Protein AF-A0A7S4UWG2-F1 (afdb_monomer_lite)

Structure (mmCIF, N/CA/C/O backbone):
data_AF-A0A7S4UWG2-F1
#
_entry.id   AF-A0A7S4UWG2-F1
#
loop_
_atom_site.group_PDB
_atom_site.id
_atom_site.type_symbol
_atom_site.label_atom_id
_atom_site.label_alt_id
_atom_site.label_comp_id
_atom_site.label_asym_id
_atom_site.label_entity_id
_atom_site.label_seq_id
_atom_site.pdbx_PDB_ins_code
_atom_site.Cartn_x
_atom_site.Cartn_y
_atom_site.Cartn_z
_atom_site.occupancy
_atom_site.B_iso_or_equiv
_atom_site.auth_seq_id
_atom_site.auth_comp_id
_atom_site.auth_asym_id
_atom_site.auth_atom_id
_atom_site.pdbx_PDB_model_num
ATOM 1 N N . TYR A 1 1 ? -57.589 -61.355 30.389 1.00 44.44 1 TYR A N 1
ATOM 2 C CA . TYR A 1 1 ? -56.886 -60.645 29.307 1.00 44.44 1 TYR A CA 1
ATOM 3 C C . TYR A 1 1 ? -57.213 -61.371 28.001 1.00 44.44 1 TYR A C 1
ATOM 5 O O . TYR A 1 1 ? -56.442 -62.213 27.581 1.00 44.44 1 TYR A O 1
ATOM 13 N N . SER A 1 2 ? -58.462 -61.379 27.516 1.00 34.34 2 SER A N 1
ATOM 14 C CA . SER A 1 2 ? -59.209 -60.290 26.835 1.00 34.34 2 SER A CA 1
ATOM 15 C C . SER A 1 2 ? -58.479 -59.850 25.553 1.00 34.34 2 SER A C 1
ATOM 17 O O . SER A 1 2 ? -57.443 -59.210 25.677 1.00 34.34 2 SER A O 1
ATOM 19 N N . ARG A 1 3 ? -58.832 -60.424 24.384 1.00 38.47 3 ARG A N 1
ATOM 20 C CA . ARG A 1 3 ? -59.839 -59.960 23.381 1.00 38.47 3 ARG A CA 1
ATOM 21 C C . ARG A 1 3 ? -59.329 -58.753 22.576 1.00 38.47 3 ARG A C 1
ATOM 23 O O . ARG A 1 3 ? -59.044 -57.727 23.172 1.00 38.47 3 ARG A O 1
ATOM 30 N N . ASP A 1 4 ? -58.999 -58.904 21.293 1.00 37.72 4 ASP A N 1
ATOM 31 C CA . ASP A 1 4 ? -59.865 -59.013 20.092 1.00 37.72 4 ASP A CA 1
ATOM 32 C C . ASP A 1 4 ? -60.088 -57.654 19.418 1.00 37.72 4 ASP A C 1
ATOM 34 O O . ASP A 1 4 ? -60.428 -56.684 20.090 1.00 37.72 4 ASP A O 1
ATOM 38 N N . SER A 1 5 ? -60.086 -57.689 18.074 1.00 39.78 5 SER A N 1
ATOM 39 C CA . SER A 1 5 ? -60.910 -56.866 17.159 1.00 39.78 5 SER A CA 1
ATOM 40 C C . SER A 1 5 ? -60.589 -55.365 17.042 1.00 39.78 5 SER A C 1
ATOM 42 O O . SER A 1 5 ? -60.125 -54.741 17.980 1.00 39.78 5 SER A O 1
ATOM 44 N N . ALA A 1 6 ? -60.868 -54.642 15.960 1.00 37.47 6 ALA A N 1
ATOM 45 C CA . ALA A 1 6 ? -61.190 -54.886 14.556 1.00 37.47 6 ALA A CA 1
ATOM 46 C C . ALA A 1 6 ? -61.277 -53.481 13.898 1.00 37.47 6 ALA A C 1
ATOM 48 O O . ALA A 1 6 ? -61.442 -52.476 14.585 1.00 37.47 6 ALA A O 1
ATOM 49 N N . PHE A 1 7 ? -61.171 -53.445 12.569 1.00 35.25 7 PHE A N 1
ATOM 50 C CA . PHE A 1 7 ? -61.560 -52.378 11.619 1.00 35.25 7 PHE A CA 1
ATOM 51 C C . PHE A 1 7 ? -62.870 -51.618 11.981 1.00 35.25 7 PHE A C 1
ATOM 53 O O . PHE A 1 7 ? -63.677 -52.202 12.706 1.00 35.25 7 PHE A O 1
ATOM 60 N N . PRO A 1 8 ? -63.181 -50.401 11.438 1.00 54.84 8 PRO A N 1
ATOM 61 C CA . PRO A 1 8 ? -63.077 -50.071 9.999 1.00 54.84 8 PRO A CA 1
ATOM 62 C C . PRO A 1 8 ? -62.768 -48.598 9.594 1.00 54.84 8 PRO A C 1
ATOM 64 O O . PRO A 1 8 ? -62.598 -47.727 10.445 1.00 54.84 8 PRO A O 1
ATOM 67 N N . PRO A 1 9 ? -62.699 -48.311 8.271 1.00 61.44 9 PRO A N 1
ATOM 68 C CA . PRO A 1 9 ? -62.559 -46.970 7.692 1.00 61.44 9 PRO A CA 1
ATOM 69 C C . PRO A 1 9 ? -63.917 -46.400 7.241 1.00 61.44 9 PRO A C 1
ATOM 71 O O . PRO A 1 9 ? -64.727 -47.164 6.724 1.00 61.44 9 PRO A O 1
ATOM 74 N N . THR A 1 10 ? -64.170 -45.082 7.324 1.00 36.81 10 THR A N 1
ATOM 75 C CA . THR A 1 10 ? -65.054 -44.374 6.361 1.00 36.81 10 THR A CA 1
ATOM 76 C C . THR A 1 10 ? -65.033 -42.842 6.467 1.00 36.81 10 THR A C 1
ATOM 78 O O . THR A 1 10 ? -65.085 -42.244 7.534 1.00 36.81 10 THR A O 1
ATOM 81 N N . THR A 1 11 ? -65.004 -42.255 5.276 1.00 38.28 11 THR A N 1
ATOM 82 C CA . THR A 1 11 ? -65.440 -40.947 4.771 1.00 38.28 11 THR A CA 1
ATOM 83 C C . THR A 1 11 ? -66.733 -40.366 5.397 1.00 38.28 11 THR A C 1
ATOM 85 O O . THR A 1 11 ? -67.622 -41.129 5.756 1.00 38.28 11 THR A O 1
ATOM 88 N N . VAL A 1 12 ? -66.883 -39.022 5.377 1.00 35.00 12 VAL A N 1
ATOM 89 C CA . VAL A 1 12 ? -68.038 -38.226 4.845 1.00 35.00 12 VAL A CA 1
ATOM 90 C C . VAL A 1 12 ? -68.410 -36.960 5.680 1.00 35.00 12 VAL A C 1
ATOM 92 O O . VAL A 1 12 ? -68.790 -37.035 6.838 1.00 35.00 12 VAL A O 1
ATOM 95 N N . MET A 1 13 ? -68.383 -35.816 4.970 1.00 31.25 13 MET A N 1
ATOM 96 C CA . MET A 1 13 ? -69.153 -34.544 5.044 1.00 31.25 13 MET A CA 1
ATOM 97 C C . MET A 1 13 ? -69.040 -33.461 6.144 1.00 31.25 13 MET A C 1
ATOM 99 O O . MET A 1 13 ? -69.470 -33.602 7.278 1.00 31.25 13 MET A O 1
ATOM 103 N N . GLN A 1 14 ? -68.648 -32.275 5.644 1.00 36.78 14 GLN A N 1
ATOM 104 C CA . GLN A 1 14 ? -69.342 -30.967 5.659 1.00 36.78 14 GLN A CA 1
ATOM 105 C C . GLN A 1 14 ? -70.190 -30.534 6.876 1.00 36.78 14 GLN A C 1
ATOM 107 O O . GLN A 1 14 ? -71.330 -30.955 7.026 1.00 36.78 14 GLN A O 1
ATOM 112 N N . MET A 1 15 ? -69.752 -29.442 7.518 1.00 33.81 15 MET A N 1
ATOM 113 C CA . MET A 1 15 ? -70.597 -28.292 7.906 1.00 33.81 15 MET A CA 1
ATOM 114 C C . MET A 1 15 ? -69.743 -27.011 7.844 1.00 33.81 15 MET A C 1
ATOM 116 O O . MET A 1 15 ? -68.790 -26.849 8.592 1.00 33.81 15 MET A O 1
ATOM 120 N N . ARG A 1 16 ? -69.884 -26.175 6.805 1.00 34.31 16 ARG A N 1
ATOM 121 C CA . ARG A 1 16 ? -70.611 -24.886 6.827 1.00 34.31 16 ARG A CA 1
ATOM 122 C C . ARG A 1 16 ? -70.642 -24.178 8.193 1.00 34.31 16 ARG A C 1
ATOM 124 O O . ARG A 1 16 ? -71.516 -24.451 9.004 1.00 34.31 16 ARG A O 1
ATOM 131 N N . GLN A 1 17 ? -69.850 -23.114 8.320 1.00 39.53 17 GLN A N 1
ATOM 132 C CA . GLN A 1 17 ? -70.329 -21.863 8.913 1.00 39.53 17 GLN A CA 1
ATOM 133 C C . GLN A 1 17 ? -70.019 -20.688 7.982 1.00 39.53 17 GLN A C 1
ATOM 135 O O . GLN A 1 17 ? -68.957 -20.607 7.370 1.00 39.53 17 GLN A O 1
ATOM 140 N N . GLN A 1 18 ? -71.021 -19.829 7.814 1.00 32.91 18 GLN A N 1
ATOM 141 C CA . GLN A 1 18 ? -71.000 -18.646 6.968 1.00 32.91 18 GLN A CA 1
ATOM 142 C C . GLN A 1 18 ? -70.787 -17.371 7.806 1.00 32.91 18 GLN A C 1
ATOM 144 O O . GLN A 1 18 ? -71.336 -17.270 8.899 1.00 32.91 18 GLN A O 1
ATOM 149 N N . ARG A 1 19 ? -70.223 -16.357 7.121 1.00 35.03 19 ARG A N 1
ATOM 150 C CA . ARG A 1 19 ? -70.367 -14.882 7.262 1.00 35.03 19 ARG A CA 1
ATOM 151 C C . ARG A 1 19 ? -69.325 -14.144 8.133 1.00 35.03 19 ARG A C 1
ATOM 153 O O . ARG A 1 19 ? -68.831 -14.744 9.074 1.00 35.03 19 ARG A O 1
ATOM 160 N N . PRO A 1 20 ? -69.071 -12.827 7.900 1.00 42.81 20 PRO A N 1
ATOM 161 C CA . PRO A 1 20 ? -69.584 -11.932 6.849 1.00 42.81 20 PRO A CA 1
ATOM 162 C C . PRO A 1 20 ? -68.520 -11.156 6.033 1.00 42.81 20 PRO A C 1
ATOM 164 O O . PRO A 1 20 ? -67.321 -11.169 6.271 1.00 42.81 20 PRO A O 1
ATOM 167 N N . ARG A 1 21 ? -69.075 -10.468 5.032 1.00 35.25 21 ARG A N 1
ATOM 168 C CA . ARG A 1 21 ? -68.531 -9.529 4.046 1.00 35.25 21 ARG A CA 1
ATOM 169 C C . ARG A 1 21 ? -67.666 -8.394 4.619 1.00 35.25 21 ARG A C 1
ATOM 171 O O . ARG A 1 21 ? -68.073 -7.729 5.562 1.00 35.25 21 ARG A O 1
ATOM 178 N N . GLY A 1 22 ? -66.616 -8.048 3.872 1.00 30.45 22 GLY A N 1
ATOM 179 C CA . GLY A 1 22 ? -65.934 -6.752 3.923 1.00 30.45 22 GLY A CA 1
ATOM 180 C C . GLY A 1 22 ? -65.186 -6.477 2.616 1.00 30.45 22 GLY A C 1
ATOM 181 O O . GLY A 1 22 ? -64.002 -6.763 2.500 1.00 30.45 22 GLY A O 1
ATOM 182 N N . ARG A 1 23 ? -65.898 -5.969 1.600 1.00 33.91 23 ARG A N 1
ATOM 183 C CA . ARG A 1 23 ? -65.312 -5.436 0.359 1.00 33.91 23 ARG A CA 1
ATOM 184 C C . ARG A 1 23 ? -64.557 -4.145 0.680 1.00 33.91 23 ARG A C 1
ATOM 186 O O . ARG A 1 23 ? -65.195 -3.169 1.056 1.00 33.91 23 ARG A O 1
ATOM 193 N N . LEU A 1 24 ? -63.263 -4.093 0.387 1.00 37.44 24 LEU A N 1
ATOM 194 C CA . LEU A 1 24 ? -62.578 -2.844 0.051 1.00 37.44 24 LEU A CA 1
ATOM 195 C C . LEU A 1 24 ? -61.910 -3.015 -1.311 1.00 37.44 24 LEU A C 1
ATOM 197 O O . LEU A 1 24 ? -60.732 -3.325 -1.449 1.00 37.44 24 LEU A O 1
ATOM 201 N N . SER A 1 25 ? -62.724 -2.826 -2.345 1.00 35.09 25 SER A N 1
ATOM 202 C CA . SER A 1 25 ? -62.265 -2.527 -3.693 1.00 35.09 25 SER A CA 1
ATOM 203 C C . SER A 1 25 ? -61.531 -1.184 -3.668 1.00 35.09 25 SER A C 1
ATOM 205 O O . SER A 1 25 ? -62.178 -0.134 -3.622 1.00 35.09 25 SER A O 1
ATOM 207 N N . ARG A 1 26 ? -60.193 -1.195 -3.710 1.00 37.22 26 ARG A N 1
ATOM 208 C CA . ARG A 1 26 ? -59.417 0.002 -4.057 1.00 37.22 26 ARG A CA 1
ATOM 209 C C . ARG A 1 26 ? -59.709 0.338 -5.519 1.00 37.22 26 ARG A C 1
ATOM 211 O O . ARG A 1 26 ? -59.169 -0.265 -6.441 1.00 37.22 26 ARG A O 1
ATOM 218 N N . ARG A 1 27 ? -60.631 1.283 -5.713 1.00 34.16 27 ARG A N 1
ATOM 219 C CA . ARG A 1 27 ? -60.833 2.001 -6.972 1.00 34.16 27 ARG A CA 1
ATOM 220 C C . ARG A 1 27 ? -59.484 2.570 -7.419 1.00 34.16 27 ARG A C 1
ATOM 222 O O . ARG A 1 27 ? -58.949 3.458 -6.761 1.00 34.16 27 ARG A O 1
ATOM 229 N N . ARG A 1 28 ? -58.988 2.097 -8.565 1.00 39.38 28 ARG A N 1
ATOM 230 C CA . ARG A 1 28 ? -58.130 2.884 -9.458 1.00 39.38 28 ARG A CA 1
ATOM 231 C C . ARG A 1 28 ? -58.869 4.192 -9.746 1.00 39.38 28 ARG A C 1
ATOM 233 O O . ARG A 1 28 ? -59.867 4.178 -10.463 1.00 39.38 28 ARG A O 1
ATOM 240 N N . GLN A 1 29 ? -58.414 5.302 -9.174 1.00 35.50 29 GLN A N 1
ATOM 241 C CA . GLN A 1 29 ? -58.726 6.611 -9.734 1.00 35.50 29 GLN A CA 1
ATOM 242 C C . GLN A 1 29 ? -57.755 6.838 -10.891 1.00 35.50 29 GLN A C 1
ATOM 244 O O . GLN A 1 29 ? -56.585 7.149 -10.696 1.00 35.50 29 GLN A O 1
ATOM 249 N N . GLN A 1 30 ? -58.247 6.607 -12.106 1.00 36.31 30 GLN A N 1
ATOM 250 C CA . GLN A 1 30 ? -57.713 7.254 -13.295 1.00 36.31 30 GLN A CA 1
ATOM 251 C C . GLN A 1 30 ? -58.092 8.735 -13.199 1.00 36.31 30 GLN A C 1
ATOM 253 O O . GLN A 1 30 ? -59.274 9.068 -13.259 1.00 36.31 30 GLN A O 1
ATOM 258 N N . ALA A 1 31 ? -57.103 9.610 -13.033 1.00 34.41 31 ALA A N 1
ATOM 259 C CA . ALA A 1 31 ? -57.249 11.026 -13.346 1.00 34.41 31 ALA A CA 1
ATOM 260 C C . ALA A 1 31 ? -56.839 11.246 -14.820 1.00 34.41 31 ALA A C 1
ATOM 262 O O . ALA A 1 31 ? -55.889 10.608 -15.287 1.00 34.41 31 ALA A O 1
ATOM 263 N N . PRO A 1 32 ? -57.560 12.084 -15.583 1.00 40.91 32 PRO A N 1
ATOM 264 C CA . PRO A 1 32 ? -57.396 12.181 -17.029 1.00 40.91 32 PRO A CA 1
ATOM 265 C C . PRO A 1 32 ? -56.111 12.916 -17.442 1.00 40.91 32 PRO A C 1
ATOM 267 O O . PRO A 1 32 ? -55.890 14.080 -17.115 1.00 40.91 32 PRO A O 1
ATOM 270 N N . ARG A 1 33 ? -55.303 12.224 -18.255 1.00 49.34 33 ARG A N 1
ATOM 271 C CA . ARG A 1 33 ? -54.248 12.773 -19.119 1.00 49.34 33 ARG A CA 1
ATOM 272 C C . ARG A 1 33 ? -54.873 13.661 -20.202 1.00 49.34 33 ARG A C 1
ATOM 274 O O . ARG A 1 33 ? -55.100 13.193 -21.310 1.00 49.34 33 ARG A O 1
ATOM 281 N N . ALA A 1 34 ? -55.181 14.914 -19.885 1.00 38.75 34 ALA A N 1
ATOM 282 C CA . ALA A 1 34 ? -55.575 15.910 -20.884 1.00 38.75 34 ALA A CA 1
ATOM 283 C C . ALA A 1 34 ? -55.501 17.331 -20.307 1.00 38.75 34 ALA A C 1
ATOM 285 O O . ALA A 1 34 ? -56.543 17.932 -20.083 1.00 38.75 34 ALA A O 1
ATOM 286 N N . LEU A 1 35 ? -54.296 17.853 -20.020 1.00 37.31 35 LEU A N 1
ATOM 287 C CA . LEU A 1 35 ? -54.055 19.307 -19.856 1.00 37.31 35 LEU A CA 1
ATOM 288 C C . LEU A 1 35 ? -52.566 19.699 -19.725 1.00 37.31 35 LEU A C 1
ATOM 290 O O . LEU A 1 35 ? -52.226 20.638 -19.020 1.00 37.31 35 LEU A O 1
ATOM 294 N N . LEU A 1 36 ? -51.655 19.005 -20.418 1.00 34.97 36 LEU A N 1
ATOM 295 C CA . LEU A 1 36 ? -50.227 19.382 -20.461 1.00 34.97 36 LEU A CA 1
ATOM 296 C C . LEU A 1 36 ? -49.592 19.111 -21.838 1.00 34.97 36 LEU A C 1
ATOM 298 O O . LEU A 1 36 ? -48.436 18.729 -21.949 1.00 34.97 36 LEU A O 1
ATOM 302 N N . VAL A 1 37 ? -50.370 19.314 -22.907 1.00 38.69 37 VAL A N 1
ATOM 303 C CA . VAL A 1 37 ? -49.880 19.318 -24.306 1.00 38.69 37 VAL A CA 1
ATOM 304 C C . VAL A 1 37 ? -50.017 20.715 -24.946 1.00 38.69 37 VAL A C 1
ATOM 306 O O . VAL A 1 37 ? -49.728 20.905 -26.116 1.00 38.69 37 VAL A O 1
ATOM 309 N N . ALA A 1 38 ? -50.369 21.747 -24.173 1.00 35.75 38 ALA A N 1
ATOM 310 C CA . ALA A 1 38 ? -50.545 23.116 -24.680 1.00 35.75 38 ALA A CA 1
ATOM 311 C C . ALA A 1 38 ? -49.577 24.153 -24.069 1.00 35.75 38 ALA A C 1
ATOM 313 O O . ALA A 1 38 ? -49.867 25.344 -24.091 1.00 35.75 38 ALA A O 1
ATOM 314 N N . ALA A 1 39 ? -48.426 23.724 -23.537 1.00 34.97 39 ALA A N 1
ATOM 315 C CA . ALA A 1 39 ? -47.403 24.623 -22.976 1.00 34.97 39 ALA A CA 1
ATOM 316 C C . ALA A 1 39 ? -45.970 24.322 -23.467 1.00 34.97 39 ALA A C 1
ATOM 318 O O . ALA A 1 39 ? -45.002 24.719 -22.831 1.00 34.97 39 ALA A O 1
ATOM 319 N N . ALA A 1 40 ? -45.827 23.627 -24.603 1.00 37.81 40 ALA A N 1
ATOM 320 C CA . ALA A 1 40 ? -44.528 23.279 -25.198 1.00 37.81 40 ALA A CA 1
ATOM 321 C C . ALA A 1 40 ? -44.332 23.824 -26.630 1.00 37.81 40 ALA A C 1
ATOM 323 O O . ALA A 1 40 ? -43.410 23.410 -27.322 1.00 37.81 40 ALA A O 1
ATOM 324 N N . ALA A 1 41 ? -45.177 24.758 -27.087 1.00 37.16 41 ALA A N 1
ATOM 325 C CA . ALA A 1 41 ? -45.160 25.253 -28.471 1.00 37.16 41 ALA A CA 1
ATOM 326 C C . ALA A 1 41 ? -44.972 26.779 -28.617 1.00 37.16 41 ALA A C 1
ATOM 328 O O . ALA A 1 41 ? -45.295 27.330 -29.664 1.00 37.16 41 ALA A O 1
ATOM 329 N N . LEU A 1 42 ? -44.439 27.476 -27.603 1.00 34.34 42 LEU A N 1
ATOM 330 C CA . LEU A 1 42 ? -44.202 28.934 -27.661 1.00 34.34 42 LEU A CA 1
ATOM 331 C C . LEU A 1 42 ? -42.886 29.409 -27.002 1.00 34.34 42 LEU A C 1
ATOM 333 O O . LEU A 1 42 ? -42.775 30.564 -26.610 1.00 34.34 42 LEU A O 1
ATOM 337 N N . CYS A 1 43 ? -41.858 28.554 -26.918 1.00 33.94 43 CYS A N 1
ATOM 338 C CA . CYS A 1 43 ? -40.528 28.932 -26.395 1.00 33.94 43 CYS A CA 1
ATOM 339 C C . CYS A 1 43 ? -39.363 28.671 -27.371 1.00 33.94 43 CYS A C 1
ATOM 341 O O . CYS A 1 43 ? -38.220 28.565 -26.942 1.00 33.94 43 CYS A O 1
ATOM 343 N N . ALA A 1 44 ? -39.624 28.585 -28.680 1.00 40.78 44 ALA A N 1
ATOM 344 C CA . ALA A 1 44 ? -38.608 28.228 -29.679 1.00 40.78 44 ALA A CA 1
ATOM 345 C C . ALA A 1 44 ? -38.047 29.394 -30.528 1.00 40.78 44 ALA A C 1
ATOM 347 O O . ALA A 1 44 ? -37.360 29.116 -31.503 1.00 40.78 44 ALA A O 1
ATOM 348 N N . VAL A 1 45 ? -38.310 30.680 -30.232 1.00 38.69 45 VAL A N 1
ATOM 349 C CA . VAL A 1 45 ? -37.921 31.769 -31.175 1.00 38.69 45 VAL A CA 1
ATOM 350 C C . VAL A 1 45 ? -37.195 32.984 -30.574 1.00 38.69 45 VAL A C 1
ATOM 352 O O . VAL A 1 45 ? -36.726 33.826 -31.328 1.00 38.69 45 VAL A O 1
ATOM 355 N N . VAL A 1 46 ? -36.956 33.095 -29.264 1.00 36.78 46 VAL A N 1
ATOM 356 C CA . VAL A 1 46 ? -36.128 34.211 -28.756 1.00 36.78 46 VAL A CA 1
ATOM 357 C C . VAL A 1 46 ? -35.144 33.714 -27.710 1.00 36.78 46 VAL A C 1
ATOM 359 O O . VAL A 1 46 ? -35.524 33.350 -26.600 1.00 36.78 46 VAL A O 1
ATOM 362 N N . GLY A 1 47 ? -33.864 33.693 -28.086 1.00 40.22 47 GLY A N 1
ATOM 363 C CA . GLY A 1 47 ? -32.733 33.381 -27.219 1.00 40.22 47 GLY A CA 1
ATOM 364 C C . GLY A 1 47 ? -32.553 34.417 -26.113 1.00 40.22 47 GLY A C 1
ATOM 365 O O . GLY A 1 47 ? -31.680 35.273 -26.199 1.00 40.22 47 GLY A O 1
ATOM 366 N N . LEU A 1 48 ? -33.353 34.309 -25.053 1.00 31.72 48 LEU A N 1
ATOM 367 C CA . LEU A 1 48 ? -33.157 35.012 -23.791 1.00 31.72 48 LEU A CA 1
ATOM 368 C C . LEU A 1 48 ? -33.068 33.976 -22.667 1.00 31.72 48 LEU A C 1
ATOM 370 O O . LEU A 1 48 ? -34.059 33.397 -22.227 1.00 31.72 48 LEU A O 1
ATOM 374 N N . ARG A 1 49 ? -31.841 33.741 -22.204 1.00 30.53 49 ARG A N 1
ATOM 375 C CA . ARG A 1 49 ? -31.517 32.887 -21.060 1.00 30.53 49 ARG A CA 1
ATOM 376 C C . ARG A 1 49 ? -32.065 33.560 -19.794 1.00 30.53 49 ARG A C 1
ATOM 378 O O . ARG A 1 49 ? -31.436 34.460 -19.243 1.00 30.53 49 ARG A O 1
ATOM 385 N N . TRP A 1 50 ? -33.273 33.185 -19.374 1.00 30.72 50 TRP A N 1
ATOM 386 C CA . TRP A 1 50 ? -33.888 33.703 -18.153 1.00 30.72 50 TRP A CA 1
ATOM 387 C C . TRP A 1 50 ? -33.146 33.185 -16.919 1.00 30.72 50 TRP A C 1
ATOM 389 O O . TRP A 1 50 ? -33.098 31.993 -16.624 1.00 30.72 50 TRP A O 1
ATOM 399 N N . ARG A 1 51 ? -32.554 34.138 -16.203 1.00 41.22 51 ARG A N 1
ATOM 400 C CA . ARG A 1 51 ? -31.975 34.005 -14.871 1.00 41.22 51 ARG A CA 1
ATOM 401 C C . ARG A 1 51 ? -33.121 34.014 -13.862 1.00 41.22 51 ARG A C 1
ATOM 403 O O . ARG A 1 51 ? -33.546 35.074 -13.417 1.00 41.22 51 ARG A O 1
ATOM 410 N N . CYS A 1 52 ? -33.633 32.838 -13.512 1.00 32.53 52 CYS A N 1
ATOM 411 C CA . CYS A 1 52 ? -34.541 32.688 -12.379 1.00 32.53 52 CYS A CA 1
ATOM 412 C C . CYS A 1 52 ? -33.718 32.524 -11.098 1.00 32.53 52 CYS A C 1
ATOM 414 O O . CYS A 1 52 ? -33.169 31.460 -10.825 1.00 32.53 52 CYS A O 1
ATOM 416 N N . GLY A 1 53 ? -33.620 33.607 -10.323 1.00 43.28 53 GLY A N 1
ATOM 417 C CA . GLY A 1 53 ? -33.219 33.549 -8.923 1.00 43.28 53 GLY A CA 1
ATOM 418 C C . GLY A 1 53 ? -34.323 32.888 -8.099 1.00 43.28 53 GLY A C 1
ATOM 419 O O . GLY A 1 53 ? -35.413 33.441 -7.975 1.00 43.28 53 GLY A O 1
ATOM 420 N N . GLY A 1 54 ? -34.036 31.702 -7.565 1.00 30.12 54 GLY A N 1
ATOM 421 C CA . GLY A 1 54 ? -34.819 31.057 -6.511 1.00 30.12 54 GLY A CA 1
ATOM 422 C C . GLY A 1 54 ? -34.257 31.406 -5.123 1.00 30.12 54 GLY A C 1
ATOM 423 O O . GLY A 1 54 ? -33.058 31.673 -5.008 1.00 30.12 54 GLY A O 1
ATOM 424 N N . PRO A 1 55 ? -35.097 31.443 -4.073 1.00 33.66 55 PRO A N 1
ATOM 425 C CA . PRO A 1 55 ? -34.699 31.873 -2.738 1.00 33.66 55 PRO A CA 1
ATOM 426 C C . PRO A 1 55 ? -33.750 30.873 -2.067 1.00 33.66 55 PRO A C 1
ATOM 428 O O . PRO A 1 55 ? -33.839 29.661 -2.257 1.00 33.66 55 PRO A O 1
ATOM 431 N N . ALA A 1 56 ? -32.838 31.424 -1.267 1.00 38.03 56 ALA A N 1
ATOM 432 C CA . ALA A 1 56 ? -31.795 30.718 -0.542 1.00 38.03 56 ALA A CA 1
ATOM 433 C C . ALA A 1 56 ? -32.369 29.694 0.454 1.00 38.03 56 ALA A C 1
ATOM 435 O O . ALA A 1 56 ? -32.755 30.042 1.567 1.00 38.03 56 ALA A O 1
ATOM 436 N N . PHE A 1 57 ? -32.359 28.417 0.072 1.00 33.16 57 PHE A N 1
ATOM 437 C CA . PHE A 1 57 ? -32.378 27.314 1.026 1.00 33.16 57 PHE A CA 1
ATOM 438 C C . PHE A 1 57 ? -30.950 27.099 1.539 1.00 33.16 57 PHE A C 1
ATOM 440 O O . PHE A 1 57 ? -30.078 26.598 0.830 1.00 33.16 57 PHE A O 1
ATOM 447 N N . GLY A 1 58 ? -30.704 27.541 2.773 1.00 38.38 58 GLY A N 1
ATOM 448 C CA . GLY A 1 58 ? -29.464 27.303 3.504 1.00 38.38 58 GLY A CA 1
ATOM 449 C C . GLY A 1 58 ? -29.359 25.848 3.954 1.00 38.38 58 GLY A C 1
ATOM 450 O O . GLY A 1 58 ? -29.740 25.519 5.071 1.00 38.38 58 GLY A O 1
ATOM 451 N N . GLY A 1 59 ? -28.840 24.988 3.080 1.00 31.59 59 GLY A N 1
ATOM 452 C CA . GLY A 1 59 ? -28.140 23.765 3.482 1.00 31.59 59 GLY A CA 1
ATOM 453 C C . GLY A 1 59 ? -26.646 24.059 3.691 1.00 31.59 59 GLY A C 1
ATOM 454 O O . GLY A 1 59 ? -26.162 25.074 3.176 1.00 31.59 59 GLY A O 1
ATOM 455 N N . PRO A 1 60 ? -25.893 23.220 4.429 1.00 34.97 60 PRO A N 1
ATOM 456 C CA . PRO A 1 60 ? -24.464 23.429 4.637 1.00 34.97 60 PRO A CA 1
ATOM 457 C C . PRO A 1 60 ? -23.768 23.469 3.277 1.00 34.97 60 PRO A C 1
ATOM 459 O O . PRO A 1 60 ? -23.777 22.485 2.537 1.00 34.97 60 PRO A O 1
ATOM 462 N N . ARG A 1 61 ? -23.198 24.624 2.914 1.00 38.34 61 ARG A N 1
ATOM 463 C CA . ARG A 1 61 ? -22.324 24.714 1.746 1.00 38.34 61 ARG A CA 1
ATOM 464 C C . ARG A 1 61 ? -21.150 23.781 2.015 1.00 38.34 61 ARG A C 1
ATOM 466 O O . ARG A 1 61 ? -20.455 23.957 3.013 1.00 38.34 61 ARG A O 1
ATOM 473 N N . TRP A 1 62 ? -20.969 22.782 1.154 1.00 39.19 62 TRP A N 1
ATOM 474 C CA . TRP A 1 62 ? -19.725 22.029 1.045 1.00 39.19 62 TRP A CA 1
ATOM 475 C C . TRP A 1 62 ? -18.574 23.036 1.114 1.00 39.19 62 TRP A C 1
ATOM 477 O O . TRP A 1 62 ? -18.575 24.009 0.359 1.00 39.19 62 TRP A O 1
ATOM 487 N N . GLY A 1 63 ? -17.696 22.881 2.107 1.00 46.28 63 GLY A N 1
ATOM 488 C CA . GLY A 1 63 ? -16.635 23.846 2.377 1.00 46.28 63 GLY A CA 1
ATOM 489 C C . GLY A 1 63 ? -15.809 24.086 1.120 1.00 46.28 63 GLY A C 1
ATOM 490 O O . GLY A 1 63 ? -15.478 23.134 0.415 1.00 46.28 63 GLY A O 1
ATOM 491 N N . THR A 1 64 ? -15.517 25.352 0.835 1.00 52.34 64 THR A N 1
ATOM 492 C CA . THR A 1 64 ? -14.596 25.770 -0.221 1.00 52.34 64 THR A CA 1
ATOM 493 C C . THR A 1 64 ? -13.320 24.946 -0.079 1.00 52.34 64 THR A C 1
ATOM 495 O O . THR A 1 64 ? -12.634 25.019 0.943 1.00 52.34 64 THR A O 1
ATOM 498 N N . VAL A 1 65 ? -13.049 24.074 -1.050 1.00 63.50 65 VAL A N 1
ATOM 499 C CA . VAL A 1 65 ? -11.817 23.291 -1.049 1.00 63.50 65 VAL A CA 1
ATOM 500 C C . VAL A 1 65 ? -10.718 24.261 -1.447 1.00 63.50 65 VAL A C 1
ATOM 502 O O . VAL A 1 65 ? -10.687 24.734 -2.581 1.00 63.50 65 VAL A O 1
ATOM 505 N N . TYR A 1 66 ? -9.854 24.598 -0.496 1.00 76.44 66 TYR A N 1
ATOM 506 C CA . TYR A 1 66 ? -8.741 25.500 -0.751 1.00 76.44 66 TYR A CA 1
ATOM 507 C C . TYR A 1 66 ? -7.718 24.836 -1.687 1.00 76.44 66 TYR A C 1
ATOM 509 O O . TYR A 1 66 ? -7.460 23.631 -1.557 1.00 76.44 66 TYR A O 1
ATOM 517 N N . PRO A 1 67 ? -7.126 25.599 -2.622 1.00 80.88 67 PRO A N 1
ATOM 518 C CA . PRO A 1 67 ? -5.968 25.172 -3.389 1.00 80.88 67 PRO A CA 1
ATOM 519 C C . PRO A 1 67 ? -4.869 24.611 -2.495 1.00 80.88 67 PRO A C 1
ATOM 521 O O . PRO A 1 67 ? -4.560 25.161 -1.438 1.00 80.88 67 PRO A O 1
ATOM 524 N N . THR A 1 68 ? -4.234 23.527 -2.929 1.00 84.62 68 THR A N 1
ATOM 525 C CA . THR A 1 68 ? -3.023 23.059 -2.246 1.00 84.62 68 THR A CA 1
ATOM 526 C C . THR A 1 68 ? -1.881 24.044 -2.483 1.00 84.62 68 THR A C 1
ATOM 528 O O . THR A 1 68 ? -1.788 24.635 -3.559 1.00 84.62 68 THR A O 1
ATOM 531 N N . GLN A 1 69 ? -0.964 24.174 -1.519 1.00 80.00 69 GLN A N 1
ATOM 532 C CA . GLN A 1 69 ? 0.184 25.082 -1.647 1.00 80.00 69 GLN A CA 1
ATOM 533 C C . GLN A 1 69 ? 0.974 24.841 -2.944 1.00 80.00 69 GLN A C 1
ATOM 535 O O . GLN A 1 69 ? 1.369 25.780 -3.613 1.00 80.00 69 GLN A O 1
ATOM 540 N N . LYS A 1 70 ? 1.086 23.585 -3.385 1.00 77.69 70 LYS A N 1
ATOM 541 C CA . LYS A 1 70 ? 1.758 23.228 -4.641 1.00 77.69 70 LYS A CA 1
ATOM 542 C C . LYS A 1 70 ? 1.024 23.685 -5.897 1.00 77.69 70 LYS A C 1
ATOM 544 O O . LYS A 1 70 ? 1.674 24.035 -6.872 1.00 77.69 70 LYS A O 1
ATOM 549 N N . GLN A 1 71 ? -0.310 23.658 -5.901 1.00 79.62 71 GLN A N 1
ATOM 550 C CA . GLN A 1 71 ? -1.082 24.225 -7.011 1.00 79.62 71 GLN A CA 1
ATOM 551 C C . GLN A 1 71 ? -0.865 25.736 -7.083 1.00 79.62 71 GLN A C 1
ATOM 553 O O . GLN A 1 71 ? -0.732 26.268 -8.177 1.00 79.62 71 GLN A O 1
ATOM 558 N N . ILE A 1 72 ? -0.760 26.403 -5.931 1.00 83.81 72 ILE A N 1
ATOM 559 C CA . ILE A 1 72 ? -0.436 27.830 -5.854 1.00 83.81 72 ILE A CA 1
ATOM 560 C C . ILE A 1 72 ? 0.978 28.094 -6.376 1.00 83.81 72 ILE A C 1
ATOM 562 O O . ILE A 1 72 ? 1.153 28.941 -7.244 1.00 83.81 72 ILE A O 1
ATOM 566 N N . ASP A 1 73 ? 1.973 27.342 -5.912 1.00 86.06 73 ASP A N 1
ATOM 567 C CA . ASP A 1 73 ? 3.369 27.514 -6.324 1.00 86.06 73 ASP A CA 1
ATOM 568 C C . ASP A 1 73 ? 3.552 27.228 -7.824 1.00 86.06 73 ASP A C 1
ATOM 570 O O . ASP A 1 73 ? 4.236 27.968 -8.529 1.00 86.06 73 ASP A O 1
ATOM 574 N N . PHE A 1 74 ? 2.882 26.196 -8.346 1.00 85.56 74 PHE A N 1
ATOM 575 C CA . PHE A 1 74 ? 2.917 25.872 -9.769 1.00 85.56 74 PHE A CA 1
ATOM 576 C C . PHE A 1 74 ? 2.193 26.924 -10.618 1.00 85.56 74 PHE A C 1
ATOM 578 O O . PHE A 1 74 ? 2.745 27.371 -11.623 1.00 85.56 74 PHE A O 1
ATOM 585 N N . ALA A 1 75 ? 1.013 27.384 -10.191 1.00 83.62 75 ALA A N 1
ATOM 586 C CA . ALA A 1 75 ? 0.322 28.500 -10.831 1.00 83.62 75 ALA A CA 1
ATOM 587 C C . ALA A 1 75 ? 1.188 29.768 -10.831 1.00 83.62 75 ALA A C 1
ATOM 589 O O . ALA A 1 75 ? 1.268 30.429 -11.858 1.00 83.62 75 ALA A O 1
ATOM 590 N N . ASN A 1 76 ? 1.888 30.066 -9.730 1.00 84.25 76 ASN A N 1
ATOM 591 C CA . ASN A 1 76 ? 2.828 31.187 -9.637 1.00 84.25 76 ASN A CA 1
ATOM 592 C C . ASN A 1 76 ? 4.001 31.028 -10.605 1.00 84.25 76 ASN A C 1
ATOM 594 O O . ASN A 1 76 ? 4.331 31.982 -11.296 1.00 84.25 76 ASN A O 1
ATOM 598 N N . SER A 1 77 ? 4.585 29.831 -10.715 1.00 84.06 77 SER A N 1
ATOM 599 C CA . SER A 1 77 ? 5.678 29.584 -11.663 1.00 84.06 77 SER A CA 1
ATOM 600 C C . SER A 1 77 ? 5.238 29.788 -13.114 1.00 84.06 77 SER A C 1
ATOM 602 O O . SER A 1 77 ? 5.945 30.420 -13.891 1.00 84.06 77 SER A O 1
ATOM 604 N N . LEU A 1 78 ? 4.036 29.321 -13.468 1.00 82.75 78 LEU A N 1
ATOM 605 C CA . LEU A 1 78 ? 3.462 29.510 -14.798 1.00 82.75 78 LEU A CA 1
ATOM 606 C C . LEU A 1 78 ? 3.099 30.976 -15.055 1.00 82.75 78 LEU A C 1
ATOM 608 O O . LEU A 1 78 ? 3.293 31.465 -16.162 1.00 82.75 78 LEU A O 1
ATOM 612 N N . ALA A 1 79 ? 2.589 31.673 -14.041 1.00 83.06 79 ALA A N 1
ATOM 613 C CA . ALA A 1 79 ? 2.244 33.088 -14.092 1.00 83.06 79 ALA A CA 1
ATOM 614 C C . ALA A 1 79 ? 3.495 33.964 -14.281 1.00 83.06 79 ALA A C 1
ATOM 616 O O . ALA A 1 79 ? 3.516 34.826 -15.156 1.00 83.06 79 ALA A O 1
ATOM 617 N N . GLU A 1 80 ? 4.567 33.695 -13.533 1.00 82.12 80 GLU A N 1
ATOM 618 C CA . GLU A 1 80 ? 5.858 34.377 -13.661 1.00 82.12 80 GLU A CA 1
ATOM 619 C C . GLU A 1 80 ? 6.512 34.097 -15.022 1.00 82.12 80 GLU A C 1
ATOM 621 O O . GLU A 1 80 ? 6.938 35.028 -15.705 1.00 82.12 80 GLU A O 1
ATOM 626 N N . GLU A 1 81 ? 6.524 32.834 -15.458 1.00 74.44 81 GLU A N 1
ATOM 627 C CA . GLU A 1 81 ? 7.110 32.409 -16.736 1.00 74.44 81 GLU A CA 1
ATOM 628 C C . GLU A 1 81 ? 6.342 32.977 -17.944 1.00 74.44 81 GLU A C 1
ATOM 630 O O . GLU A 1 81 ? 6.959 33.419 -18.914 1.00 74.44 81 GLU A O 1
ATOM 635 N N . ASN A 1 82 ? 5.007 33.040 -17.875 1.00 78.88 82 ASN A N 1
ATOM 636 C CA . ASN A 1 82 ? 4.166 33.625 -18.924 1.00 78.88 82 ASN A CA 1
ATOM 637 C C . ASN A 1 82 ? 3.986 35.153 -18.787 1.00 78.88 82 ASN A C 1
ATOM 639 O O . ASN A 1 82 ? 3.357 35.771 -19.648 1.00 78.88 82 ASN A O 1
ATOM 643 N N . GLY A 1 83 ? 4.520 35.778 -17.730 1.00 80.25 83 GLY A N 1
ATOM 644 C CA . GLY A 1 83 ? 4.420 37.221 -17.479 1.00 80.25 83 GLY A CA 1
ATOM 645 C C . GLY A 1 83 ? 3.008 37.723 -17.137 1.00 80.25 83 GLY A C 1
ATOM 646 O O . GLY A 1 83 ? 2.678 38.874 -17.425 1.00 80.25 83 GLY A O 1
ATOM 647 N N . VAL A 1 84 ? 2.163 36.872 -16.550 1.00 80.38 84 VAL A N 1
ATOM 648 C CA . VAL A 1 84 ? 0.770 37.160 -16.173 1.00 80.38 84 VAL A CA 1
ATOM 649 C C . VAL A 1 84 ? 0.659 37.243 -14.648 1.00 80.38 84 VAL A C 1
ATOM 651 O O . VAL A 1 84 ? 1.256 36.448 -13.938 1.00 80.38 84 VAL A O 1
ATOM 654 N N . ALA A 1 85 ? -0.114 38.191 -14.112 1.00 77.38 85 ALA A N 1
ATOM 655 C CA . ALA A 1 85 ? -0.393 38.253 -12.675 1.00 77.38 85 ALA A CA 1
ATOM 656 C C . ALA A 1 85 ? -1.590 37.359 -12.312 1.00 77.38 85 ALA A C 1
ATOM 658 O O . ALA A 1 85 ? -2.608 37.384 -13.005 1.00 77.38 85 ALA A O 1
ATOM 659 N N . ILE A 1 86 ? -1.498 36.606 -11.210 1.00 76.94 86 ILE A N 1
ATOM 660 C CA . ILE A 1 86 ? -2.630 35.809 -10.715 1.00 76.94 86 ILE A CA 1
ATOM 661 C C . ILE A 1 86 ? -3.708 36.755 -10.152 1.00 76.94 86 ILE A C 1
ATOM 663 O O . ILE A 1 86 ? -3.392 37.565 -9.279 1.00 76.94 86 ILE A O 1
ATOM 667 N N . PRO A 1 87 ? -4.975 36.670 -10.607 1.00 78.88 87 PRO A N 1
ATOM 668 C CA . PRO A 1 87 ? -6.061 37.502 -10.089 1.00 78.88 87 PRO A CA 1
ATOM 669 C C . PRO A 1 87 ? -6.302 37.305 -8.582 1.00 78.88 87 PRO A C 1
ATOM 671 O O . PRO A 1 87 ? -6.313 36.176 -8.083 1.00 78.88 87 PRO A O 1
ATOM 674 N N . GLU A 1 88 ? -6.553 38.397 -7.852 1.00 63.97 88 GLU A N 1
ATOM 675 C CA . GLU A 1 88 ? -6.862 38.344 -6.416 1.00 63.97 88 GLU A CA 1
ATOM 676 C C . GLU A 1 88 ? -8.134 37.514 -6.151 1.00 63.97 88 GLU A C 1
ATOM 678 O O . GLU A 1 88 ? -9.176 37.716 -6.776 1.00 63.97 88 GLU A O 1
ATOM 683 N N . GLY A 1 89 ? -8.042 36.549 -5.229 1.00 69.06 89 GLY A N 1
ATOM 684 C CA . GLY A 1 89 ? -9.131 35.624 -4.876 1.00 69.06 89 GLY A CA 1
ATOM 685 C C . GLY A 1 89 ? -9.126 34.284 -5.625 1.00 69.06 89 GLY A C 1
ATOM 686 O O . GLY A 1 89 ? -9.916 33.400 -5.292 1.00 69.06 89 GLY A O 1
ATOM 687 N N . LEU A 1 90 ? -8.224 34.078 -6.595 1.00 75.81 90 LEU A N 1
ATOM 688 C CA . LEU A 1 90 ? -8.059 32.780 -7.269 1.00 75.81 90 LEU A CA 1
ATOM 689 C C . LEU A 1 90 ? -7.397 31.721 -6.362 1.00 75.81 90 LEU A C 1
ATOM 691 O O . LEU A 1 90 ? -7.608 30.524 -6.524 1.00 75.81 90 LEU A O 1
ATOM 695 N N . LEU A 1 91 ? -6.631 32.182 -5.370 1.00 69.25 91 LEU A N 1
ATOM 696 C CA . LEU A 1 91 ? -5.908 31.363 -4.389 1.00 69.25 91 LEU A CA 1
ATOM 697 C C . LEU A 1 91 ? -6.810 30.767 -3.295 1.00 69.25 91 LEU A C 1
ATOM 699 O O . LEU A 1 91 ? -6.340 30.004 -2.456 1.00 69.25 91 LEU A O 1
ATOM 703 N N . GLU A 1 92 ? -8.100 31.103 -3.295 1.00 76.56 92 GLU A N 1
ATOM 704 C CA . GLU A 1 92 ? -9.070 30.640 -2.296 1.00 76.56 92 GLU A CA 1
ATOM 705 C C . GLU A 1 92 ? -9.960 29.502 -2.816 1.00 76.56 92 GLU A C 1
ATOM 707 O O . GLU A 1 92 ? -10.711 28.900 -2.049 1.00 76.56 92 GLU A O 1
ATOM 712 N N . ASP A 1 93 ? -9.866 29.182 -4.110 1.00 81.38 93 ASP A N 1
ATOM 713 C CA . ASP A 1 93 ? -10.738 28.224 -4.783 1.00 81.38 93 ASP A CA 1
ATOM 714 C C . ASP A 1 93 ? -9.926 27.272 -5.673 1.00 81.38 93 ASP A C 1
ATOM 716 O O . ASP A 1 93 ? -9.321 27.675 -6.671 1.00 81.38 93 ASP A O 1
ATOM 720 N N . ARG A 1 94 ? -9.892 25.989 -5.292 1.00 81.00 94 ARG A N 1
ATOM 721 C CA . ARG A 1 94 ? -9.109 24.952 -5.983 1.00 81.00 94 ARG A CA 1
ATOM 722 C C . ARG A 1 94 ? -9.526 24.770 -7.438 1.00 81.00 94 ARG A C 1
ATOM 724 O O . ARG A 1 94 ? -8.687 24.426 -8.271 1.00 81.00 94 ARG A O 1
ATOM 731 N N . ASP A 1 95 ? -10.796 24.961 -7.757 1.00 80.44 95 ASP A N 1
ATOM 732 C CA . ASP A 1 95 ? -11.256 24.719 -9.119 1.00 80.44 95 ASP A CA 1
ATOM 733 C C . ASP A 1 95 ? -10.832 25.890 -10.022 1.00 80.44 95 ASP A C 1
ATOM 735 O O . ASP A 1 95 ? -10.286 25.663 -11.100 1.00 80.44 95 ASP A O 1
ATOM 739 N N . LYS A 1 96 ? -10.877 27.129 -9.513 1.00 82.56 96 LYS A N 1
ATOM 740 C CA . LYS A 1 96 ? -10.390 28.316 -10.242 1.00 82.56 96 LYS A CA 1
ATOM 741 C C . LYS A 1 96 ? -8.883 28.305 -10.485 1.00 82.56 96 LYS A C 1
ATOM 743 O O . LYS A 1 96 ? -8.438 28.703 -11.558 1.00 82.56 96 LYS A O 1
ATOM 748 N N . ILE A 1 97 ? -8.084 27.855 -9.511 1.00 84.38 97 ILE A N 1
ATOM 749 C CA . ILE A 1 97 ? -6.631 27.761 -9.716 1.00 84.38 97 ILE A CA 1
ATOM 750 C C . ILE A 1 97 ? -6.272 26.687 -10.747 1.00 84.38 97 ILE A C 1
ATOM 752 O O . ILE A 1 97 ? -5.292 26.838 -11.469 1.00 84.38 97 ILE A O 1
ATOM 756 N N . SER A 1 98 ? -7.062 25.612 -10.826 1.00 83.12 98 SER A N 1
ATOM 757 C CA . SER A 1 98 ? -6.838 24.527 -11.785 1.00 83.12 98 SER A CA 1
ATOM 758 C C . SER A 1 98 ? -7.167 24.981 -13.208 1.00 83.12 98 SER A C 1
ATOM 760 O O . SER A 1 98 ? -6.358 24.766 -14.104 1.00 83.12 98 SER A O 1
ATOM 762 N N . GLU A 1 99 ? -8.276 25.704 -13.397 1.00 84.19 99 GLU A N 1
ATOM 763 C CA . GLU A 1 99 ? -8.624 26.323 -14.686 1.00 84.19 99 GLU A CA 1
ATOM 764 C C . GLU A 1 99 ? -7.531 27.291 -15.166 1.00 84.19 99 GLU A C 1
ATOM 766 O O . GLU A 1 99 ? -7.099 27.221 -16.315 1.00 84.19 99 GLU A O 1
ATOM 771 N N . PHE A 1 100 ? -7.003 28.132 -14.270 1.00 85.19 100 PHE A N 1
ATOM 772 C CA . PHE A 1 100 ? -5.892 29.028 -14.601 1.00 85.19 100 PHE A CA 1
ATOM 773 C C . PHE A 1 100 ? -4.623 28.266 -15.001 1.00 85.19 100 PHE A C 1
ATOM 775 O O . PHE A 1 100 ? -3.971 28.628 -15.978 1.00 85.19 100 PHE A O 1
ATOM 782 N N . ILE A 1 101 ? -4.269 27.197 -14.282 1.00 83.19 101 ILE A N 1
ATOM 783 C CA . ILE A 1 101 ? -3.120 26.352 -14.634 1.00 83.19 101 ILE A CA 1
ATOM 784 C C . ILE A 1 101 ? -3.300 25.751 -16.033 1.00 83.19 101 ILE A C 1
ATOM 786 O O . ILE A 1 101 ? -2.364 25.797 -16.831 1.00 83.19 101 ILE A O 1
ATOM 790 N N . ASP A 1 102 ? -4.483 25.229 -16.354 1.00 80.50 102 ASP A N 1
ATOM 791 C CA . ASP A 1 102 ? -4.762 24.626 -17.659 1.00 80.50 102 ASP A CA 1
ATOM 792 C C . ASP A 1 102 ? -4.666 25.656 -18.799 1.00 80.50 102 ASP A C 1
ATOM 794 O O . ASP A 1 102 ? -4.050 25.381 -19.835 1.00 80.50 102 ASP A O 1
ATOM 798 N N . GLU A 1 103 ? -5.175 26.875 -18.586 1.00 81.69 103 GLU A N 1
ATOM 799 C CA . GLU A 1 103 ? -5.019 27.997 -19.521 1.00 81.69 103 GLU A CA 1
ATOM 800 C C . GLU A 1 103 ? -3.544 28.372 -19.729 1.00 81.69 103 GLU A C 1
ATOM 802 O O . GLU A 1 103 ? -3.099 28.549 -20.865 1.00 81.69 103 GLU A O 1
ATOM 807 N N . GLN A 1 104 ? -2.754 28.449 -18.653 1.00 82.38 104 GLN A N 1
ATOM 808 C CA . GLN A 1 104 ? -1.337 28.811 -18.743 1.00 82.38 104 GLN A CA 1
ATOM 809 C C . GLN A 1 104 ? -0.472 27.697 -19.357 1.00 82.38 104 GLN A C 1
ATOM 811 O O . GLN A 1 104 ? 0.471 27.981 -20.100 1.00 82.38 104 GLN A O 1
ATOM 816 N N . ILE A 1 105 ? -0.798 26.424 -19.113 1.00 75.62 105 ILE A N 1
ATOM 817 C CA . ILE A 1 105 ? -0.136 25.280 -19.761 1.00 75.62 105 ILE A CA 1
ATOM 818 C C . ILE A 1 105 ? -0.415 25.274 -21.266 1.00 75.62 105 ILE A C 1
ATOM 820 O O . ILE A 1 105 ? 0.479 24.934 -22.046 1.00 75.62 105 ILE A O 1
ATOM 824 N N . ALA A 1 106 ? -1.622 25.657 -21.691 1.00 71.94 106 ALA A N 1
ATOM 825 C CA . ALA A 1 106 ? -1.965 25.743 -23.107 1.00 71.94 106 ALA A CA 1
ATOM 826 C C . ALA A 1 106 ? -1.083 26.758 -23.865 1.00 71.94 106 ALA A C 1
ATOM 828 O O . ALA A 1 106 ? -0.797 26.550 -25.045 1.00 71.94 106 ALA A O 1
ATOM 829 N N . ILE A 1 107 ? -0.588 27.798 -23.182 1.00 73.31 107 ILE A N 1
ATOM 830 C CA . ILE A 1 107 ? 0.307 28.825 -23.745 1.00 73.31 107 ILE A CA 1
ATOM 831 C C . ILE A 1 107 ? 1.739 28.295 -23.948 1.00 73.31 107 ILE A C 1
ATOM 833 O O . ILE A 1 107 ? 2.394 28.651 -24.927 1.00 73.31 107 ILE A O 1
ATOM 837 N N . ARG A 1 108 ? 2.223 27.405 -23.069 1.00 71.06 108 ARG A N 1
ATOM 838 C CA . ARG A 1 108 ? 3.624 26.929 -23.035 1.00 71.06 108 ARG A CA 1
ATOM 839 C C . ARG A 1 108 ? 4.012 25.986 -24.191 1.00 71.06 108 ARG A C 1
ATOM 841 O O . ARG A 1 108 ? 5.194 25.722 -24.400 1.00 71.06 108 ARG A O 1
ATOM 848 N N . GLY A 1 109 ? 3.046 25.484 -24.963 1.00 69.12 109 GLY A N 1
ATOM 849 C CA . GLY A 1 109 ? 3.294 24.527 -26.048 1.00 69.12 109 GLY A CA 1
ATOM 850 C C . GLY A 1 109 ? 3.668 23.108 -25.564 1.00 69.12 109 GLY A C 1
ATOM 851 O O . GLY A 1 109 ? 3.665 22.817 -24.363 1.00 69.12 109 GLY A O 1
ATOM 852 N N . PRO A 1 110 ? 3.913 22.160 -26.487 1.00 82.12 110 PRO A N 1
ATOM 853 C CA . PRO A 1 110 ? 4.201 20.762 -26.157 1.00 82.12 110 PRO A CA 1
ATOM 854 C C . PRO A 1 110 ? 5.590 20.558 -25.531 1.00 82.12 110 PRO A C 1
ATOM 856 O O . PRO A 1 110 ? 6.557 21.221 -25.890 1.00 82.12 110 PRO A O 1
ATOM 859 N N . SER A 1 111 ? 5.717 19.578 -24.627 1.00 82.56 111 SER A N 1
ATOM 860 C CA . SER A 1 111 ? 7.007 19.220 -24.014 1.00 82.56 111 SER A CA 1
ATOM 861 C C . SER A 1 111 ? 7.948 18.527 -25.009 1.00 82.56 111 SER A C 1
ATOM 863 O O . SER A 1 111 ? 7.502 17.724 -25.828 1.00 82.56 111 SER A O 1
ATOM 865 N N . GLU A 1 112 ? 9.264 18.715 -24.858 1.00 82.00 112 GLU A N 1
ATOM 866 C CA . GLU A 1 112 ? 10.296 18.000 -25.631 1.00 82.00 112 GLU A CA 1
ATOM 867 C C . GLU A 1 112 ? 10.120 16.474 -25.608 1.00 82.00 112 GLU A C 1
ATOM 869 O O . GLU A 1 112 ? 10.307 15.804 -26.622 1.00 82.00 112 GLU A O 1
ATOM 874 N N . LYS A 1 113 ? 9.694 15.905 -24.471 1.00 80.50 113 LYS A N 1
ATOM 875 C CA . LYS A 1 113 ? 9.429 14.461 -24.359 1.00 80.50 113 LYS A CA 1
ATOM 876 C C . LYS A 1 113 ? 8.216 14.035 -25.187 1.00 80.50 113 LYS A C 1
ATOM 878 O O . LYS A 1 113 ? 8.243 12.960 -25.781 1.00 80.50 113 LYS A O 1
ATOM 883 N N . GLN A 1 114 ? 7.175 14.869 -25.238 1.00 85.12 114 GLN A N 1
ATOM 884 C CA . GLN A 1 114 ? 5.997 14.618 -26.074 1.00 85.12 114 GLN A CA 1
ATOM 885 C C . GLN A 1 114 ? 6.367 14.717 -27.555 1.00 85.12 114 GLN A C 1
ATOM 887 O O . GLN A 1 114 ? 6.007 13.831 -28.320 1.00 85.12 114 GLN A O 1
ATOM 892 N N . LEU A 1 115 ? 7.160 15.720 -27.944 1.00 86.88 115 LEU A N 1
ATOM 893 C CA . LEU A 1 115 ? 7.681 15.862 -29.307 1.00 86.88 115 LEU A CA 1
ATOM 894 C C . LEU A 1 115 ? 8.537 14.658 -29.719 1.00 86.88 115 LEU A C 1
ATOM 896 O O . LEU A 1 115 ? 8.321 14.091 -30.786 1.00 86.88 115 LEU A O 1
ATOM 900 N N . ALA A 1 116 ? 9.461 14.214 -28.863 1.00 86.12 116 ALA A N 1
ATOM 901 C CA . ALA A 1 116 ? 10.313 13.058 -29.141 1.00 86.12 116 ALA A CA 1
ATOM 902 C C . ALA A 1 116 ? 9.510 11.753 -29.261 1.00 86.12 116 ALA A C 1
ATOM 904 O O . ALA A 1 116 ? 9.814 10.910 -30.104 1.00 86.12 116 ALA A O 1
ATOM 905 N N . PHE A 1 117 ? 8.482 11.573 -28.430 1.00 87.25 117 PHE A N 1
ATOM 906 C CA . PHE A 1 117 ? 7.620 10.397 -28.501 1.00 87.25 117 PHE A CA 1
ATOM 907 C C . PHE A 1 117 ? 6.708 10.425 -29.734 1.00 87.25 117 PHE A C 1
ATOM 909 O O . PHE A 1 117 ? 6.636 9.431 -30.455 1.00 87.25 117 PHE A O 1
ATOM 916 N N . ALA A 1 118 ? 6.101 11.575 -30.035 1.00 87.75 118 ALA A N 1
ATOM 917 C CA . ALA A 1 118 ? 5.342 11.790 -31.263 1.00 87.75 118 ALA A CA 1
ATOM 918 C C . ALA A 1 118 ? 6.204 11.532 -32.505 1.00 87.75 118 ALA A C 1
ATOM 920 O O . ALA A 1 118 ? 5.750 10.854 -33.421 1.00 87.75 118 ALA A O 1
ATOM 921 N N . GLN A 1 119 ? 7.458 11.997 -32.516 1.00 88.12 119 GLN A N 1
ATOM 922 C CA . GLN A 1 119 ? 8.392 11.748 -33.613 1.00 88.12 119 GLN A CA 1
ATOM 923 C C . GLN A 1 119 ? 8.684 10.253 -33.781 1.00 88.12 119 GLN A C 1
ATOM 925 O O . GLN A 1 119 ? 8.615 9.754 -34.897 1.00 88.12 119 GLN A O 1
ATOM 930 N N . LYS A 1 120 ? 8.912 9.511 -32.689 1.00 84.81 120 LYS A N 1
ATOM 931 C CA . LYS A 1 120 ? 9.109 8.050 -32.749 1.00 84.81 120 LYS A CA 1
ATOM 932 C C . LYS A 1 120 ? 7.900 7.311 -33.328 1.00 84.81 120 LYS A C 1
ATOM 934 O O . LYS A 1 120 ? 8.078 6.375 -34.103 1.00 84.81 120 LYS A O 1
ATOM 939 N N . LEU A 1 121 ? 6.684 7.714 -32.955 1.00 85.50 121 LEU A N 1
ATOM 940 C CA . LEU A 1 121 ? 5.454 7.138 -33.513 1.00 85.50 121 LEU A CA 1
ATOM 941 C C . LEU A 1 121 ? 5.284 7.505 -34.992 1.00 85.50 121 LEU A C 1
ATOM 943 O O . LEU A 1 121 ? 4.905 6.662 -35.798 1.00 85.50 121 LEU A O 1
ATOM 947 N N . ALA A 1 122 ? 5.615 8.742 -35.357 1.00 86.56 122 ALA A N 1
ATOM 948 C CA . ALA A 1 122 ? 5.557 9.223 -36.729 1.00 86.56 122 ALA A CA 1
ATOM 949 C C . ALA A 1 122 ? 6.561 8.474 -37.630 1.00 86.56 122 ALA A C 1
ATOM 951 O O . ALA A 1 122 ? 6.177 7.981 -38.689 1.00 86.56 122 ALA A O 1
ATOM 952 N N . ASP A 1 123 ? 7.799 8.279 -37.166 1.00 84.62 123 ASP A N 1
ATOM 953 C CA . ASP A 1 123 ? 8.833 7.505 -37.863 1.00 84.62 123 ASP A CA 1
ATOM 954 C C . ASP A 1 123 ? 8.424 6.034 -38.037 1.00 84.62 123 ASP A C 1
ATOM 956 O O . ASP A 1 123 ? 8.614 5.468 -39.115 1.00 84.62 123 ASP A O 1
ATOM 960 N N . ARG A 1 124 ? 7.813 5.424 -37.007 1.00 80.56 124 ARG A N 1
ATOM 961 C CA . ARG A 1 124 ? 7.254 4.061 -37.075 1.00 80.56 124 ARG A CA 1
ATOM 962 C C . ARG A 1 124 ? 6.185 3.953 -38.162 1.00 80.56 124 ARG A C 1
ATOM 964 O O . ARG A 1 124 ? 6.186 2.991 -38.924 1.00 80.56 124 ARG A O 1
ATOM 971 N N . ASP A 1 125 ? 5.292 4.935 -38.228 1.00 81.50 125 ASP A N 1
ATOM 972 C CA . ASP A 1 125 ? 4.156 4.935 -39.153 1.00 81.50 125 ASP A CA 1
ATOM 973 C C . ASP A 1 125 ? 4.517 5.497 -40.543 1.00 81.50 125 ASP A C 1
ATOM 975 O O . ASP A 1 125 ? 3.668 5.531 -41.434 1.00 81.50 125 ASP A O 1
ATOM 979 N N . GLY A 1 126 ? 5.765 5.940 -40.751 1.00 81.88 126 GLY A N 1
ATOM 980 C CA . GLY A 1 126 ? 6.239 6.537 -42.004 1.00 81.88 126 GLY A CA 1
ATOM 981 C C . GLY A 1 126 ? 5.616 7.902 -42.320 1.00 81.88 126 GLY A C 1
ATOM 982 O O . GLY A 1 126 ? 5.560 8.311 -43.481 1.00 81.88 126 GLY A O 1
ATOM 983 N N . ILE A 1 127 ? 5.117 8.606 -41.303 1.00 84.12 127 ILE A N 1
ATOM 984 C CA . ILE A 1 127 ? 4.398 9.880 -41.413 1.00 84.12 127 ILE A CA 1
ATOM 985 C C . ILE A 1 127 ? 5.215 10.961 -40.698 1.00 84.12 127 ILE A C 1
ATOM 987 O O . ILE A 1 127 ? 5.991 10.678 -39.797 1.00 84.12 127 ILE A O 1
ATOM 991 N N . LYS A 1 128 ? 5.084 12.228 -41.099 1.00 87.94 128 LYS A N 1
ATOM 992 C CA . LYS A 1 128 ? 5.714 13.348 -40.380 1.00 87.94 128 LYS A CA 1
ATOM 993 C C . LYS A 1 128 ? 4.753 13.893 -39.333 1.00 87.94 128 LYS A C 1
ATOM 995 O O . LYS A 1 128 ? 3.560 14.008 -39.608 1.00 87.94 128 LYS A O 1
ATOM 1000 N N . VAL A 1 129 ? 5.270 14.279 -38.167 1.00 87.00 129 VAL A N 1
ATOM 1001 C CA . VAL A 1 129 ? 4.467 14.988 -37.161 1.00 87.00 129 VAL A CA 1
ATOM 1002 C C . VAL A 1 129 ? 3.949 16.295 -37.790 1.00 87.00 129 VAL A C 1
ATOM 1004 O O . VAL A 1 129 ? 4.755 17.066 -38.323 1.00 87.00 129 VAL A O 1
ATOM 1007 N N . PRO A 1 130 ? 2.629 16.557 -37.789 1.00 88.19 130 PRO A N 1
ATOM 1008 C CA . PRO A 1 130 ? 2.074 17.786 -38.342 1.00 88.19 130 PRO A CA 1
ATOM 1009 C C . PRO A 1 130 ? 2.657 19.026 -37.655 1.00 88.19 130 PRO A C 1
ATOM 1011 O O . PRO A 1 130 ? 2.786 19.067 -36.432 1.00 88.19 130 PRO A O 1
ATOM 1014 N N . ALA A 1 131 ? 2.966 20.071 -38.427 1.00 82.94 131 ALA A N 1
ATOM 1015 C CA . ALA A 1 131 ? 3.525 21.316 -37.887 1.00 82.94 131 ALA A CA 1
ATOM 1016 C C . ALA A 1 131 ? 2.578 22.018 -36.892 1.00 82.94 131 ALA A C 1
ATOM 1018 O O . ALA A 1 131 ? 3.030 22.777 -36.038 1.00 82.94 131 ALA A O 1
ATOM 1019 N N . GLU A 1 132 ? 1.274 21.756 -36.993 1.00 81.75 132 GLU A N 1
ATOM 1020 C CA . GLU A 1 132 ? 0.255 22.237 -36.055 1.00 81.75 132 GLU A CA 1
ATOM 1021 C C . GLU A 1 132 ? 0.325 21.494 -34.712 1.00 81.75 132 GLU A C 1
ATOM 1023 O O . GLU A 1 132 ? 0.286 22.127 -33.657 1.00 81.75 132 GLU A O 1
ATOM 1028 N N . ALA A 1 133 ? 0.559 20.177 -34.744 1.00 82.69 133 ALA A N 1
ATOM 1029 C CA . ALA A 1 133 ? 0.779 19.365 -33.549 1.00 82.69 133 ALA A CA 1
ATOM 1030 C C . ALA A 1 133 ? 2.044 19.799 -32.795 1.00 82.69 133 ALA A C 1
ATOM 1032 O O . ALA A 1 133 ? 2.047 19.851 -31.574 1.00 82.69 133 ALA A O 1
ATOM 1033 N N . MET A 1 134 ? 3.103 20.217 -33.496 1.00 82.06 134 MET A N 1
ATOM 1034 C CA . MET A 1 134 ? 4.337 20.689 -32.849 1.00 82.06 134 MET A CA 1
ATOM 1035 C C . MET A 1 134 ? 4.190 22.007 -32.071 1.00 82.06 134 MET A C 1
ATOM 1037 O O . MET A 1 134 ? 5.062 22.332 -31.269 1.00 82.06 134 MET A O 1
ATOM 1041 N N . LYS A 1 135 ? 3.127 22.783 -32.309 1.00 80.25 135 LYS A N 1
ATOM 1042 C CA . LYS A 1 135 ? 2.917 24.096 -31.675 1.00 80.25 135 LYS A CA 1
ATOM 1043 C C . LYS A 1 135 ? 1.964 24.043 -30.487 1.00 80.25 135 LYS A C 1
ATOM 1045 O O . LYS A 1 135 ? 2.033 24.912 -29.626 1.00 80.25 135 LYS A O 1
ATOM 1050 N N . SER A 1 136 ? 1.090 23.041 -30.432 1.00 81.50 136 SER A N 1
ATOM 1051 C CA . SER A 1 136 ? 0.087 22.904 -29.378 1.00 81.50 136 SER A CA 1
ATOM 1052 C C . SER A 1 136 ? 0.269 21.599 -28.619 1.00 81.50 136 SER A C 1
ATOM 1054 O O . SER A 1 136 ? 0.336 20.517 -29.197 1.00 81.50 136 SER A O 1
ATOM 1056 N N . ARG A 1 137 ? 0.301 21.703 -27.288 1.00 81.50 137 ARG A N 1
ATOM 1057 C CA . ARG A 1 137 ? 0.354 20.542 -26.395 1.00 81.50 137 ARG A CA 1
ATOM 1058 C C . ARG A 1 137 ? -0.842 19.615 -26.589 1.00 81.50 137 ARG A C 1
ATOM 1060 O O . ARG A 1 137 ? -0.687 18.401 -26.525 1.00 81.50 137 ARG A O 1
ATOM 1067 N N . ILE A 1 138 ? -2.016 20.192 -26.820 1.00 81.62 138 ILE A N 1
ATOM 1068 C CA . ILE A 1 138 ? -3.249 19.435 -27.032 1.00 81.62 138 ILE A CA 1
ATOM 1069 C C . ILE A 1 138 ? -3.150 18.696 -28.365 1.00 81.62 138 ILE A C 1
ATOM 1071 O O . ILE A 1 138 ? -3.276 17.478 -28.397 1.00 81.62 138 ILE A O 1
ATOM 1075 N N . ALA A 1 139 ? -2.782 19.409 -29.432 1.00 84.12 139 ALA A N 1
ATOM 1076 C CA . ALA A 1 139 ? -2.675 18.823 -30.763 1.00 84.12 139 ALA A CA 1
ATOM 1077 C C . ALA A 1 139 ? -1.588 17.734 -30.852 1.00 84.12 139 ALA A C 1
ATOM 1079 O O . ALA A 1 139 ? -1.754 16.770 -31.598 1.00 84.12 139 ALA A O 1
ATOM 1080 N N . ILE A 1 140 ? -0.485 17.835 -30.089 1.00 87.19 140 ILE A N 1
ATOM 1081 C CA . ILE A 1 140 ? 0.499 16.745 -30.044 1.00 87.19 140 ILE A CA 1
ATOM 1082 C C . ILE A 1 140 ? 0.019 15.533 -29.258 1.00 87.19 140 ILE A C 1
ATOM 1084 O O . ILE A 1 140 ? 0.344 14.414 -29.643 1.00 87.19 140 ILE A O 1
ATOM 1088 N N . SER A 1 141 ? -0.725 15.736 -28.168 1.00 86.44 141 SER A N 1
ATOM 1089 C CA . SER A 1 141 ? -1.304 14.628 -27.408 1.00 86.44 141 SER A CA 1
ATOM 1090 C C . SER A 1 141 ? -2.351 13.893 -28.241 1.00 86.44 141 SER A C 1
ATOM 1092 O O . SER A 1 141 ? -2.264 12.679 -28.358 1.00 86.44 141 SER A O 1
ATOM 1094 N N . GLU A 1 142 ? -3.250 14.617 -28.912 1.00 87.88 142 GLU A N 1
ATOM 1095 C CA . GLU A 1 142 ? -4.234 14.024 -29.829 1.00 87.88 142 GLU A CA 1
ATOM 1096 C C . GLU A 1 142 ? -3.555 13.249 -30.963 1.00 87.88 142 GLU A C 1
ATOM 1098 O O . GLU A 1 142 ? -3.955 12.130 -31.281 1.00 87.88 142 GLU A O 1
ATOM 1103 N N . PHE A 1 143 ? -2.475 13.798 -31.531 1.00 88.12 143 PHE A N 1
ATOM 1104 C CA . PHE A 1 143 ? -1.674 13.086 -32.524 1.00 88.12 143 PHE A CA 1
ATOM 1105 C C . PHE A 1 143 ? -1.056 11.803 -31.951 1.00 88.12 143 PHE A C 1
ATOM 1107 O O . PHE A 1 143 ? -1.067 10.775 -32.619 1.00 88.12 143 PHE A O 1
ATOM 1114 N N . ILE A 1 144 ? -0.510 11.834 -30.733 1.00 87.50 144 ILE A N 1
ATOM 1115 C CA . ILE A 1 144 ? 0.049 10.642 -30.079 1.00 87.50 144 ILE A CA 1
ATOM 1116 C C . ILE A 1 144 ? -1.042 9.585 -29.871 1.00 87.50 144 ILE A C 1
ATOM 1118 O O . ILE A 1 144 ? -0.827 8.429 -30.233 1.00 87.50 144 ILE A O 1
ATOM 1122 N N . ASP A 1 145 ? -2.204 9.976 -29.351 1.00 86.88 145 ASP A N 1
ATOM 1123 C CA . ASP A 1 145 ? -3.315 9.068 -29.058 1.00 86.88 145 ASP A CA 1
ATOM 1124 C C . ASP A 1 145 ? -3.870 8.430 -30.339 1.00 86.88 145 ASP A C 1
ATOM 1126 O O . ASP A 1 145 ? -4.003 7.208 -30.414 1.00 86.88 145 ASP A O 1
ATOM 1130 N N . GLU A 1 146 ? -4.070 9.220 -31.400 1.00 87.12 146 GLU A N 1
ATOM 1131 C CA . GLU A 1 146 ? -4.495 8.717 -32.711 1.00 87.12 146 GLU A CA 1
ATOM 1132 C C . GLU A 1 146 ? -3.492 7.700 -33.280 1.00 87.12 146 GLU A C 1
ATOM 1134 O O . GLU A 1 146 ? -3.881 6.691 -33.871 1.00 87.12 146 GLU A O 1
ATOM 1139 N N . ARG A 1 147 ? -2.184 7.935 -33.112 1.00 87.19 147 ARG A N 1
ATOM 1140 C CA . ARG A 1 147 ? -1.132 7.024 -33.603 1.00 87.19 147 ARG A CA 1
ATOM 1141 C C . ARG A 1 147 ? -0.992 5.772 -32.750 1.00 87.19 147 ARG A C 1
ATOM 1143 O O . ARG A 1 147 ? -0.580 4.735 -33.270 1.00 87.19 147 ARG A O 1
ATOM 1150 N N . ILE A 1 148 ? -1.316 5.839 -31.464 1.00 83.12 148 ILE A N 1
ATOM 1151 C CA . ILE A 1 148 ? -1.400 4.656 -30.602 1.00 83.12 148 ILE A CA 1
ATOM 1152 C C . ILE A 1 148 ? -2.622 3.816 -30.986 1.00 83.12 148 ILE A C 1
ATOM 1154 O O . ILE A 1 148 ? -2.515 2.597 -31.035 1.00 83.12 148 ILE A O 1
ATOM 1158 N N . GLU A 1 149 ? -3.753 4.451 -31.297 1.00 80.94 149 GLU A N 1
ATOM 1159 C CA . GLU A 1 149 ? -4.990 3.759 -31.674 1.00 80.94 149 GLU A CA 1
ATOM 1160 C C . GLU A 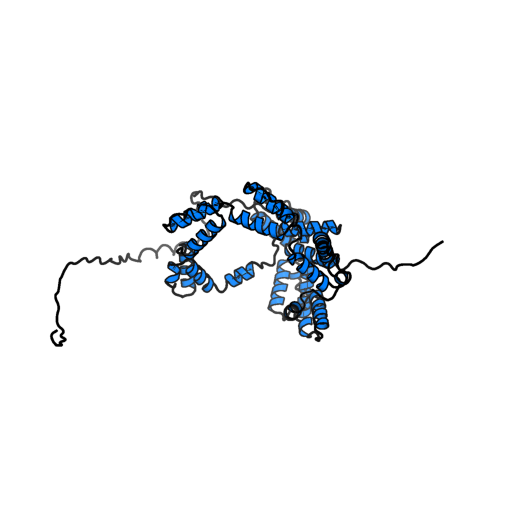1 149 ? -4.928 3.161 -33.090 1.00 80.94 149 GLU A C 1
ATOM 1162 O O . GLU A 1 149 ? -5.377 2.037 -33.314 1.00 80.94 149 GLU A O 1
ATOM 1167 N N . LYS A 1 150 ? -4.356 3.892 -34.057 1.00 78.94 150 LYS A N 1
ATOM 1168 C CA . LYS A 1 150 ? -4.251 3.451 -35.461 1.00 78.94 150 LYS A CA 1
ATOM 1169 C C . LYS A 1 150 ? -3.009 2.621 -35.754 1.00 78.94 150 LYS A C 1
ATOM 1171 O O . LYS A 1 150 ? -2.988 1.882 -36.738 1.00 78.94 150 LYS A O 1
ATOM 1176 N N . GLY A 1 151 ? -1.954 2.794 -34.970 1.00 63.78 151 GLY A N 1
ATOM 1177 C CA . GLY A 1 151 ? -0.690 2.114 -35.185 1.00 63.78 151 GLY A CA 1
ATOM 1178 C C . GLY A 1 151 ? -0.605 0.792 -34.439 1.00 63.78 151 GLY A C 1
ATOM 1179 O O . GLY A 1 151 ? -1.205 0.605 -33.387 1.00 63.78 151 GLY A O 1
ATOM 1180 N N . GLY A 1 152 ? 0.172 -0.135 -34.999 1.00 66.94 152 GLY A N 1
ATOM 1181 C CA . GLY A 1 152 ? 0.471 -1.421 -34.373 1.00 66.94 152 GLY A CA 1
ATOM 1182 C C . GLY A 1 152 ? 1.262 -1.287 -33.061 1.00 66.94 152 GLY A C 1
ATOM 1183 O O . GLY A 1 152 ? 1.478 -0.179 -32.562 1.00 66.94 152 GLY A O 1
ATOM 1184 N N . PRO A 1 153 ? 1.725 -2.406 -32.488 1.00 64.31 153 PRO A N 1
ATOM 1185 C CA . PRO A 1 153 ? 2.299 -2.420 -31.150 1.00 64.31 153 PRO A CA 1
ATOM 1186 C C . PRO A 1 153 ? 3.439 -1.411 -30.972 1.00 64.31 153 PRO A C 1
ATOM 1188 O O . PRO A 1 153 ? 4.304 -1.233 -31.831 1.00 64.31 153 PRO A O 1
ATOM 1191 N N . VAL A 1 154 ? 3.391 -0.692 -29.850 1.00 73.81 154 VAL A N 1
ATOM 1192 C CA . VAL A 1 154 ? 4.368 0.348 -29.513 1.00 73.81 154 VAL A CA 1
ATOM 1193 C C . VAL A 1 154 ? 5.654 -0.335 -29.054 1.00 73.81 154 VAL A C 1
ATOM 1195 O O . VAL A 1 154 ? 5.564 -1.218 -28.195 1.00 73.81 154 VAL A O 1
ATOM 1198 N N . PRO A 1 155 ? 6.836 0.061 -29.557 1.00 74.81 155 PRO A N 1
ATOM 1199 C CA . PRO A 1 155 ? 8.090 -0.528 -29.118 1.00 74.81 155 PRO A CA 1
ATOM 1200 C C . PRO A 1 155 ? 8.316 -0.305 -27.610 1.00 74.81 155 PRO A C 1
ATOM 1202 O O . PRO A 1 155 ? 8.053 0.791 -27.103 1.00 74.81 155 PRO A O 1
ATOM 1205 N N . PRO A 1 156 ? 8.813 -1.319 -26.879 1.00 83.81 156 PRO A N 1
ATOM 1206 C CA . PRO A 1 156 ? 9.123 -1.195 -25.462 1.00 83.81 156 PRO A CA 1
ATOM 1207 C C . PRO A 1 156 ? 10.253 -0.200 -25.208 1.00 83.81 156 PRO A C 1
ATOM 1209 O O . PRO A 1 156 ? 11.114 0.047 -26.052 1.00 83.81 156 PRO A O 1
ATOM 1212 N N . SER A 1 157 ? 10.285 0.343 -23.992 1.00 82.44 157 SER A N 1
ATOM 1213 C CA . SER A 1 157 ? 11.404 1.164 -23.531 1.00 82.44 157 SER A CA 1
ATOM 1214 C C . SER A 1 157 ? 12.709 0.361 -23.531 1.00 82.44 157 SER A C 1
ATOM 1216 O O . SER A 1 157 ? 12.722 -0.821 -23.188 1.00 82.44 157 SER A O 1
ATOM 1218 N N . GLU A 1 158 ? 13.839 1.013 -23.809 1.00 80.56 158 GLU A N 1
ATOM 1219 C CA . GLU A 1 158 ? 15.177 0.399 -23.736 1.00 80.56 158 GLU A CA 1
ATOM 1220 C C . GLU A 1 158 ? 15.443 -0.269 -22.374 1.00 80.56 158 GLU A C 1
ATOM 1222 O O . GLU A 1 158 ? 16.055 -1.339 -22.288 1.00 80.56 158 GLU A O 1
ATOM 1227 N N . ARG A 1 159 ? 14.921 0.320 -21.289 1.00 79.31 159 ARG A N 1
ATOM 1228 C CA . ARG A 1 159 ? 14.995 -0.271 -19.943 1.00 79.31 159 ARG A CA 1
ATOM 1229 C C . ARG A 1 159 ? 14.197 -1.573 -19.841 1.00 79.31 159 ARG A C 1
ATOM 1231 O O . ARG A 1 159 ? 14.660 -2.519 -19.216 1.00 79.31 159 ARG A O 1
ATOM 1238 N N . GLN A 1 160 ? 13.021 -1.638 -20.462 1.00 86.00 160 GLN A N 1
ATOM 1239 C CA . GLN A 1 160 ? 12.213 -2.859 -20.486 1.00 86.00 160 GLN A CA 1
ATOM 1240 C C . GLN A 1 160 ? 12.898 -3.953 -21.314 1.00 86.00 160 GLN A C 1
ATOM 1242 O O . GLN A 1 160 ? 12.981 -5.088 -20.855 1.00 86.00 160 GLN A O 1
ATOM 1247 N N . ILE A 1 161 ? 13.475 -3.607 -22.471 1.00 87.62 161 ILE A N 1
ATOM 1248 C CA . ILE A 1 161 ? 14.189 -4.564 -23.330 1.00 87.62 161 ILE A CA 1
ATOM 1249 C C . ILE A 1 161 ? 15.415 -5.137 -22.612 1.00 87.62 161 ILE A C 1
ATOM 1251 O O . ILE A 1 161 ? 15.596 -6.351 -22.589 1.00 87.62 161 ILE A O 1
ATOM 1255 N N . SER A 1 162 ? 16.248 -4.289 -22.004 1.00 86.06 162 SER A N 1
ATOM 1256 C CA . SER A 1 162 ? 17.424 -4.742 -21.242 1.00 86.06 162 SER A CA 1
ATOM 1257 C C . SER A 1 162 ? 17.045 -5.619 -20.046 1.00 86.06 162 SER A C 1
ATOM 1259 O O . SER A 1 162 ? 17.688 -6.637 -19.795 1.00 86.06 162 SER A O 1
ATOM 1261 N N . TYR A 1 163 ? 15.964 -5.283 -19.340 1.00 86.50 163 TYR A N 1
ATOM 1262 C CA . TYR A 1 163 ? 15.462 -6.117 -18.253 1.00 86.50 163 TYR A CA 1
ATOM 1263 C C . TYR A 1 163 ? 14.958 -7.478 -18.755 1.00 86.50 163 TYR A C 1
ATOM 1265 O O . TYR A 1 163 ? 15.351 -8.513 -18.220 1.00 86.50 163 TYR A O 1
ATOM 1273 N N . ALA A 1 164 ? 14.173 -7.499 -19.834 1.00 89.50 164 ALA A N 1
ATOM 1274 C CA . ALA A 1 164 ? 13.716 -8.734 -20.462 1.00 89.50 164 ALA A CA 1
ATOM 1275 C C . ALA A 1 164 ? 14.881 -9.592 -20.996 1.00 89.50 164 ALA A C 1
ATOM 1277 O O . ALA A 1 164 ? 14.847 -10.813 -20.867 1.00 89.50 164 ALA A O 1
ATOM 1278 N N . GLN A 1 165 ? 15.944 -8.981 -21.534 1.00 88.81 165 GLN A N 1
ATOM 1279 C CA . GLN A 1 165 ? 17.169 -9.686 -21.946 1.00 88.81 165 GLN A CA 1
ATOM 1280 C C . GLN A 1 165 ? 17.864 -10.384 -20.772 1.00 88.81 165 GLN A C 1
ATOM 1282 O O . GLN A 1 165 ? 18.294 -11.531 -20.913 1.00 88.81 165 GLN A O 1
ATOM 1287 N N . ASN A 1 166 ? 17.947 -9.723 -19.616 1.00 85.50 166 ASN A N 1
ATOM 1288 C CA . ASN A 1 166 ? 18.522 -10.323 -18.412 1.00 85.50 166 ASN A CA 1
ATOM 1289 C C . ASN A 1 166 ? 17.680 -11.511 -17.936 1.00 85.50 166 ASN A C 1
ATOM 1291 O O . ASN A 1 166 ? 18.237 -12.574 -17.680 1.00 85.50 166 ASN A O 1
ATOM 1295 N N . LEU A 1 167 ? 16.351 -11.364 -17.910 1.00 87.50 167 LEU A N 1
ATOM 1296 C CA . LEU A 1 167 ? 15.435 -12.452 -17.550 1.00 87.50 167 LEU A CA 1
ATOM 1297 C C . LEU A 1 167 ? 15.546 -13.646 -18.506 1.00 87.50 167 LEU A C 1
ATOM 1299 O O . LEU A 1 167 ? 15.562 -14.789 -18.064 1.00 87.50 167 LEU A O 1
ATOM 1303 N N . ALA A 1 168 ? 15.657 -13.393 -19.811 1.00 88.12 168 ALA A N 1
ATOM 1304 C CA . ALA A 1 168 ? 15.841 -14.439 -20.813 1.00 88.12 168 ALA A CA 1
ATOM 1305 C C . ALA A 1 168 ? 17.172 -15.186 -20.610 1.00 88.12 168 ALA A C 1
ATOM 1307 O O . ALA A 1 168 ? 17.206 -16.415 -20.633 1.00 88.12 168 ALA A O 1
ATOM 1308 N N . THR A 1 169 ? 18.249 -14.446 -20.322 1.00 85.56 169 THR A N 1
ATOM 1309 C CA . THR A 1 169 ? 19.574 -15.013 -20.022 1.00 85.56 169 THR A CA 1
ATOM 1310 C C . THR A 1 169 ? 19.546 -15.859 -18.748 1.00 85.56 169 THR A C 1
ATOM 1312 O O . THR A 1 169 ? 20.060 -16.973 -18.748 1.00 85.56 169 THR A O 1
ATOM 1315 N N . GLU A 1 170 ? 18.911 -15.365 -17.683 1.00 79.00 170 GLU A N 1
ATOM 1316 C CA . GLU A 1 170 ? 18.764 -16.079 -16.409 1.00 79.00 170 GLU A CA 1
ATOM 1317 C C . GLU A 1 170 ? 17.908 -17.342 -16.558 1.00 79.00 170 GLU A C 1
ATOM 1319 O O . GLU A 1 170 ? 18.245 -18.393 -16.016 1.00 79.00 170 GLU A O 1
ATOM 1324 N N . ALA A 1 171 ? 16.841 -17.269 -17.353 1.00 82.69 171 ALA A N 1
ATOM 1325 C CA . ALA A 1 171 ? 15.996 -18.415 -17.666 1.00 82.69 171 ALA A CA 1
ATOM 1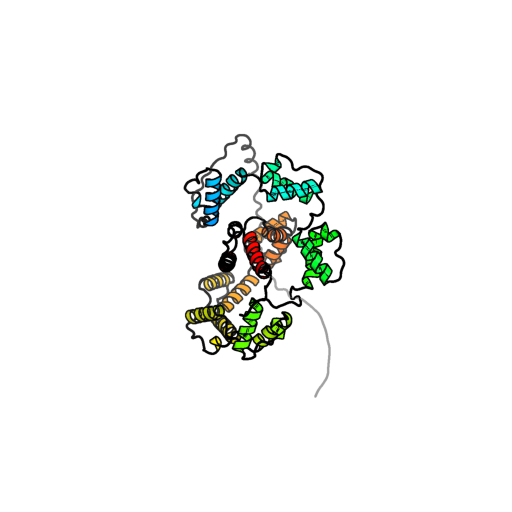326 C C . ALA A 1 171 ? 16.643 -19.397 -18.664 1.00 82.69 171 ALA A C 1
ATOM 1328 O O . ALA A 1 171 ? 16.093 -20.474 -18.890 1.00 82.69 171 ALA A O 1
ATOM 1329 N N . GLY A 1 172 ? 17.779 -19.044 -19.281 1.00 84.94 172 GLY A N 1
ATOM 1330 C CA . GLY A 1 172 ? 18.419 -19.836 -20.335 1.00 84.94 172 GLY A CA 1
ATOM 1331 C C . GLY A 1 172 ? 17.591 -19.934 -21.624 1.00 84.94 172 GLY A C 1
ATOM 1332 O O . GLY A 1 172 ? 17.751 -20.884 -22.388 1.00 84.94 172 GLY A O 1
ATOM 1333 N N . ILE A 1 173 ? 16.688 -18.980 -21.863 1.00 86.44 173 ILE A N 1
ATOM 1334 C CA . ILE A 1 173 ? 15.778 -18.943 -23.014 1.00 86.44 173 ILE A CA 1
ATOM 1335 C C . ILE A 1 173 ? 16.221 -17.815 -23.952 1.00 86.44 173 ILE A C 1
ATOM 1337 O O . ILE A 1 173 ? 16.594 -16.731 -23.512 1.00 86.44 173 ILE A O 1
ATOM 1341 N N . ALA A 1 174 ? 16.170 -18.038 -25.265 1.00 87.75 174 ALA A N 1
ATOM 1342 C CA . ALA A 1 174 ? 16.406 -16.967 -26.229 1.00 87.75 174 ALA A CA 1
ATOM 1343 C C . ALA A 1 174 ? 15.272 -15.930 -26.161 1.00 87.75 174 ALA A C 1
ATOM 1345 O O . ALA A 1 174 ? 14.098 -16.297 -26.192 1.00 87.75 174 ALA A O 1
ATOM 1346 N N . LEU A 1 175 ? 15.613 -14.639 -26.085 1.00 88.31 175 LEU A N 1
ATOM 1347 C CA . LEU A 1 175 ? 14.609 -13.576 -26.026 1.00 88.31 175 LEU A CA 1
ATOM 1348 C C . LEU A 1 175 ? 13.793 -13.547 -27.334 1.00 88.31 175 LEU A C 1
ATOM 1350 O O . LEU A 1 175 ? 14.392 -13.288 -28.385 1.00 88.31 175 LEU A O 1
ATOM 1354 N N . PRO A 1 176 ? 12.464 -13.764 -27.287 1.00 89.56 176 PRO A N 1
ATOM 1355 C CA . PRO A 1 176 ? 11.632 -13.737 -28.484 1.00 89.56 176 PRO A CA 1
ATOM 1356 C C . PRO A 1 176 ? 11.720 -12.375 -29.197 1.00 89.56 176 PRO A C 1
ATOM 1358 O O . PRO A 1 176 ? 11.771 -11.338 -28.522 1.00 89.56 176 PRO A O 1
ATOM 1361 N N . PRO A 1 177 ? 11.766 -12.331 -30.541 1.00 85.19 177 PRO A N 1
ATOM 1362 C CA . PRO A 1 177 ? 11.891 -11.078 -31.288 1.00 85.19 177 PRO A CA 1
ATOM 1363 C C . PRO A 1 177 ? 10.700 -10.128 -31.072 1.00 85.19 177 PRO A C 1
ATOM 1365 O O . PRO A 1 177 ? 10.863 -8.908 -31.140 1.00 85.19 177 PRO A O 1
ATOM 1368 N N . GLU A 1 178 ? 9.529 -10.664 -30.729 1.00 85.06 178 GLU A N 1
ATOM 1369 C CA . GLU A 1 178 ? 8.309 -9.909 -30.429 1.00 85.06 178 GLU A CA 1
ATOM 1370 C C . GLU A 1 178 ? 8.495 -9.020 -29.188 1.00 85.06 178 GLU A C 1
ATOM 1372 O O . GLU A 1 178 ? 8.057 -7.876 -29.167 1.00 85.06 178 GLU A O 1
ATOM 1377 N N . VAL A 1 179 ? 9.269 -9.471 -28.193 1.00 87.38 179 VAL A N 1
ATOM 1378 C CA . VAL A 1 179 ? 9.571 -8.705 -26.966 1.00 87.38 179 VAL A CA 1
ATOM 1379 C C . VAL A 1 179 ? 10.388 -7.439 -27.253 1.00 87.38 179 VAL A C 1
ATOM 1381 O O . VAL A 1 179 ? 10.392 -6.498 -26.465 1.00 87.38 179 VAL A O 1
ATOM 1384 N N . ARG A 1 180 ? 11.095 -7.379 -28.386 1.00 83.62 180 ARG A N 1
ATOM 1385 C CA . ARG A 1 180 ? 11.880 -6.195 -28.777 1.00 83.62 180 ARG A CA 1
ATOM 1386 C C . ARG A 1 180 ? 11.066 -5.161 -29.544 1.00 83.62 180 ARG A C 1
ATOM 1388 O O . ARG A 1 180 ? 11.534 -4.041 -29.719 1.00 83.62 180 ARG A O 1
ATOM 1395 N N . THR A 1 181 ? 9.896 -5.547 -30.034 1.00 81.69 181 THR A N 1
ATOM 1396 C CA . THR A 1 181 ? 9.097 -4.753 -30.973 1.00 81.69 181 THR A CA 1
ATOM 1397 C C . THR A 1 181 ? 7.735 -4.379 -30.404 1.00 81.69 181 THR A C 1
ATOM 1399 O O . THR A 1 181 ? 7.197 -3.345 -30.781 1.00 81.69 181 THR A O 1
ATOM 1402 N N . ASP A 1 182 ? 7.232 -5.146 -29.439 1.00 84.56 182 ASP A N 1
ATOM 1403 C CA . ASP A 1 182 ? 5.942 -4.943 -28.795 1.00 84.56 182 ASP A CA 1
ATOM 1404 C C . ASP A 1 182 ? 6.116 -4.773 -27.277 1.00 84.56 182 ASP A C 1
ATOM 1406 O O . ASP A 1 182 ? 6.621 -5.648 -26.568 1.00 84.56 182 ASP A O 1
ATOM 1410 N N . SER A 1 183 ? 5.716 -3.607 -26.770 1.00 80.88 183 SER A N 1
ATOM 1411 C CA . SER A 1 183 ? 5.789 -3.270 -25.348 1.00 80.88 183 SER A CA 1
ATOM 1412 C C . SER A 1 183 ? 4.845 -4.098 -24.479 1.00 80.88 183 SER A C 1
ATOM 1414 O O . SER A 1 183 ? 5.214 -4.420 -23.350 1.00 80.88 183 SER A O 1
ATOM 1416 N N . GLY A 1 184 ? 3.687 -4.501 -25.005 1.00 83.81 184 GLY A N 1
ATOM 1417 C CA . GLY A 1 184 ? 2.778 -5.448 -24.368 1.00 83.81 184 GLY A CA 1
ATOM 1418 C C . GLY A 1 184 ? 3.417 -6.828 -24.265 1.00 83.81 184 GLY A C 1
ATOM 1419 O O . GLY A 1 184 ? 3.532 -7.359 -23.164 1.00 83.81 184 GLY A O 1
ATOM 1420 N N . ALA A 1 185 ? 3.965 -7.349 -25.367 1.00 85.06 185 ALA A N 1
ATOM 1421 C CA . ALA A 1 185 ? 4.683 -8.627 -25.369 1.00 85.06 185 ALA A CA 1
ATOM 1422 C C . ALA A 1 185 ? 5.899 -8.611 -24.426 1.00 85.06 185 ALA A C 1
ATOM 1424 O O . ALA A 1 185 ? 6.180 -9.597 -23.744 1.00 85.06 185 ALA A O 1
ATOM 1425 N N . CYS A 1 186 ? 6.610 -7.482 -24.342 1.00 87.12 186 CYS A N 1
ATOM 1426 C CA . CYS A 1 186 ? 7.705 -7.300 -23.394 1.00 87.12 186 CYS A CA 1
ATOM 1427 C C . CYS A 1 186 ? 7.231 -7.296 -21.944 1.00 87.12 186 CYS A C 1
ATOM 1429 O O . CYS A 1 186 ? 7.858 -7.933 -21.098 1.00 87.12 186 CYS A O 1
ATOM 1431 N N . SER A 1 187 ? 6.139 -6.597 -21.644 1.00 84.62 187 SER A N 1
ATOM 1432 C CA . SER A 1 187 ? 5.531 -6.600 -20.317 1.00 84.62 187 SER A CA 1
ATOM 1433 C C . SER A 1 187 ? 5.019 -7.986 -19.930 1.00 84.62 187 SER A C 1
ATOM 1435 O O . SER A 1 187 ? 5.272 -8.421 -18.812 1.00 84.62 187 SER A O 1
ATOM 1437 N N . ASP A 1 188 ? 4.384 -8.717 -20.842 1.00 86.81 188 ASP A N 1
ATOM 1438 C CA . ASP A 1 188 ? 3.904 -10.079 -20.603 1.00 86.81 188 ASP A CA 1
ATOM 1439 C C . ASP A 1 188 ? 5.058 -11.057 -20.381 1.00 86.81 188 ASP A C 1
ATOM 1441 O O . ASP A 1 188 ? 5.008 -11.882 -19.466 1.00 86.81 188 ASP A O 1
ATOM 1445 N N . PHE A 1 189 ? 6.139 -10.928 -21.155 1.00 88.00 189 PHE A N 1
ATOM 1446 C CA . PHE A 1 189 ? 7.372 -11.680 -20.935 1.00 88.00 189 PHE A CA 1
ATOM 1447 C C . PHE A 1 189 ? 7.967 -11.372 -19.556 1.00 88.00 189 PHE A C 1
ATOM 1449 O O . PHE A 1 189 ? 8.274 -12.288 -18.794 1.00 88.00 189 PHE A O 1
ATOM 1456 N N . ILE A 1 190 ? 8.068 -10.090 -19.196 1.00 86.44 190 ILE A N 1
ATOM 1457 C CA . ILE A 1 190 ? 8.541 -9.657 -17.878 1.00 86.44 190 ILE A CA 1
ATOM 1458 C C . ILE A 1 190 ? 7.637 -10.187 -16.763 1.00 86.44 190 ILE A C 1
ATOM 1460 O O . ILE A 1 190 ? 8.149 -10.643 -15.755 1.00 86.44 190 ILE A O 1
ATOM 1464 N N . ASN A 1 191 ? 6.318 -10.185 -16.914 1.00 84.69 191 ASN A N 1
ATOM 1465 C CA . ASN A 1 191 ? 5.415 -10.692 -15.881 1.00 84.69 191 ASN A CA 1
ATOM 1466 C C . ASN A 1 191 ? 5.527 -12.216 -15.737 1.00 84.69 191 ASN A C 1
ATOM 1468 O O . ASN A 1 191 ? 5.582 -12.741 -14.624 1.00 84.69 191 ASN A O 1
ATOM 1472 N N . ARG A 1 192 ? 5.616 -12.931 -16.865 1.00 83.69 192 ARG A N 1
ATOM 1473 C CA . ARG A 1 192 ? 5.721 -14.393 -16.907 1.00 83.69 192 ARG A CA 1
ATOM 1474 C C . ARG A 1 192 ? 7.029 -14.900 -16.307 1.00 83.69 192 ARG A C 1
ATOM 1476 O O . ARG A 1 192 ? 7.006 -15.863 -15.548 1.00 83.69 192 ARG A O 1
ATOM 1483 N N . PHE A 1 193 ? 8.149 -14.274 -16.655 1.00 76.56 193 PHE A N 1
ATOM 1484 C CA . PHE A 1 193 ? 9.480 -14.705 -16.214 1.00 76.56 193 PHE A CA 1
ATOM 1485 C C . PHE A 1 193 ? 9.970 -13.953 -14.969 1.00 76.56 193 PHE A C 1
ATOM 1487 O O . PHE A 1 193 ? 10.720 -14.508 -14.170 1.00 76.56 193 PHE A O 1
ATOM 1494 N N . GLY A 1 194 ? 9.477 -12.738 -14.736 1.00 67.31 194 GLY A N 1
ATOM 1495 C CA . GLY A 1 194 ? 9.761 -11.928 -13.549 1.00 67.31 194 GLY A CA 1
ATOM 1496 C C . GLY A 1 194 ? 9.030 -12.391 -12.289 1.00 67.31 194 GLY A C 1
ATOM 1497 O O . GLY A 1 194 ? 9.457 -12.050 -11.190 1.00 67.31 194 GLY A O 1
ATOM 1498 N N . GLY A 1 195 ? 7.974 -13.208 -12.415 1.00 55.81 195 GLY A N 1
ATOM 1499 C CA . GLY A 1 195 ? 7.325 -13.873 -11.277 1.00 55.81 195 GLY A CA 1
ATOM 1500 C C . GLY A 1 195 ? 8.117 -15.066 -10.722 1.00 55.81 195 GLY A C 1
ATOM 1501 O O . GLY A 1 195 ? 8.075 -15.327 -9.521 1.00 55.81 195 GLY A O 1
ATOM 1502 N N . THR A 1 196 ? 8.875 -15.772 -11.570 1.00 48.50 196 THR A N 1
ATOM 1503 C CA . THR A 1 196 ? 9.756 -16.884 -11.156 1.00 48.50 196 THR A CA 1
ATOM 1504 C C . THR A 1 196 ? 11.091 -16.407 -10.598 1.00 48.50 196 THR A C 1
ATOM 1506 O O . THR A 1 196 ? 11.665 -17.053 -9.724 1.00 48.50 196 THR A O 1
ATOM 1509 N N . SER A 1 197 ? 11.552 -15.241 -11.039 1.00 44.56 197 SER A N 1
ATOM 1510 C CA . SER A 1 197 ? 12.661 -14.511 -10.441 1.00 44.56 197 SER A CA 1
ATOM 1511 C C . SER A 1 197 ? 12.102 -13.376 -9.587 1.00 44.56 197 SER A C 1
ATOM 1513 O O . SER A 1 197 ? 12.292 -12.192 -9.884 1.00 44.56 197 SER A O 1
ATOM 1515 N N . GLY A 1 198 ? 11.446 -13.715 -8.472 1.00 44.44 198 GLY A N 1
ATOM 1516 C CA . GLY A 1 198 ? 11.493 -12.797 -7.340 1.00 44.44 198 GLY A CA 1
ATOM 1517 C C . GLY A 1 198 ? 12.963 -12.428 -7.175 1.00 44.44 198 GLY A C 1
ATOM 1518 O O . GLY A 1 198 ? 13.775 -13.330 -6.996 1.00 44.44 198 GLY A O 1
ATOM 1519 N N . SER A 1 199 ? 13.300 -11.147 -7.342 1.00 45.50 199 SER A N 1
ATOM 1520 C CA . SER A 1 199 ? 14.660 -10.594 -7.341 1.00 45.50 199 SER A CA 1
ATOM 1521 C C . SER A 1 199 ? 15.356 -10.813 -5.985 1.00 45.50 199 SER A C 1
ATOM 1523 O O . SER A 1 199 ? 15.604 -9.913 -5.189 1.00 45.50 199 SER A O 1
ATOM 1525 N N . HIS A 1 200 ? 15.655 -12.074 -5.716 1.00 45.41 200 HIS A N 1
ATOM 1526 C CA . HIS A 1 200 ? 16.461 -12.645 -4.652 1.00 45.41 200 HIS A CA 1
ATOM 1527 C C . HIS A 1 200 ? 17.530 -13.496 -5.341 1.00 45.41 200 HIS A C 1
ATOM 1529 O O . HIS A 1 200 ? 17.790 -14.638 -4.956 1.00 45.41 200 HIS A O 1
ATOM 1535 N N . GLY A 1 201 ? 18.096 -12.948 -6.425 1.00 46.50 201 GLY A N 1
ATOM 1536 C CA . GLY A 1 201 ? 19.235 -13.533 -7.109 1.00 46.50 201 GLY A CA 1
ATOM 1537 C C . GLY A 1 201 ? 20.331 -13.848 -6.098 1.00 46.50 201 GLY A C 1
ATOM 1538 O O . GLY A 1 201 ? 20.502 -13.118 -5.115 1.00 46.50 201 GLY A O 1
ATOM 1539 N N . ALA A 1 202 ? 21.023 -14.958 -6.342 1.00 49.78 202 ALA A N 1
ATOM 1540 C CA . ALA A 1 202 ? 22.211 -15.397 -5.624 1.00 49.78 202 ALA A CA 1
ATOM 1541 C C . ALA A 1 202 ? 23.324 -14.346 -5.774 1.00 49.78 202 ALA A C 1
ATOM 1543 O O . ALA A 1 202 ? 24.201 -14.438 -6.626 1.00 49.78 202 ALA A O 1
ATOM 1544 N N . GLY A 1 203 ? 23.218 -13.291 -4.983 1.00 65.00 203 GLY A N 1
ATOM 1545 C CA . GLY A 1 203 ? 24.150 -12.185 -4.893 1.00 65.00 203 GLY A CA 1
ATOM 1546 C C . GLY A 1 203 ? 24.145 -11.655 -3.470 1.00 65.00 203 GLY A C 1
ATOM 1547 O O . GLY A 1 203 ? 23.334 -12.078 -2.642 1.00 65.00 203 GLY A O 1
ATOM 1548 N N . GLU A 1 204 ? 25.045 -10.720 -3.194 1.00 77.25 204 GLU A N 1
ATOM 1549 C CA . GLU A 1 204 ? 25.216 -10.185 -1.848 1.00 77.25 204 GLU A CA 1
ATOM 1550 C C . GLU A 1 204 ? 23.886 -9.608 -1.305 1.00 77.25 204 GLU A C 1
ATOM 1552 O O . GLU A 1 204 ? 23.077 -9.029 -2.061 1.00 77.25 204 GLU A O 1
ATOM 1557 N N . PRO A 1 205 ? 23.591 -9.810 -0.008 1.00 86.50 205 PRO A N 1
ATOM 1558 C CA . PRO A 1 205 ? 22.421 -9.221 0.622 1.00 86.50 205 PRO A CA 1
ATOM 1559 C C . PRO A 1 205 ? 22.486 -7.693 0.569 1.00 86.50 205 PRO A C 1
ATOM 1561 O O . PRO A 1 205 ? 23.553 -7.083 0.557 1.00 86.50 205 PRO A O 1
ATOM 1564 N N . SER A 1 206 ? 21.319 -7.046 0.545 1.00 87.00 206 SER A N 1
ATOM 1565 C CA . SER A 1 206 ? 21.268 -5.582 0.613 1.00 87.00 206 SER A CA 1
ATOM 1566 C C . SER A 1 206 ? 21.875 -5.087 1.929 1.00 87.00 206 SER A C 1
ATOM 1568 O O . SER A 1 206 ? 21.687 -5.713 2.970 1.00 87.00 206 SER A O 1
ATOM 1570 N N . GLN A 1 207 ? 22.495 -3.904 1.926 1.00 86.75 207 GLN A N 1
ATOM 1571 C CA . GLN A 1 207 ? 23.009 -3.269 3.146 1.00 86.75 207 GLN A CA 1
ATOM 1572 C C . GLN A 1 207 ? 21.936 -3.144 4.244 1.00 86.75 207 GLN A C 1
ATOM 1574 O O . GLN A 1 207 ? 22.225 -3.322 5.422 1.00 86.75 207 GLN 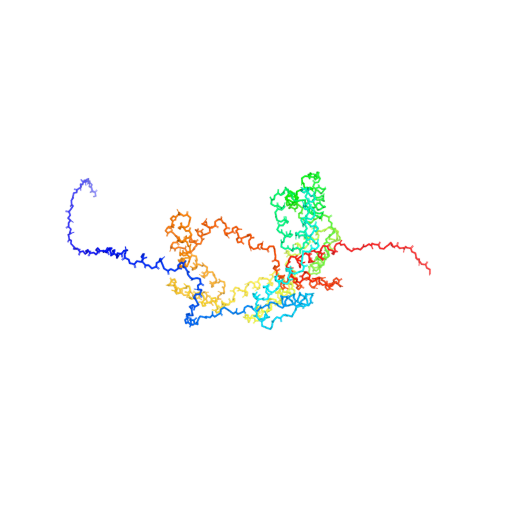A O 1
ATOM 1579 N N . LYS A 1 208 ? 20.672 -2.902 3.865 1.00 86.44 208 LYS A N 1
ATOM 1580 C CA . LYS A 1 208 ? 19.546 -2.866 4.816 1.00 86.44 208 LYS A CA 1
ATOM 1581 C C . LYS A 1 208 ? 19.253 -4.233 5.429 1.00 86.44 208 LYS A C 1
ATOM 1583 O O . LYS A 1 208 ? 18.868 -4.308 6.589 1.00 86.44 208 LYS A O 1
ATOM 1588 N N . GLN A 1 209 ? 19.413 -5.291 4.642 1.00 88.75 209 GLN A N 1
ATOM 1589 C CA . GLN A 1 209 ? 19.194 -6.662 5.080 1.00 88.75 209 GLN A CA 1
ATOM 1590 C C . GLN A 1 209 ? 20.311 -7.105 6.027 1.00 88.75 209 GLN A C 1
ATOM 1592 O O . GLN A 1 209 ? 20.010 -7.632 7.089 1.00 88.75 209 GLN A O 1
ATOM 1597 N N . LEU A 1 210 ? 21.572 -6.795 5.705 1.00 91.25 210 LEU A N 1
ATOM 1598 C CA . LEU A 1 210 ? 22.711 -7.049 6.591 1.00 91.25 210 LEU A CA 1
ATOM 1599 C C . LEU A 1 210 ? 22.587 -6.305 7.917 1.00 91.25 210 LEU A C 1
ATOM 1601 O O . LEU A 1 210 ? 22.643 -6.942 8.958 1.00 91.25 210 LEU A O 1
ATOM 1605 N N . ALA A 1 211 ? 22.308 -4.999 7.891 1.00 89.62 211 ALA A N 1
ATOM 1606 C CA . ALA A 1 211 ? 22.123 -4.222 9.117 1.00 89.62 211 ALA A CA 1
ATOM 1607 C C . ALA A 1 211 ? 20.974 -4.769 9.986 1.00 89.62 211 ALA A C 1
ATOM 1609 O O . ALA A 1 211 ? 21.019 -4.717 11.215 1.00 89.62 211 ALA A O 1
ATOM 1610 N N . PHE A 1 212 ? 19.922 -5.302 9.355 1.00 90.19 212 PHE A N 1
ATOM 1611 C CA . PHE A 1 212 ? 18.834 -5.947 10.081 1.00 90.19 212 PHE A CA 1
ATOM 1612 C C . PHE A 1 212 ? 19.247 -7.306 10.659 1.00 90.19 212 PHE A C 1
ATOM 1614 O O . PHE A 1 212 ? 18.956 -7.582 11.821 1.00 90.19 212 PHE A O 1
ATOM 1621 N N . ALA A 1 213 ? 19.964 -8.124 9.889 1.00 91.12 213 ALA A N 1
ATOM 1622 C CA . ALA A 1 213 ? 20.496 -9.404 10.340 1.00 91.12 213 ALA A CA 1
ATOM 1623 C C . ALA A 1 213 ? 21.515 -9.235 11.483 1.00 91.12 213 ALA A C 1
ATOM 1625 O O . ALA A 1 213 ? 21.451 -9.966 12.463 1.00 91.12 213 ALA A O 1
ATOM 1626 N N . GLU A 1 214 ? 22.388 -8.229 11.424 1.00 90.38 214 GLU A N 1
ATOM 1627 C CA . GLU A 1 214 ? 23.321 -7.868 12.502 1.00 90.38 214 GLU A CA 1
ATOM 1628 C C . GLU A 1 214 ? 22.573 -7.483 13.782 1.00 90.38 214 GLU A C 1
ATOM 1630 O O . GLU A 1 214 ? 22.869 -8.006 14.853 1.00 90.38 214 GLU A O 1
ATOM 1635 N N . ARG A 1 215 ? 21.518 -6.666 13.678 1.00 87.50 215 ARG A N 1
ATOM 1636 C CA . ARG A 1 215 ? 20.671 -6.329 14.832 1.00 87.50 215 ARG A CA 1
ATOM 1637 C C . ARG A 1 215 ? 20.008 -7.564 15.450 1.00 87.50 215 ARG A C 1
ATOM 1639 O O . ARG A 1 215 ? 19.865 -7.648 16.668 1.00 87.50 215 ARG A O 1
ATOM 1646 N N . ILE A 1 216 ? 19.575 -8.512 14.621 1.00 88.31 216 ILE A N 1
ATOM 1647 C CA . ILE A 1 216 ? 19.030 -9.794 15.081 1.00 88.31 216 ILE A CA 1
ATOM 1648 C C . ILE A 1 216 ? 20.119 -10.630 15.761 1.00 88.31 216 ILE A C 1
ATOM 1650 O O . ILE A 1 216 ? 19.863 -11.221 16.811 1.00 88.31 216 ILE A O 1
ATOM 1654 N N . ALA A 1 217 ? 21.327 -10.662 15.201 1.00 89.44 217 ALA A N 1
ATOM 1655 C CA . ALA A 1 217 ? 22.469 -11.378 15.756 1.00 89.44 217 ALA A CA 1
ATOM 1656 C C . ALA A 1 217 ? 22.854 -10.842 17.144 1.00 89.44 217 ALA A C 1
ATOM 1658 O O . ALA A 1 217 ? 23.002 -11.621 18.086 1.00 89.44 217 ALA A O 1
ATOM 1659 N N . GLU A 1 218 ? 22.923 -9.517 17.297 1.00 86.44 218 GLU A N 1
ATOM 1660 C CA . GLU A 1 218 ? 23.156 -8.841 18.577 1.00 86.44 218 GLU A CA 1
ATOM 1661 C C . GLU A 1 218 ? 22.051 -9.155 19.593 1.00 86.44 218 GLU A C 1
ATOM 1663 O O . GLU A 1 218 ? 22.338 -9.574 20.713 1.00 86.44 218 GLU A O 1
ATOM 1668 N N . ALA A 1 219 ? 20.782 -9.015 19.195 1.00 81.38 219 ALA A N 1
ATOM 1669 C CA . ALA A 1 219 ? 19.642 -9.244 20.082 1.00 81.38 219 ALA A CA 1
ATOM 1670 C C . ALA A 1 219 ? 19.509 -10.708 20.536 1.00 81.38 219 ALA A C 1
ATOM 1672 O O . ALA A 1 219 ? 19.093 -10.986 21.660 1.00 81.38 219 ALA A O 1
ATOM 1673 N N . THR A 1 220 ? 19.848 -11.661 19.666 1.00 82.62 220 THR A N 1
ATOM 1674 C CA . THR A 1 220 ? 19.747 -13.099 19.961 1.00 82.62 220 THR A CA 1
ATOM 1675 C C . THR A 1 220 ? 21.030 -13.691 20.546 1.00 82.62 220 THR A C 1
ATOM 1677 O O . THR A 1 220 ? 21.006 -14.834 21.008 1.00 82.62 220 THR A O 1
ATOM 1680 N N . GLY A 1 221 ? 22.139 -12.943 20.526 1.00 84.50 221 GLY A N 1
ATOM 1681 C CA . GLY A 1 221 ? 23.473 -13.411 20.910 1.00 84.50 221 GLY A CA 1
ATOM 1682 C C . GLY A 1 221 ? 24.072 -14.452 19.954 1.00 84.50 221 GLY A C 1
ATOM 1683 O O . GLY A 1 221 ? 25.085 -15.071 20.279 1.00 84.50 221 GLY A O 1
ATOM 1684 N N . LYS A 1 222 ? 23.450 -14.683 18.792 1.00 81.31 222 LYS A N 1
ATOM 1685 C CA . LYS A 1 222 ? 23.927 -15.604 17.755 1.00 81.31 222 LYS A CA 1
ATOM 1686 C C . LYS A 1 222 ? 24.633 -14.769 16.695 1.00 81.31 222 LYS A C 1
ATOM 1688 O O . LYS A 1 222 ? 23.961 -14.130 15.900 1.00 81.31 222 LYS A O 1
ATOM 1693 N N . GLY A 1 223 ? 25.965 -14.725 16.705 1.00 86.25 223 GLY A N 1
ATOM 1694 C CA . GLY A 1 223 ? 26.730 -13.957 15.714 1.00 86.25 223 GLY A CA 1
ATOM 1695 C C . GLY A 1 223 ? 26.309 -14.271 14.270 1.00 86.25 223 GLY A C 1
ATOM 1696 O O . GLY A 1 223 ? 25.939 -15.406 13.963 1.00 86.25 223 GLY A O 1
ATOM 1697 N N . LEU A 1 224 ? 26.358 -13.268 13.389 1.00 87.56 224 LEU A N 1
ATOM 1698 C CA . LEU A 1 224 ? 25.970 -13.422 11.987 1.00 87.56 224 LEU A CA 1
ATOM 1699 C C . LEU A 1 224 ? 27.010 -14.298 11.253 1.00 87.56 224 LEU A C 1
ATOM 1701 O O . LEU A 1 224 ? 28.199 -13.965 11.275 1.00 87.56 224 LEU A O 1
ATOM 1705 N N . PRO A 1 225 ? 26.623 -15.426 10.626 1.00 88.12 225 PRO A N 1
ATOM 1706 C CA . PRO A 1 225 ? 27.580 -16.298 9.953 1.00 88.12 225 PRO A CA 1
ATOM 1707 C C . PRO A 1 225 ? 28.203 -15.609 8.731 1.00 88.12 225 PRO A C 1
ATOM 1709 O O . PRO A 1 225 ? 27.519 -14.923 7.975 1.00 88.12 225 PRO A O 1
ATOM 1712 N N . ALA A 1 226 ? 29.498 -15.849 8.491 1.00 85.94 226 ALA A N 1
ATOM 1713 C CA . ALA A 1 226 ? 30.255 -15.224 7.398 1.00 85.94 226 ALA A CA 1
ATOM 1714 C C . ALA A 1 226 ? 29.620 -15.444 6.010 1.00 85.94 226 ALA A C 1
ATOM 1716 O O . ALA A 1 226 ? 29.661 -14.559 5.157 1.00 85.94 226 ALA A O 1
ATOM 1717 N N . GLU A 1 227 ? 28.980 -16.595 5.797 1.00 84.31 227 GLU A N 1
ATOM 1718 C CA . GLU A 1 227 ? 28.298 -16.916 4.538 1.00 84.31 227 GLU A CA 1
ATOM 1719 C C . GLU A 1 227 ? 27.029 -16.074 4.319 1.00 84.31 227 GLU A C 1
ATOM 1721 O O . GLU A 1 227 ? 26.703 -15.729 3.184 1.00 84.31 227 GLU A O 1
ATOM 1726 N N . ALA A 1 228 ? 26.363 -15.629 5.393 1.00 86.44 228 ALA A N 1
ATOM 1727 C CA . ALA A 1 228 ? 25.231 -14.707 5.298 1.00 86.44 228 ALA A CA 1
ATOM 1728 C C . ALA A 1 228 ? 25.650 -13.294 4.858 1.00 86.44 228 ALA A C 1
ATOM 1730 O O . ALA A 1 228 ? 24.796 -12.531 4.419 1.00 86.44 228 ALA A O 1
ATOM 1731 N N . HIS A 1 229 ? 26.942 -12.941 4.910 1.00 83.88 229 HIS A N 1
ATOM 1732 C CA . HIS A 1 229 ? 27.430 -11.687 4.325 1.00 83.88 229 HIS A CA 1
ATOM 1733 C C . HIS A 1 229 ? 27.510 -11.728 2.796 1.00 83.88 229 HIS A C 1
ATOM 1735 O O . HIS A 1 229 ? 27.488 -10.679 2.158 1.00 83.88 229 HIS A O 1
ATOM 1741 N N . LYS A 1 230 ? 27.600 -12.925 2.207 1.00 83.62 230 LYS A N 1
ATOM 1742 C CA . LYS A 1 230 ? 27.820 -13.121 0.767 1.00 83.62 230 LYS A CA 1
ATOM 1743 C C . LYS A 1 230 ? 26.579 -13.625 0.044 1.00 83.62 230 LYS A C 1
ATOM 1745 O O . LYS A 1 230 ? 26.401 -13.328 -1.133 1.00 83.62 230 LYS A O 1
ATOM 1750 N N . ASP A 1 231 ? 25.710 -14.347 0.747 1.00 84.94 231 ASP A N 1
ATOM 1751 C CA . ASP A 1 231 ? 24.486 -14.902 0.184 1.00 84.94 231 ASP A CA 1
ATOM 1752 C C . ASP A 1 231 ? 23.239 -14.254 0.803 1.00 84.94 231 ASP A C 1
ATOM 1754 O O . ASP A 1 231 ? 22.918 -14.428 1.984 1.00 84.94 231 ASP A O 1
ATOM 1758 N N . ARG A 1 232 ? 22.490 -13.526 -0.032 1.00 84.50 232 ARG A N 1
ATOM 1759 C CA . ARG A 1 232 ? 21.202 -12.916 0.318 1.00 84.50 232 ARG A CA 1
ATOM 1760 C C . ARG A 1 232 ? 20.187 -13.906 0.876 1.00 84.50 232 ARG A C 1
ATOM 1762 O O . ARG A 1 232 ? 19.407 -13.519 1.746 1.00 84.50 232 ARG A O 1
ATOM 1769 N N . LYS A 1 233 ? 20.162 -15.146 0.382 1.00 85.75 233 LYS A N 1
ATOM 1770 C CA . LYS A 1 233 ? 19.222 -16.177 0.836 1.00 85.75 233 LYS A CA 1
ATOM 1771 C C . LYS A 1 233 ? 19.589 -16.668 2.226 1.00 85.75 233 LYS A C 1
ATOM 1773 O O . LYS A 1 233 ? 18.706 -16.741 3.071 1.00 85.75 233 LYS A O 1
ATOM 1778 N N . LEU A 1 234 ? 20.873 -16.915 2.490 1.00 87.50 234 LEU A N 1
ATOM 1779 C CA . LEU A 1 234 ? 21.336 -17.292 3.831 1.00 87.50 234 LEU A CA 1
ATOM 1780 C C . LEU A 1 234 ? 21.104 -16.161 4.842 1.00 87.50 234 LEU A C 1
ATOM 1782 O O . LEU A 1 234 ? 20.677 -16.410 5.965 1.00 87.50 234 LEU A O 1
ATOM 1786 N N . CYS A 1 235 ? 21.300 -14.906 4.429 1.00 88.75 235 CYS A N 1
ATOM 1787 C CA . CYS A 1 235 ? 20.960 -13.738 5.241 1.00 88.75 235 CYS A CA 1
ATOM 1788 C C . CYS A 1 235 ? 19.455 -13.656 5.547 1.00 88.75 235 CYS A C 1
ATOM 1790 O O . CYS A 1 235 ? 19.069 -13.378 6.679 1.00 88.75 235 CYS A O 1
ATOM 1792 N N . ALA A 1 236 ? 18.594 -13.917 4.556 1.00 87.50 236 ALA A N 1
ATOM 1793 C CA . ALA A 1 236 ? 17.141 -13.944 4.745 1.00 87.50 236 ALA A CA 1
ATOM 1794 C C . ALA A 1 236 ? 16.712 -15.079 5.686 1.00 87.50 236 ALA A C 1
ATOM 1796 O O . ALA A 1 236 ? 15.971 -14.830 6.629 1.00 87.50 236 ALA A O 1
ATOM 1797 N N . GLN A 1 237 ? 17.250 -16.287 5.498 1.00 89.69 237 GLN A N 1
ATOM 1798 C CA . GLN A 1 237 ? 16.993 -17.426 6.384 1.00 89.69 237 GLN A CA 1
ATOM 1799 C C . GLN A 1 237 ? 17.399 -17.121 7.830 1.00 89.69 237 GLN A C 1
ATOM 1801 O O . GLN A 1 237 ? 16.625 -17.370 8.749 1.00 89.69 237 GLN A O 1
ATOM 1806 N N . PHE A 1 238 ? 18.567 -16.506 8.035 1.00 90.81 238 PHE A N 1
ATOM 1807 C CA . PHE A 1 238 ? 19.003 -16.074 9.363 1.00 90.81 238 PHE A CA 1
ATOM 1808 C C . PHE A 1 238 ? 18.038 -15.054 9.991 1.00 90.81 238 PHE A C 1
ATOM 1810 O O . PHE A 1 238 ? 17.717 -15.142 11.177 1.00 90.81 238 PHE A O 1
ATOM 1817 N N . ILE A 1 239 ? 17.555 -14.089 9.199 1.00 89.62 239 ILE A N 1
ATOM 1818 C CA . ILE A 1 239 ? 16.555 -13.112 9.645 1.00 89.62 239 ILE A CA 1
ATOM 1819 C C . ILE A 1 239 ? 15.259 -13.818 10.065 1.00 89.62 239 ILE A C 1
ATOM 1821 O O . ILE A 1 239 ? 14.741 -13.531 11.145 1.00 89.62 239 ILE A O 1
ATOM 1825 N N . ASP A 1 240 ? 14.762 -14.750 9.256 1.00 87.81 240 ASP A N 1
ATOM 1826 C CA . ASP A 1 240 ? 13.520 -15.481 9.521 1.00 87.81 240 ASP A CA 1
ATOM 1827 C C . ASP A 1 240 ? 13.629 -16.351 10.786 1.00 87.81 240 ASP A C 1
ATOM 1829 O O . ASP A 1 240 ? 12.742 -16.324 11.644 1.00 87.81 240 ASP A O 1
ATOM 1833 N N . GLU A 1 241 ? 14.747 -17.059 10.971 1.00 86.56 241 GLU A N 1
ATOM 1834 C CA . GLU A 1 241 ? 15.037 -17.824 12.192 1.00 86.56 241 GLU A CA 1
ATOM 1835 C C . GLU A 1 241 ? 15.133 -16.925 13.431 1.00 86.56 241 GLU A C 1
ATOM 1837 O O . GLU A 1 241 ? 14.629 -17.254 14.513 1.00 86.56 241 GLU A O 1
ATOM 1842 N N . GLY A 1 242 ? 15.767 -15.763 13.283 1.00 85.62 242 GLY A N 1
ATOM 1843 C CA . GLY A 1 242 ? 15.840 -14.756 14.328 1.00 85.62 242 GLY A CA 1
ATOM 1844 C C . GLY A 1 242 ? 14.462 -14.240 14.729 1.00 85.62 242 GLY A C 1
ATOM 1845 O O . GLY A 1 242 ? 14.165 -14.153 15.924 1.00 85.62 242 GLY A O 1
ATOM 1846 N N . LEU A 1 243 ? 13.603 -13.948 13.748 1.00 82.94 243 LEU A N 1
ATOM 1847 C CA . LEU A 1 243 ? 12.216 -13.523 13.959 1.00 82.94 243 LEU A CA 1
ATOM 1848 C C . LEU A 1 243 ? 11.398 -14.598 14.674 1.00 82.94 243 LEU A C 1
ATOM 1850 O O . LEU A 1 243 ? 10.682 -14.285 15.628 1.00 82.94 243 LEU A O 1
ATOM 1854 N N . ALA A 1 244 ? 11.581 -15.865 14.304 1.00 80.19 244 ALA A N 1
ATOM 1855 C CA . ALA A 1 244 ? 10.931 -16.993 14.963 1.00 80.19 244 ALA A CA 1
ATOM 1856 C C . ALA A 1 244 ? 11.347 -17.157 16.438 1.00 80.19 244 ALA A C 1
ATOM 1858 O O . ALA A 1 244 ? 10.560 -17.641 17.251 1.00 80.19 244 ALA A O 1
ATOM 1859 N N . SER A 1 245 ? 12.554 -16.719 16.817 1.00 76.62 245 SER A N 1
ATOM 1860 C CA . SER A 1 245 ? 13.041 -16.834 18.199 1.00 76.62 245 SER A CA 1
ATOM 1861 C C . SER A 1 245 ? 12.312 -15.930 19.205 1.00 76.62 245 SER A C 1
ATOM 1863 O O . SER A 1 245 ? 12.410 -16.165 20.409 1.00 76.62 245 SER A O 1
ATOM 1865 N N . GLY A 1 246 ? 11.608 -14.885 18.744 1.00 72.06 246 GLY A N 1
ATOM 1866 C CA .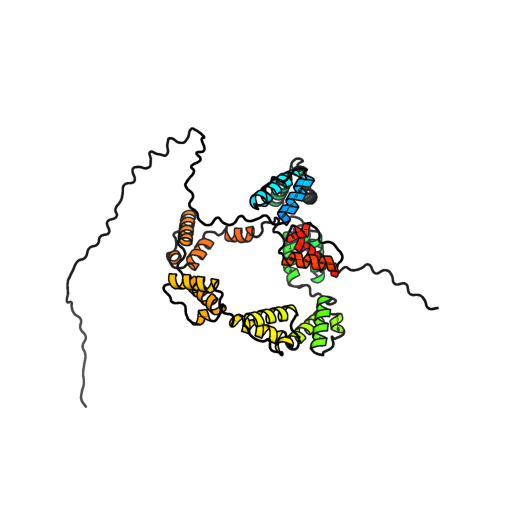 GLY A 1 246 ? 10.816 -13.978 19.586 1.00 72.06 246 GLY A CA 1
ATOM 1867 C C . GLY A 1 246 ? 11.616 -13.054 20.518 1.00 72.06 246 GLY A C 1
ATOM 1868 O O . GLY A 1 246 ? 11.014 -12.242 21.220 1.00 72.06 246 GLY A O 1
ATOM 1869 N N . LYS A 1 247 ? 12.953 -13.138 20.513 1.00 72.31 247 LYS A N 1
ATOM 1870 C CA . LYS A 1 247 ? 13.866 -12.344 21.362 1.00 72.31 247 LYS A CA 1
ATOM 1871 C C . LYS A 1 247 ? 14.294 -11.012 20.742 1.00 72.31 247 LYS A C 1
ATOM 1873 O O . LYS A 1 247 ? 15.171 -10.335 21.265 1.00 72.31 247 LYS A O 1
ATOM 1878 N N . ILE A 1 248 ? 13.726 -10.654 19.594 1.00 80.69 248 ILE A N 1
ATOM 1879 C CA . ILE A 1 248 ? 14.070 -9.408 18.915 1.00 80.69 248 ILE A CA 1
ATOM 1880 C C . ILE A 1 248 ? 13.330 -8.262 19.605 1.00 80.69 248 ILE A C 1
ATOM 1882 O O . ILE A 1 248 ? 12.104 -8.338 19.712 1.00 80.69 248 ILE A O 1
ATOM 1886 N N . PRO A 1 249 ? 14.019 -7.184 20.010 1.00 81.44 249 PRO A N 1
ATOM 1887 C CA . PRO A 1 249 ? 13.361 -6.020 20.576 1.00 81.44 249 PRO A CA 1
ATOM 1888 C C . PRO A 1 249 ? 12.477 -5.324 19.523 1.00 81.44 249 PRO A C 1
ATOM 1890 O O . PRO A 1 249 ? 12.871 -5.237 18.352 1.00 81.44 249 PRO A O 1
ATOM 1893 N N . PRO A 1 250 ? 11.306 -4.791 19.914 1.00 85.25 250 PRO A N 1
ATOM 1894 C CA . PRO A 1 250 ? 10.411 -4.054 19.024 1.00 85.25 250 PRO A CA 1
ATOM 1895 C C . PRO A 1 250 ? 11.104 -2.883 18.322 1.00 85.25 250 PRO A C 1
ATOM 1897 O O . PRO A 1 250 ? 12.116 -2.325 18.764 1.00 85.25 250 PRO A O 1
ATOM 1900 N N . SER A 1 251 ? 10.538 -2.479 17.185 1.00 84.81 251 SER A N 1
ATOM 1901 C CA . SER A 1 251 ? 11.020 -1.284 16.492 1.00 84.81 251 SER A CA 1
ATOM 1902 C C . SER A 1 251 ? 10.686 -0.017 17.291 1.00 84.81 251 SER A C 1
ATOM 1904 O O . SER A 1 251 ? 9.676 0.036 17.987 1.00 84.81 251 SER A O 1
ATOM 1906 N N . LYS A 1 252 ? 11.476 1.055 17.122 1.00 86.50 252 LYS A N 1
ATOM 1907 C CA . LYS A 1 252 ? 11.193 2.358 17.761 1.00 86.50 252 LYS A CA 1
ATOM 1908 C C . LYS A 1 252 ? 9.782 2.871 17.444 1.00 86.50 252 LYS A C 1
ATOM 1910 O O . LYS A 1 252 ? 9.138 3.461 18.296 1.00 86.50 252 LYS A O 1
ATOM 1915 N N . ARG A 1 253 ? 9.299 2.633 16.217 1.00 87.31 253 ARG A N 1
ATOM 1916 C CA . ARG A 1 253 ? 7.943 3.019 15.794 1.00 87.31 253 ARG A CA 1
ATOM 1917 C C . ARG A 1 253 ? 6.867 2.192 16.488 1.00 87.31 253 ARG A C 1
ATOM 1919 O O . ARG A 1 253 ? 5.833 2.736 16.843 1.00 87.31 253 ARG A O 1
ATOM 1926 N N . GLN A 1 254 ? 7.114 0.896 16.651 1.00 88.31 254 GLN A N 1
ATOM 1927 C CA . GLN A 1 254 ? 6.194 -0.015 17.319 1.00 88.31 254 GLN A CA 1
ATOM 1928 C C . GLN A 1 254 ? 6.078 0.321 18.809 1.00 88.31 254 GLN A C 1
ATOM 1930 O O . GLN A 1 254 ? 4.965 0.430 19.304 1.00 88.31 254 GLN A O 1
ATOM 1935 N N . LEU A 1 255 ? 7.205 0.593 19.478 1.00 89.00 255 LEU A N 1
ATOM 1936 C CA . LEU A 1 255 ? 7.216 1.078 20.861 1.00 89.00 255 LEU A CA 1
ATOM 1937 C C . LEU A 1 255 ? 6.484 2.407 21.010 1.00 89.00 255 LEU A C 1
ATOM 1939 O O . LEU A 1 255 ? 5.562 2.482 21.804 1.00 89.00 255 LEU A O 1
ATOM 1943 N N . ALA A 1 256 ? 6.812 3.415 20.197 1.00 89.12 256 ALA A N 1
ATOM 1944 C CA . ALA A 1 256 ? 6.150 4.718 20.274 1.00 89.12 256 ALA A CA 1
ATOM 1945 C C . ALA A 1 256 ? 4.632 4.627 20.034 1.00 89.12 256 ALA A C 1
ATOM 1947 O O . ALA A 1 256 ? 3.852 5.390 20.600 1.00 89.12 256 ALA A O 1
ATOM 1948 N N . PHE A 1 257 ? 4.194 3.697 19.179 1.00 91.38 257 PHE A N 1
ATOM 1949 C CA . PHE A 1 257 ? 2.773 3.445 18.967 1.00 91.38 257 PHE A CA 1
ATOM 1950 C C . PHE A 1 257 ? 2.123 2.760 20.173 1.00 91.38 257 PHE A C 1
ATOM 1952 O O . PHE A 1 257 ? 1.058 3.192 20.605 1.00 91.38 257 PHE A O 1
ATOM 1959 N N . ALA A 1 258 ? 2.776 1.740 20.732 1.00 89.06 258 ALA A N 1
ATOM 1960 C CA . ALA A 1 258 ? 2.313 1.059 21.933 1.00 89.06 258 ALA A CA 1
ATOM 1961 C C . ALA A 1 258 ? 2.259 2.012 23.142 1.00 89.06 258 ALA A C 1
ATOM 1963 O O . ALA A 1 258 ? 1.274 2.005 23.865 1.00 89.06 258 ALA A O 1
ATOM 1964 N N . GLU A 1 259 ? 3.259 2.881 23.319 1.00 88.94 259 GLU A N 1
ATOM 1965 C CA . GLU A 1 259 ? 3.302 3.924 24.357 1.00 88.94 259 GLU A CA 1
ATOM 1966 C C . GLU A 1 259 ? 2.136 4.904 24.211 1.00 88.94 259 GLU A C 1
ATOM 1968 O O . GLU A 1 259 ? 1.424 5.165 25.175 1.00 88.94 259 GLU A O 1
ATOM 1973 N N . ARG A 1 260 ? 1.868 5.382 22.990 1.00 89.62 260 ARG A N 1
ATOM 1974 C CA . ARG A 1 260 ? 0.726 6.267 22.730 1.00 89.62 260 ARG A CA 1
ATOM 1975 C C . ARG A 1 260 ? -0.615 5.594 23.030 1.00 89.62 260 ARG A C 1
ATOM 1977 O O . ARG A 1 260 ? -1.511 6.241 23.562 1.00 89.62 260 ARG A O 1
ATOM 1984 N N . LEU A 1 261 ? -0.772 4.320 22.666 1.00 86.81 261 LEU A N 1
ATOM 1985 C CA . LEU A 1 261 ? -1.981 3.551 22.975 1.00 86.81 261 LEU A CA 1
ATOM 1986 C C . LEU A 1 261 ? -2.125 3.299 24.479 1.00 86.81 261 LEU A C 1
ATOM 1988 O O . LEU A 1 261 ? -3.228 3.402 25.007 1.00 86.81 261 LEU A O 1
ATOM 1992 N N . ALA A 1 262 ? -1.025 3.009 25.169 1.00 87.31 262 ALA A N 1
ATOM 1993 C CA . ALA A 1 262 ? -0.968 2.850 26.617 1.00 87.31 262 ALA A CA 1
ATOM 1994 C C . ALA A 1 262 ? -1.390 4.137 27.344 1.00 87.31 262 ALA A C 1
ATOM 1996 O O . ALA A 1 262 ? -2.263 4.095 28.209 1.00 87.31 262 ALA A O 1
ATOM 1997 N N . GLU A 1 263 ? -0.860 5.293 26.933 1.00 86.44 263 GLU A N 1
ATOM 1998 C CA . GLU A 1 263 ? -1.276 6.606 27.443 1.00 86.44 263 GLU A CA 1
ATOM 1999 C C . GLU A 1 263 ? -2.764 6.878 27.187 1.00 86.44 263 GLU A C 1
ATOM 2001 O O . GLU A 1 263 ? -3.479 7.312 28.089 1.00 86.44 263 GLU A O 1
ATOM 2006 N N . GLU A 1 264 ? -3.247 6.593 25.975 1.00 83.31 264 GLU A N 1
ATOM 2007 C CA . GLU A 1 264 ? -4.643 6.824 25.590 1.00 83.31 264 GLU A CA 1
ATOM 2008 C C . GLU A 1 264 ? -5.624 5.906 26.340 1.00 83.31 264 GLU A C 1
ATOM 2010 O O . GLU A 1 264 ? -6.728 6.325 26.680 1.00 83.31 264 GLU A O 1
ATOM 2015 N N . THR A 1 265 ? -5.230 4.662 26.616 1.00 81.44 265 THR A N 1
ATOM 2016 C CA . THR A 1 265 ? -6.048 3.673 27.342 1.00 81.44 265 THR A CA 1
ATOM 2017 C C . THR A 1 265 ? -5.850 3.716 28.860 1.00 81.44 265 THR A C 1
ATOM 2019 O O . THR A 1 265 ? -6.574 3.038 29.589 1.00 81.44 265 THR A O 1
ATOM 2022 N N . GLY A 1 266 ? -4.888 4.502 29.355 1.00 81.12 266 GLY A N 1
ATOM 2023 C CA . GLY A 1 266 ? -4.519 4.560 30.771 1.00 81.12 266 GLY A CA 1
ATOM 2024 C C . GLY A 1 266 ? -3.863 3.278 31.303 1.00 81.12 266 GLY A C 1
ATOM 2025 O O . GLY A 1 266 ? -3.852 3.058 32.515 1.00 81.12 266 GLY A O 1
ATOM 2026 N N . GLN A 1 267 ? -3.343 2.416 30.426 1.00 78.31 267 GLN A N 1
ATOM 2027 C CA . GLN A 1 267 ? -2.659 1.172 30.787 1.00 78.31 267 GLN A CA 1
ATOM 2028 C C . GLN A 1 267 ? -1.139 1.375 30.770 1.00 78.31 267 GLN A C 1
ATOM 2030 O O . GLN A 1 267 ? -0.613 2.073 29.915 1.00 78.31 267 GLN A O 1
ATOM 2035 N N . ALA A 1 268 ? -0.402 0.769 31.705 1.00 79.31 268 ALA A N 1
ATOM 2036 C CA . ALA A 1 268 ? 1.061 0.852 31.713 1.00 79.31 268 ALA A CA 1
ATOM 2037 C C . ALA A 1 268 ? 1.680 -0.161 30.738 1.00 79.31 268 ALA A C 1
ATOM 2039 O O . ALA A 1 268 ? 1.234 -1.307 30.671 1.00 79.31 268 ALA A O 1
ATOM 2040 N N . LEU A 1 269 ? 2.742 0.236 30.029 1.00 78.75 269 LEU A N 1
ATOM 2041 C CA . LEU A 1 269 ? 3.481 -0.670 29.151 1.00 78.75 269 LEU A CA 1
ATOM 2042 C C . LEU A 1 269 ? 4.315 -1.646 30.002 1.00 78.75 269 LEU A C 1
ATOM 2044 O O . LEU A 1 269 ? 5.200 -1.203 30.741 1.00 78.75 269 LEU A O 1
ATOM 2048 N N . PRO A 1 270 ? 4.061 -2.962 29.942 1.00 81.75 270 PRO A N 1
ATOM 2049 C CA . PRO A 1 270 ? 4.810 -3.921 30.730 1.00 81.75 270 PRO A CA 1
ATOM 2050 C C . PRO A 1 270 ? 6.240 -4.080 30.164 1.00 8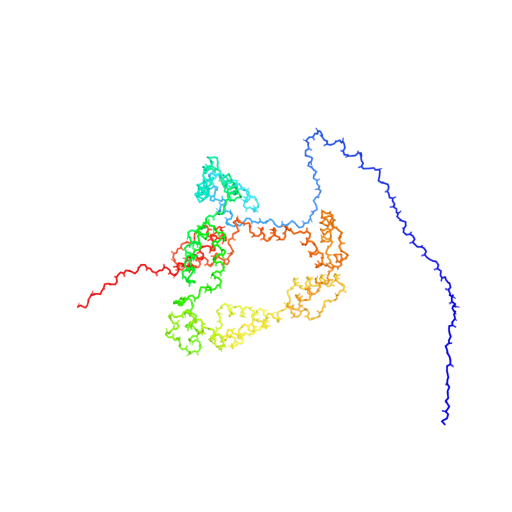1.75 270 PRO A C 1
ATOM 2052 O O . PRO A 1 270 ? 6.468 -3.931 28.958 1.00 81.75 270 PRO A O 1
ATOM 2055 N N . PRO A 1 271 ? 7.247 -4.351 31.018 1.00 78.25 271 PRO A N 1
ATOM 2056 C CA . PRO A 1 271 ? 8.658 -4.347 30.618 1.00 78.25 271 PRO A CA 1
ATOM 2057 C C . PRO A 1 271 ? 9.025 -5.492 29.660 1.00 78.25 271 PRO A C 1
ATOM 2059 O O . PRO A 1 271 ? 10.033 -5.425 28.961 1.00 78.25 271 PRO A O 1
ATOM 2062 N N . ASP A 1 272 ? 8.217 -6.548 29.600 1.00 80.44 272 ASP A N 1
ATOM 2063 C CA . ASP A 1 272 ? 8.345 -7.648 28.640 1.00 80.44 272 ASP A CA 1
ATOM 2064 C C . ASP A 1 272 ? 8.034 -7.198 27.200 1.00 80.44 272 ASP A C 1
ATOM 2066 O O . ASP A 1 272 ? 8.727 -7.610 26.266 1.00 80.44 272 ASP A O 1
ATOM 2070 N N . ALA A 1 273 ? 7.072 -6.288 27.015 1.00 79.56 273 ALA A N 1
ATOM 2071 C CA . ALA A 1 273 ? 6.743 -5.708 25.714 1.00 79.56 273 ALA A CA 1
ATOM 2072 C C . ALA A 1 273 ? 7.899 -4.873 25.143 1.00 79.56 273 ALA A C 1
ATOM 2074 O O . ALA A 1 273 ? 8.089 -4.846 23.931 1.00 79.56 273 ALA A O 1
ATOM 2075 N N . ALA A 1 274 ? 8.736 -4.269 25.993 1.00 79.06 274 ALA A N 1
ATOM 2076 C CA . ALA A 1 274 ? 9.920 -3.528 25.554 1.00 79.06 274 ALA A CA 1
ATOM 2077 C C . ALA A 1 274 ? 11.042 -4.420 24.988 1.00 79.06 274 ALA A C 1
ATOM 2079 O O . ALA A 1 274 ? 11.919 -3.932 24.276 1.00 79.06 274 ALA A O 1
ATOM 2080 N N . ASN A 1 275 ? 11.006 -5.724 25.278 1.00 79.44 275 ASN A N 1
ATOM 2081 C CA . ASN A 1 275 ? 12.079 -6.666 24.957 1.00 79.44 275 ASN A CA 1
ATOM 2082 C C . ASN A 1 275 ? 11.716 -7.662 23.847 1.00 79.44 275 ASN A C 1
ATOM 2084 O O . ASN A 1 275 ? 12.598 -8.339 23.322 1.00 79.44 275 ASN A O 1
ATOM 2088 N N . SER A 1 276 ? 10.442 -7.749 23.459 1.00 84.75 276 SER A N 1
ATOM 2089 C CA . SER A 1 276 ? 9.990 -8.638 22.389 1.00 84.75 276 SER A CA 1
ATOM 2090 C C . SER A 1 276 ? 9.036 -7.922 21.442 1.00 84.75 276 SER A C 1
ATOM 2092 O O . SER A 1 276 ? 7.954 -7.491 21.830 1.00 84.75 276 SER A O 1
ATOM 2094 N N . ALA A 1 277 ? 9.418 -7.844 20.167 1.00 85.00 277 ALA A N 1
ATOM 2095 C CA . ALA A 1 277 ? 8.593 -7.296 19.099 1.00 85.00 277 ALA A CA 1
ATOM 2096 C C . ALA A 1 277 ? 7.258 -8.035 18.987 1.00 85.00 277 ALA A C 1
ATOM 2098 O O . ALA A 1 277 ? 6.227 -7.411 18.761 1.00 85.00 277 ALA A O 1
ATOM 2099 N N . LYS A 1 278 ? 7.270 -9.355 19.198 1.00 85.12 278 LYS A N 1
ATOM 2100 C CA . LYS A 1 278 ? 6.057 -10.169 19.208 1.00 85.12 278 LYS A CA 1
ATOM 2101 C C . LYS A 1 278 ? 5.150 -9.781 20.377 1.00 85.12 278 LYS A C 1
ATOM 2103 O O . LYS A 1 278 ? 3.994 -9.450 20.142 1.00 85.12 278 LYS A O 1
ATOM 2108 N N . ARG A 1 279 ? 5.692 -9.724 21.600 1.00 86.75 279 ARG A N 1
ATOM 2109 C CA . ARG A 1 279 ? 4.916 -9.326 22.785 1.00 86.75 279 ARG A CA 1
ATOM 2110 C C . ARG A 1 279 ? 4.370 -7.902 22.667 1.00 86.75 279 ARG A C 1
ATOM 2112 O O . ARG A 1 279 ? 3.243 -7.647 23.065 1.00 86.75 279 ARG A O 1
ATOM 2119 N N . CYS A 1 280 ? 5.151 -6.987 22.092 1.00 87.62 280 CYS A N 1
ATOM 2120 C CA . CYS A 1 280 ? 4.724 -5.616 21.828 1.00 87.62 280 CYS A CA 1
ATOM 2121 C C . CYS A 1 280 ? 3.551 -5.558 20.837 1.00 87.62 280 CYS A C 1
ATOM 2123 O O . CYS A 1 280 ? 2.608 -4.813 21.075 1.00 87.62 280 CYS A O 1
ATOM 2125 N N . SER A 1 281 ? 3.573 -6.353 19.759 1.00 88.31 281 SER A N 1
ATOM 2126 C CA . SER A 1 281 ? 2.435 -6.459 18.830 1.00 88.31 281 SER A CA 1
ATOM 2127 C C . SER A 1 281 ? 1.195 -7.034 19.507 1.00 88.31 281 SER A C 1
ATOM 2129 O O . SER A 1 281 ? 0.125 -6.459 19.378 1.00 88.31 281 SER A O 1
ATOM 2131 N N . GLU A 1 282 ? 1.345 -8.126 20.259 1.00 88.19 282 GLU A N 1
ATOM 2132 C CA . GLU A 1 282 ? 0.231 -8.748 20.987 1.00 88.19 282 GLU A CA 1
ATOM 2133 C C . GLU A 1 282 ? -0.416 -7.757 21.963 1.00 88.19 282 GLU A C 1
ATOM 2135 O O . GLU A 1 282 ? -1.634 -7.637 22.004 1.00 88.19 282 GLU A O 1
ATOM 2140 N N . LEU A 1 283 ? 0.396 -6.974 22.680 1.00 87.62 283 LEU A N 1
ATOM 2141 C CA . LEU A 1 283 ? -0.098 -5.925 23.569 1.00 87.62 283 LEU A CA 1
ATOM 2142 C C . LEU A 1 283 ? -0.832 -4.808 22.812 1.00 87.62 283 LEU A C 1
ATOM 2144 O O . LEU A 1 283 ? -1.864 -4.332 23.275 1.00 87.62 283 LEU A O 1
ATOM 2148 N N . ILE A 1 284 ? -0.307 -4.376 21.660 1.00 88.81 284 ILE A N 1
ATOM 2149 C CA . ILE A 1 284 ? -0.982 -3.391 20.804 1.00 88.81 284 ILE A CA 1
ATOM 2150 C C . ILE A 1 284 ? -2.363 -3.913 20.398 1.00 88.81 284 ILE A C 1
ATOM 2152 O O . ILE A 1 284 ? -3.338 -3.170 20.492 1.00 88.81 284 ILE A O 1
ATOM 2156 N N . ASP A 1 285 ? -2.453 -5.175 19.979 1.00 87.81 285 ASP A N 1
ATOM 2157 C CA . ASP A 1 285 ? -3.715 -5.793 19.577 1.00 87.81 285 ASP A CA 1
ATOM 2158 C C . ASP A 1 285 ? -4.686 -5.881 20.769 1.00 87.81 285 ASP A C 1
ATOM 2160 O O . ASP A 1 285 ? -5.837 -5.466 20.649 1.00 87.81 285 ASP A O 1
ATOM 2164 N N . GLU A 1 286 ? -4.219 -6.311 21.948 1.00 85.44 286 GLU A N 1
ATOM 2165 C CA . GLU A 1 286 ? -4.999 -6.313 23.198 1.00 85.44 286 GLU A CA 1
ATOM 2166 C C . GLU A 1 286 ? -5.545 -4.908 23.542 1.00 85.44 286 GLU A C 1
ATOM 2168 O O . GLU A 1 286 ? -6.727 -4.755 23.864 1.00 85.44 286 GLU A O 1
ATOM 2173 N N . MET A 1 287 ? -4.712 -3.864 23.433 1.00 85.44 287 MET A N 1
ATOM 2174 C CA . MET A 1 287 ? -5.101 -2.473 23.705 1.00 85.44 287 MET A CA 1
ATOM 2175 C C . MET A 1 287 ? -6.090 -1.924 22.671 1.00 85.44 287 MET A C 1
ATOM 2177 O O . MET A 1 287 ? -7.001 -1.176 23.029 1.00 85.44 287 MET A O 1
ATOM 2181 N N . LEU A 1 288 ? -5.940 -2.287 21.395 1.00 84.38 288 LEU A N 1
ATOM 2182 C CA . LEU A 1 288 ? -6.871 -1.895 20.335 1.00 84.38 288 LEU A CA 1
ATOM 2183 C C . LEU A 1 288 ? -8.243 -2.558 20.508 1.00 84.38 288 LEU A C 1
ATOM 2185 O O . LEU A 1 288 ? -9.261 -1.906 20.278 1.00 84.38 288 LEU A O 1
ATOM 2189 N N . GLU A 1 289 ? -8.286 -3.816 20.952 1.00 80.44 289 GLU A N 1
ATOM 2190 C CA . GLU A 1 289 ? -9.534 -4.524 21.272 1.00 80.44 289 GLU A CA 1
ATOM 2191 C C . GLU A 1 289 ? -10.258 -3.904 22.476 1.00 80.44 289 GLU A C 1
ATOM 2193 O O . GLU A 1 289 ? -11.489 -3.795 22.471 1.00 80.44 289 GLU A O 1
ATOM 2198 N N . ALA A 1 290 ? -9.493 -3.473 23.485 1.00 78.06 290 ALA A N 1
ATOM 2199 C CA . ALA A 1 290 ? -9.997 -2.839 24.702 1.00 78.06 290 ALA A CA 1
ATOM 2200 C C . ALA A 1 290 ? -10.394 -1.364 24.516 1.00 78.06 290 ALA A C 1
ATOM 2202 O O . ALA A 1 290 ? -10.977 -0.763 25.422 1.00 78.06 290 ALA A O 1
ATOM 2203 N N . LYS A 1 291 ? -10.078 -0.756 23.367 1.00 81.75 291 LYS A N 1
ATOM 2204 C CA . LYS A 1 291 ? -10.387 0.648 23.112 1.00 81.75 291 LYS A CA 1
ATOM 2205 C C . LYS A 1 291 ? -11.902 0.834 22.941 1.00 81.75 291 LYS A C 1
ATOM 2207 O O . LYS A 1 291 ? -12.502 0.174 22.080 1.00 81.75 291 LYS A O 1
ATOM 2212 N N . PRO A 1 292 ? -12.532 1.754 23.696 1.00 79.88 292 PRO A N 1
ATOM 2213 C CA . PRO A 1 292 ? -13.943 2.047 23.503 1.00 79.88 292 PRO A CA 1
ATOM 2214 C C . PRO A 1 292 ? -14.189 2.599 22.086 1.00 79.88 292 PRO A C 1
ATOM 2216 O O . PRO A 1 292 ? -13.310 3.250 21.507 1.00 79.88 292 PRO A O 1
ATOM 2219 N N . PRO A 1 293 ? -15.362 2.328 21.492 1.00 84.25 293 PRO A N 1
ATOM 2220 C CA . PRO A 1 293 ? -15.749 2.909 20.210 1.00 84.25 293 PRO A CA 1
ATOM 2221 C C . PRO A 1 293 ? -15.734 4.439 20.271 1.00 84.25 293 PRO A C 1
ATOM 2223 O O . PRO A 1 293 ? -16.049 5.041 21.293 1.00 84.25 293 PRO A O 1
ATOM 2226 N N . SER A 1 294 ? -15.394 5.076 19.151 1.00 85.31 294 SER A N 1
ATOM 2227 C CA . SER A 1 294 ? -15.478 6.536 19.036 1.00 85.31 294 SER A CA 1
ATOM 2228 C C . SER A 1 294 ? -16.934 7.006 19.113 1.00 85.31 294 SER A C 1
ATOM 2230 O O . SER A 1 294 ? -17.811 6.351 18.554 1.00 85.31 294 SER A O 1
ATOM 2232 N N . ASP A 1 295 ? -17.177 8.200 19.663 1.00 84.94 295 ASP A N 1
ATOM 2233 C CA . ASP A 1 295 ? -18.499 8.851 19.667 1.00 84.94 295 ASP A CA 1
ATOM 2234 C C . ASP A 1 295 ? -19.160 8.870 18.282 1.00 84.94 295 ASP A C 1
ATOM 2236 O O . ASP A 1 295 ? -20.365 8.674 18.154 1.00 84.94 295 ASP A O 1
ATOM 2240 N N . LYS A 1 296 ? -18.368 9.043 17.213 1.00 86.56 296 LYS A N 1
ATOM 2241 C CA . LYS A 1 296 ? -18.874 8.994 15.832 1.00 86.56 296 LYS A CA 1
ATOM 2242 C C . LYS A 1 296 ? -19.331 7.595 15.427 1.00 86.56 296 LYS A C 1
ATOM 2244 O O . LYS A 1 296 ? -20.335 7.465 14.734 1.00 86.56 296 LYS A O 1
ATOM 2249 N N . GLN A 1 297 ? -18.589 6.563 15.831 1.00 86.62 297 GLN A N 1
ATOM 2250 C CA . GLN A 1 297 ? -18.969 5.172 15.575 1.00 86.62 297 GLN A CA 1
ATOM 2251 C C . GLN A 1 297 ? -20.235 4.816 16.356 1.00 86.62 297 GLN A C 1
ATOM 2253 O O . GLN A 1 297 ? -21.135 4.211 15.785 1.00 86.62 297 GLN A O 1
ATOM 2258 N N . LEU A 1 298 ? -20.337 5.244 17.619 1.00 88.38 298 LEU A N 1
ATOM 2259 C CA . LEU A 1 298 ? -21.526 5.046 18.447 1.00 88.38 298 LEU A CA 1
ATOM 2260 C C . LEU A 1 298 ? -22.753 5.756 17.875 1.00 88.38 298 LEU A C 1
ATOM 2262 O O . LEU A 1 298 ? -23.764 5.101 17.658 1.00 88.38 298 LEU A O 1
ATOM 2266 N N . ALA A 1 299 ? -22.650 7.045 17.542 1.00 86.88 299 ALA A N 1
ATOM 2267 C CA . ALA A 1 299 ? -23.757 7.798 16.950 1.00 86.88 299 ALA A CA 1
ATOM 2268 C C . ALA A 1 299 ? -24.243 7.163 15.636 1.00 86.88 299 ALA A C 1
ATOM 2270 O O . ALA A 1 299 ? -25.442 7.094 15.366 1.00 86.88 299 ALA A O 1
ATOM 2271 N N . PHE A 1 300 ? -23.314 6.650 14.822 1.00 89.00 300 PHE A N 1
ATOM 2272 C CA . PHE A 1 300 ? -23.670 5.938 13.601 1.00 89.00 300 PHE A CA 1
ATOM 2273 C C . PHE A 1 300 ? -24.354 4.595 13.893 1.00 89.00 300 PHE A C 1
ATOM 2275 O O . PHE A 1 300 ? -25.414 4.318 13.329 1.00 89.00 300 PHE A O 1
ATOM 2282 N N . ALA A 1 301 ? -23.809 3.793 14.810 1.00 87.81 301 ALA A N 1
ATOM 2283 C CA . ALA A 1 301 ? -24.406 2.529 15.235 1.00 87.81 301 ALA A CA 1
ATOM 2284 C C . ALA A 1 301 ? -25.807 2.718 15.842 1.00 87.81 301 ALA A C 1
ATOM 2286 O O . ALA A 1 301 ? -26.707 1.939 15.537 1.00 87.81 301 ALA A O 1
ATOM 2287 N N . GLU A 1 302 ? -26.010 3.762 16.650 1.00 87.19 302 GLU A N 1
ATOM 2288 C CA . GLU A 1 302 ? -27.311 4.140 17.212 1.00 87.19 302 GLU A CA 1
ATOM 2289 C C . GLU A 1 302 ? -28.305 4.505 16.111 1.00 87.19 302 GLU A C 1
ATOM 2291 O O . GLU A 1 302 ? -29.405 3.955 16.089 1.00 87.19 302 GLU A O 1
ATOM 2296 N N . SER A 1 303 ? -27.902 5.343 15.149 1.00 86.50 303 SER A N 1
ATOM 2297 C CA . SER A 1 303 ? -28.772 5.725 14.029 1.00 86.50 303 SER A CA 1
ATOM 2298 C C . SER A 1 303 ? -29.210 4.521 13.184 1.00 86.50 303 SER A C 1
ATOM 2300 O O . SER A 1 303 ? -30.376 4.410 12.804 1.00 86.50 303 SER A O 1
ATOM 2302 N N . LEU A 1 304 ? -28.299 3.571 12.938 1.00 85.00 304 LEU A N 1
ATOM 2303 C CA . LEU A 1 304 ? -28.602 2.340 12.208 1.00 85.00 304 LEU A CA 1
ATOM 2304 C C . LEU A 1 304 ? -29.479 1.388 13.025 1.00 85.00 304 LEU A C 1
ATOM 2306 O O . LEU A 1 304 ? -30.374 0.750 12.471 1.00 85.00 304 LEU A O 1
ATOM 2310 N N . ALA A 1 305 ? -29.239 1.280 14.333 1.00 86.81 305 ALA A N 1
ATOM 2311 C CA . ALA A 1 305 ? -30.035 0.442 15.220 1.00 86.81 305 ALA A CA 1
ATOM 2312 C C . ALA A 1 305 ? -31.475 0.964 15.333 1.00 86.81 305 ALA A C 1
ATOM 2314 O O . ALA A 1 305 ? -32.412 0.174 15.209 1.00 86.81 305 ALA A O 1
ATOM 2315 N N . GLU A 1 306 ? -31.655 2.280 15.479 1.00 85.81 306 GLU A N 1
ATOM 2316 C CA . GLU A 1 306 ? -32.966 2.935 15.500 1.00 85.81 306 GLU A CA 1
ATOM 2317 C C . GLU A 1 306 ? -33.713 2.727 14.179 1.00 85.81 306 GLU A C 1
ATOM 2319 O O . GLU A 1 306 ? -34.859 2.272 14.191 1.00 85.81 306 GLU A O 1
ATOM 2324 N N . ALA A 1 307 ? -33.043 2.947 13.041 1.00 78.62 307 ALA A N 1
ATOM 2325 C CA . ALA A 1 307 ? -33.616 2.689 11.720 1.00 78.62 307 ALA A CA 1
ATOM 2326 C C . ALA A 1 307 ? -34.027 1.215 11.534 1.00 78.62 307 ALA A C 1
ATOM 2328 O O . ALA A 1 307 ? -35.048 0.923 10.914 1.00 78.62 307 ALA A O 1
ATOM 2329 N N . ALA A 1 308 ? -33.267 0.278 12.108 1.00 80.50 308 ALA A N 1
ATOM 2330 C CA . ALA A 1 308 ? -33.577 -1.150 12.095 1.00 80.50 308 ALA A CA 1
ATOM 2331 C C . ALA A 1 308 ? -34.580 -1.588 13.186 1.00 80.50 308 ALA A C 1
ATOM 2333 O O . ALA A 1 308 ? -34.906 -2.776 13.272 1.00 80.50 308 ALA A O 1
ATOM 2334 N N . GLY A 1 309 ? -35.045 -0.676 14.050 1.00 82.00 309 GLY A N 1
ATOM 2335 C CA . GLY A 1 309 ? -35.925 -0.982 15.183 1.00 82.00 309 GLY A CA 1
ATOM 2336 C C . GLY A 1 309 ? -35.288 -1.888 16.249 1.00 82.00 309 GLY A C 1
ATOM 2337 O O . GLY A 1 309 ? -35.999 -2.592 16.970 1.00 82.00 309 GLY A O 1
ATOM 2338 N N . ARG A 1 310 ? -33.953 -1.919 16.340 1.00 81.88 310 ARG A N 1
ATOM 2339 C CA . ARG A 1 310 ? -33.177 -2.719 17.302 1.00 81.88 310 ARG A CA 1
ATOM 2340 C C . ARG A 1 310 ? -32.550 -1.814 18.363 1.00 81.88 310 ARG A C 1
ATOM 2342 O O . ARG A 1 310 ? -32.219 -0.667 18.102 1.00 81.88 310 ARG A O 1
ATOM 2349 N N . LYS A 1 311 ? -32.366 -2.335 19.578 1.00 84.25 311 LYS A N 1
ATOM 2350 C CA . LYS A 1 311 ? -31.631 -1.621 20.636 1.00 84.25 311 LYS A CA 1
ATOM 2351 C C . LYS A 1 311 ? -30.137 -1.879 20.501 1.00 84.25 311 LYS A C 1
ATOM 2353 O O . LYS A 1 311 ? -29.753 -2.993 20.148 1.00 84.25 311 LYS A O 1
ATOM 2358 N N . LEU A 1 312 ? -29.328 -0.874 20.833 1.00 83.75 312 LEU A N 1
ATOM 2359 C CA . LEU A 1 312 ? -27.878 -1.006 20.881 1.00 83.75 312 LEU A CA 1
ATOM 2360 C C . LEU A 1 312 ? -27.487 -2.008 21.990 1.00 83.75 312 LEU A C 1
ATOM 2362 O O . LEU A 1 312 ? -27.851 -1.797 23.153 1.00 83.75 312 LEU A O 1
ATOM 2366 N N . PRO A 1 313 ? -26.803 -3.116 21.660 1.00 85.44 313 PRO A N 1
ATOM 2367 C CA . PRO A 1 313 ? -26.317 -4.066 22.654 1.00 85.44 313 PRO A CA 1
ATOM 2368 C C . PRO A 1 313 ? -25.283 -3.433 23.599 1.00 85.44 313 PRO A C 1
ATOM 2370 O O . PRO A 1 313 ? -24.478 -2.602 23.187 1.00 85.44 313 PRO A O 1
ATOM 2373 N N . ALA A 1 314 ? -25.268 -3.835 24.874 1.00 81.81 314 ALA A N 1
ATOM 2374 C CA . ALA A 1 314 ? -24.340 -3.269 25.861 1.00 81.81 314 ALA A CA 1
ATOM 2375 C C . ALA A 1 314 ? -22.865 -3.631 25.590 1.00 81.81 314 ALA A C 1
ATOM 2377 O O . ALA A 1 314 ? -21.966 -2.917 26.022 1.00 81.81 314 ALA A O 1
ATOM 2378 N N . ASP A 1 315 ? -22.600 -4.723 24.872 1.00 80.50 315 ASP A N 1
ATOM 2379 C CA . ASP A 1 315 ? -21.253 -5.150 24.484 1.00 80.50 315 ASP A CA 1
ATOM 2380 C C . ASP A 1 315 ? -20.649 -4.292 23.360 1.00 80.50 315 ASP A C 1
ATOM 2382 O O . ASP A 1 315 ? -19.427 -4.161 23.291 1.00 80.50 315 ASP A O 1
ATOM 2386 N N . VAL A 1 316 ? -21.482 -3.639 22.541 1.00 83.56 316 VAL A N 1
ATOM 2387 C CA . VAL A 1 316 ? -21.055 -2.679 21.506 1.00 83.56 316 VAL A CA 1
ATOM 2388 C C . VAL A 1 316 ? -20.410 -1.434 22.118 1.00 83.56 316 VAL A C 1
ATOM 2390 O O . VAL A 1 316 ? -19.482 -0.879 21.537 1.00 83.56 316 VAL A O 1
ATOM 2393 N N . LEU A 1 317 ? -20.841 -1.034 23.317 1.00 79.50 317 LEU A N 1
ATOM 2394 C CA . LEU A 1 317 ? -20.329 0.148 24.017 1.00 79.50 317 LEU A CA 1
ATOM 2395 C C . LEU A 1 317 ? -18.894 -0.020 24.541 1.00 79.50 317 LEU A C 1
ATOM 2397 O O . LEU A 1 317 ? -18.229 0.972 24.821 1.00 79.50 317 LEU A O 1
ATOM 2401 N N . ASN A 1 318 ? -18.411 -1.258 24.666 1.00 80.38 318 ASN A N 1
ATOM 2402 C CA . ASN A 1 318 ? -17.155 -1.556 25.359 1.00 80.38 318 ASN A CA 1
ATOM 2403 C C . ASN A 1 318 ? -15.976 -1.838 24.418 1.00 80.38 318 ASN A C 1
ATOM 2405 O O . ASN A 1 318 ? -14.853 -1.978 24.890 1.00 80.38 318 ASN A O 1
ATOM 2409 N N . SER A 1 319 ? -16.204 -1.950 23.106 1.00 82.12 319 SER A N 1
ATOM 2410 C CA . SER A 1 319 ? -15.134 -2.226 22.142 1.00 82.12 319 SER A CA 1
ATOM 2411 C C . SER A 1 319 ? -15.443 -1.632 20.771 1.00 82.12 319 SER A C 1
ATOM 2413 O O . SER A 1 319 ? -16.495 -1.894 20.183 1.00 82.12 319 SER A O 1
ATOM 2415 N N . SER A 1 320 ? -14.493 -0.864 20.227 1.00 84.00 320 SER A N 1
ATOM 2416 C CA . SER A 1 320 ? -14.586 -0.286 18.878 1.00 84.00 320 SER A CA 1
ATOM 2417 C C . SER A 1 320 ? -14.795 -1.350 17.799 1.00 84.00 320 SER A C 1
ATOM 2419 O O . SER A 1 320 ? -15.571 -1.147 16.858 1.00 84.00 320 SER A O 1
ATOM 2421 N N . LYS A 1 321 ? -14.175 -2.522 17.969 1.00 83.94 321 LYS A N 1
ATOM 2422 C CA . LYS A 1 321 ? -14.342 -3.650 17.055 1.00 83.94 321 LYS A CA 1
ATOM 2423 C C . LYS A 1 321 ? -15.752 -4.223 17.116 1.00 83.94 321 LYS A C 1
ATOM 2425 O O . LYS A 1 321 ? -16.388 -4.350 16.079 1.00 83.94 321 LYS A O 1
ATOM 2430 N N . ARG A 1 322 ? -16.286 -4.461 18.320 1.00 85.00 322 ARG A N 1
ATOM 2431 C CA . ARG A 1 322 ? -17.674 -4.932 18.498 1.00 85.00 322 ARG A CA 1
ATOM 2432 C C . ARG A 1 322 ? -18.692 -3.957 17.912 1.00 85.00 322 ARG A C 1
ATOM 2434 O O . ARG A 1 322 ? -19.666 -4.390 17.305 1.00 85.00 322 ARG A O 1
ATOM 2441 N N . CYS A 1 323 ? -18.451 -2.655 18.056 1.00 86.12 323 CYS A N 1
ATOM 2442 C CA . CYS A 1 323 ? -19.269 -1.620 17.430 1.00 86.12 323 CYS A CA 1
ATOM 2443 C C . CYS A 1 323 ? -19.218 -1.681 15.900 1.00 86.12 323 CYS A C 1
ATOM 2445 O O . CYS A 1 323 ? -20.262 -1.651 15.252 1.00 86.12 323 CYS A O 1
ATOM 2447 N N . SER A 1 324 ? -18.025 -1.850 15.327 1.00 86.56 324 SER A N 1
ATOM 2448 C CA . SER A 1 324 ? -17.845 -1.989 13.876 1.00 86.56 324 SER A CA 1
ATOM 2449 C C . SER A 1 324 ? -18.516 -3.261 13.339 1.00 86.56 324 SER A C 1
ATOM 2451 O O . SER A 1 324 ? -19.302 -3.183 12.400 1.00 86.56 324 SER A O 1
ATOM 2453 N N . ASP A 1 325 ? -18.319 -4.405 14.001 1.00 87.06 325 ASP A N 1
ATOM 2454 C CA . ASP A 1 325 ? -18.953 -5.676 13.631 1.00 87.06 325 ASP A CA 1
ATOM 2455 C C . ASP A 1 325 ? -20.490 -5.586 13.685 1.00 87.06 325 ASP A C 1
ATOM 2457 O O . ASP A 1 325 ? -21.190 -6.155 12.845 1.00 87.06 325 ASP A O 1
ATOM 2461 N N . PHE A 1 326 ? -21.035 -4.867 14.672 1.00 88.19 326 PHE A N 1
ATOM 2462 C CA . PHE A 1 326 ? -22.473 -4.629 14.792 1.00 88.19 326 PHE A CA 1
ATOM 2463 C C . PHE A 1 326 ? -23.009 -3.736 13.666 1.00 88.19 326 PHE A C 1
ATOM 2465 O O . PHE A 1 326 ? -24.045 -4.054 13.078 1.00 88.19 326 PHE A O 1
ATOM 2472 N N . ILE A 1 327 ? -22.293 -2.657 13.330 1.00 87.88 327 ILE A N 1
ATOM 2473 C CA . ILE A 1 327 ? -22.608 -1.798 12.181 1.00 87.88 327 ILE A CA 1
ATOM 2474 C C . ILE A 1 327 ? -22.641 -2.634 10.897 1.00 87.88 327 ILE A C 1
ATOM 2476 O O . ILE A 1 327 ? -23.621 -2.570 10.155 1.00 87.88 327 ILE A O 1
ATOM 2480 N N . ASP A 1 328 ? -21.628 -3.468 10.662 1.00 86.50 328 ASP A N 1
ATOM 2481 C CA . ASP A 1 328 ? -21.536 -4.300 9.460 1.00 86.50 328 ASP A CA 1
ATOM 2482 C C . ASP A 1 328 ? -22.680 -5.321 9.373 1.00 86.50 328 ASP A C 1
ATOM 2484 O O . ASP A 1 328 ? -23.265 -5.523 8.306 1.00 86.50 328 ASP A O 1
ATOM 2488 N N . GLN A 1 329 ? -23.067 -5.930 10.498 1.00 86.25 329 GLN A N 1
ATOM 2489 C CA . GLN A 1 329 ? -24.224 -6.831 10.559 1.00 86.25 329 GLN A CA 1
ATOM 2490 C C . GLN A 1 329 ? -25.546 -6.114 10.258 1.00 86.25 329 GLN A C 1
ATOM 2492 O O . GLN A 1 329 ? -26.411 -6.666 9.565 1.00 86.25 329 GLN A O 1
ATOM 2497 N N . LEU A 1 330 ? -25.720 -4.889 10.761 1.00 84.62 330 LEU A N 1
ATOM 2498 C CA . LEU A 1 330 ? -26.898 -4.083 10.453 1.00 84.62 330 LEU A CA 1
ATOM 2499 C C . LEU A 1 330 ? -26.918 -3.687 8.979 1.00 84.62 330 LEU A C 1
ATOM 2501 O O . LEU A 1 330 ? -27.927 -3.909 8.318 1.00 84.62 330 LEU A O 1
ATOM 2505 N N . LEU A 1 331 ? -25.804 -3.210 8.427 1.00 81.69 331 LEU A N 1
ATOM 2506 C CA . LEU A 1 331 ? -25.699 -2.861 7.008 1.00 81.69 331 LEU A CA 1
ATOM 2507 C C . LEU A 1 331 ? -25.922 -4.070 6.088 1.00 81.69 331 LEU A C 1
ATOM 2509 O O . LEU A 1 331 ? -26.524 -3.934 5.025 1.00 81.69 331 LEU A O 1
ATOM 2513 N N . ALA A 1 332 ? -25.509 -5.269 6.504 1.00 78.44 332 ALA A N 1
ATOM 2514 C CA . ALA A 1 332 ? -25.762 -6.499 5.757 1.00 78.44 332 ALA A CA 1
ATOM 2515 C C . ALA A 1 332 ? -27.252 -6.886 5.703 1.00 78.44 332 ALA A C 1
ATOM 2517 O O . ALA A 1 332 ? -27.673 -7.588 4.780 1.00 78.44 332 ALA A O 1
ATOM 2518 N N . THR A 1 333 ? -28.042 -6.454 6.688 1.00 76.06 333 THR A N 1
ATOM 2519 C CA . THR A 1 333 ? -29.478 -6.758 6.798 1.00 76.06 333 THR A CA 1
ATOM 2520 C C . THR A 1 333 ? -30.380 -5.571 6.472 1.00 76.06 333 THR A C 1
ATOM 2522 O O . THR A 1 333 ? -31.594 -5.747 6.378 1.00 76.06 333 THR A O 1
ATOM 2525 N N . ALA A 1 334 ? -29.798 -4.390 6.263 1.00 72.25 334 ALA A N 1
ATOM 2526 C CA . ALA A 1 334 ? -30.520 -3.169 5.972 1.00 72.25 334 ALA A CA 1
ATOM 2527 C C . ALA A 1 334 ? -31.161 -3.204 4.571 1.00 72.25 334 ALA A C 1
ATOM 2529 O O . ALA A 1 334 ? -30.550 -3.701 3.607 1.00 72.25 334 ALA A O 1
ATOM 2530 N N . PRO A 1 335 ? -32.381 -2.651 4.436 1.00 75.56 335 PRO A N 1
ATOM 2531 C CA . PRO A 1 335 ? -32.949 -2.381 3.128 1.00 75.56 335 PRO A CA 1
ATOM 2532 C C . PRO A 1 335 ? -32.078 -1.351 2.383 1.00 75.56 335 PRO A C 1
ATOM 2534 O O . PRO A 1 335 ? -31.353 -0.575 3.014 1.00 75.56 335 PRO A O 1
ATOM 2537 N N . PRO A 1 336 ? -32.103 -1.352 1.043 1.00 80.50 336 PRO A N 1
ATOM 2538 C CA . PRO A 1 336 ? -31.418 -0.335 0.258 1.00 80.50 336 PRO A CA 1
ATOM 2539 C C . PRO A 1 336 ? -31.995 1.045 0.563 1.00 80.50 336 PRO A C 1
ATOM 2541 O O . PRO A 1 336 ? -33.172 1.188 0.883 1.00 80.50 336 PRO A O 1
ATOM 2544 N N . THR A 1 337 ? -31.158 2.069 0.440 1.00 80.88 337 THR A N 1
ATOM 2545 C CA . THR A 1 337 ? -31.618 3.460 0.540 1.00 80.88 337 THR A CA 1
ATOM 2546 C C . THR A 1 337 ? -32.510 3.820 -0.649 1.00 80.88 337 THR A C 1
ATOM 2548 O O . THR A 1 337 ? -32.278 3.333 -1.755 1.00 80.88 337 THR A O 1
ATOM 2551 N N . ASP A 1 338 ? -33.471 4.729 -0.462 1.00 78.19 338 ASP A N 1
ATOM 2552 C CA . ASP A 1 338 ? -34.367 5.191 -1.538 1.00 78.19 338 ASP A CA 1
ATOM 2553 C C . ASP A 1 338 ? -33.594 5.676 -2.776 1.00 78.19 338 ASP A C 1
ATOM 2555 O O . ASP A 1 338 ? -33.983 5.403 -3.907 1.00 78.19 338 ASP A O 1
ATOM 2559 N N . SER A 1 339 ? -32.441 6.325 -2.575 1.00 79.88 339 SER A N 1
ATOM 2560 C CA . SER A 1 339 ? -31.549 6.745 -3.662 1.00 79.88 339 SER A CA 1
ATOM 2561 C C . SER A 1 339 ? -30.910 5.572 -4.409 1.00 79.88 339 SER A C 1
ATOM 2563 O O . SER A 1 339 ? -30.687 5.664 -5.613 1.00 79.88 339 SER A O 1
ATOM 2565 N N . GLN A 1 340 ? -30.581 4.478 -3.715 1.00 82.00 340 GLN A N 1
ATOM 2566 C CA . GLN A 1 340 ? -30.087 3.259 -4.358 1.00 82.00 340 GLN A CA 1
ATOM 2567 C C . GLN A 1 340 ? -31.200 2.576 -5.154 1.00 82.00 340 GLN A C 1
ATOM 2569 O O . GLN A 1 340 ? -30.946 2.163 -6.279 1.00 82.00 340 GLN A O 1
ATOM 2574 N N . ILE A 1 341 ? -32.422 2.510 -4.615 1.00 84.94 341 ILE A N 1
ATOM 2575 C CA . ILE A 1 341 ? -33.583 1.944 -5.321 1.00 84.94 341 ILE A CA 1
ATOM 2576 C C . ILE A 1 341 ? -33.889 2.768 -6.574 1.00 84.94 341 ILE A C 1
ATOM 2578 O O . ILE A 1 341 ? -33.922 2.206 -7.662 1.00 84.94 341 ILE A O 1
ATOM 2582 N N . ALA A 1 342 ? -33.989 4.096 -6.456 1.00 84.69 342 ALA A N 1
ATOM 2583 C CA . ALA A 1 342 ? -34.226 4.981 -7.597 1.00 84.69 342 ALA A CA 1
ATOM 2584 C C . ALA A 1 342 ? -33.151 4.822 -8.686 1.00 84.69 342 ALA A C 1
ATOM 2586 O O . ALA A 1 342 ? -33.465 4.699 -9.866 1.00 84.69 342 ALA A O 1
ATOM 2587 N N . LEU A 1 343 ? -31.875 4.737 -8.292 1.00 86.62 343 LEU A N 1
ATOM 2588 C CA . LEU A 1 343 ? -30.783 4.511 -9.237 1.00 86.62 343 LEU A CA 1
ATOM 2589 C C . LEU A 1 343 ? -30.851 3.125 -9.899 1.00 86.62 343 LEU A C 1
ATOM 2591 O O . LEU A 1 343 ? -30.519 2.993 -11.074 1.00 86.62 343 LEU A O 1
ATOM 2595 N N . ALA A 1 344 ? -31.246 2.088 -9.159 1.00 85.56 344 ALA A N 1
ATOM 2596 C CA . ALA A 1 344 ? -31.440 0.748 -9.701 1.00 85.56 344 ALA A CA 1
ATOM 2597 C C . ALA A 1 344 ? -32.614 0.694 -10.690 1.00 85.56 344 ALA A C 1
ATOM 2599 O O . ALA A 1 344 ? -32.488 0.058 -11.734 1.00 85.56 344 ALA A O 1
ATOM 2600 N N . GLU A 1 345 ? -33.723 1.375 -10.385 1.00 85.25 345 GLU A N 1
ATOM 2601 C CA . GLU A 1 345 ? -34.891 1.500 -11.261 1.00 85.25 345 GLU A CA 1
ATOM 2602 C C . GLU A 1 345 ? -34.543 2.243 -12.556 1.00 85.25 345 GLU A C 1
ATOM 2604 O O . GLU A 1 345 ? -34.828 1.735 -13.642 1.00 85.25 345 GLU A O 1
ATOM 2609 N N . ASP A 1 346 ? -33.863 3.389 -12.462 1.00 86.50 346 ASP A N 1
ATOM 2610 C CA . ASP A 1 346 ? -33.437 4.174 -13.625 1.00 86.50 346 ASP A CA 1
ATOM 2611 C C . ASP A 1 346 ? -32.527 3.352 -14.555 1.00 86.50 346 ASP A C 1
ATOM 2613 O O . ASP A 1 346 ? -32.759 3.281 -15.766 1.00 86.50 346 ASP A O 1
ATOM 2617 N N . LEU A 1 347 ? -31.528 2.664 -13.988 1.00 85.88 347 LEU A N 1
ATOM 2618 C CA . LEU A 1 347 ? -30.613 1.806 -14.750 1.00 85.88 347 LEU A CA 1
ATOM 2619 C C . LEU A 1 347 ? -31.320 0.588 -15.356 1.00 85.88 347 LEU A C 1
ATOM 2621 O O . LEU A 1 347 ? -30.961 0.146 -16.447 1.00 85.88 347 LEU A O 1
ATOM 2625 N N . ALA A 1 348 ? -32.318 0.026 -14.672 1.00 86.25 348 ALA A N 1
ATOM 2626 C CA . ALA A 1 348 ? -33.091 -1.101 -15.184 1.00 86.25 348 ALA A CA 1
ATOM 2627 C C . ALA A 1 348 ? -33.966 -0.689 -16.375 1.00 86.25 348 ALA A C 1
ATOM 2629 O O . ALA A 1 348 ? -34.015 -1.413 -17.373 1.00 86.25 348 ALA A O 1
ATOM 2630 N N . VAL A 1 349 ? -34.585 0.498 -16.311 1.00 85.44 349 VAL A N 1
ATOM 2631 C CA . VAL A 1 349 ? -35.332 1.091 -17.431 1.00 85.44 349 VAL A CA 1
ATOM 2632 C C . VAL A 1 349 ? -34.412 1.339 -18.624 1.00 85.44 349 VAL A C 1
ATOM 2634 O O . VAL A 1 349 ? -34.762 0.960 -19.742 1.00 85.44 349 VAL A O 1
ATOM 2637 N N . GLU A 1 350 ? -33.228 1.916 -18.401 1.00 81.62 350 GLU A N 1
ATOM 2638 C CA . GLU A 1 350 ? -32.236 2.163 -19.456 1.00 81.62 350 GLU A CA 1
ATOM 2639 C C . GLU A 1 350 ? -31.751 0.856 -20.108 1.00 81.62 350 GLU A C 1
ATOM 2641 O O . GLU A 1 350 ? -31.657 0.761 -21.332 1.00 81.62 350 GLU A O 1
ATOM 2646 N N . ALA A 1 351 ? -31.513 -0.182 -19.303 1.00 81.12 351 ALA A N 1
ATOM 2647 C CA . ALA A 1 351 ? -31.095 -1.499 -19.776 1.00 81.12 351 ALA A CA 1
ATOM 2648 C C . ALA A 1 351 ? -32.246 -2.363 -20.335 1.00 81.12 351 ALA A C 1
ATOM 2650 O O . ALA A 1 351 ? -31.995 -3.471 -20.815 1.00 81.12 351 ALA A O 1
ATOM 2651 N N . GLY A 1 352 ? -33.501 -1.905 -20.252 1.00 82.62 352 GLY A N 1
ATOM 2652 C CA . GLY A 1 352 ? -34.684 -2.672 -20.656 1.00 82.62 352 GLY A CA 1
ATOM 2653 C C . GLY A 1 352 ? -34.897 -3.966 -19.856 1.00 82.62 352 GLY A C 1
ATOM 2654 O O . GLY A 1 352 ? -35.448 -4.928 -20.392 1.00 82.62 352 GLY A O 1
ATOM 2655 N N . ARG A 1 353 ? -34.434 -4.021 -18.599 1.00 82.00 353 ARG A N 1
ATOM 2656 C CA . ARG A 1 353 ? -34.576 -5.173 -17.689 1.00 82.00 353 ARG A CA 1
ATOM 2657 C C . ARG A 1 353 ? -35.570 -4.852 -16.573 1.00 82.00 353 ARG A C 1
ATOM 2659 O O . ARG A 1 353 ? -35.712 -3.708 -16.162 1.00 82.00 353 ARG A O 1
ATOM 2666 N N . GLU A 1 354 ? -36.250 -5.874 -16.062 1.00 81.56 354 GLU A N 1
ATOM 2667 C CA . GLU A 1 354 ? -37.090 -5.732 -14.868 1.00 81.56 354 GLU A CA 1
ATOM 2668 C C . GLU A 1 354 ? -36.224 -5.781 -13.604 1.00 81.56 354 GLU A C 1
ATOM 2670 O O . GLU A 1 354 ? -35.284 -6.577 -13.526 1.00 81.56 354 GLU A O 1
ATOM 2675 N N . VAL A 1 355 ? -36.546 -4.939 -12.618 1.00 80.94 355 VAL A N 1
ATOM 2676 C CA . VAL A 1 355 ? -35.873 -4.927 -11.314 1.00 80.94 355 VAL A CA 1
ATOM 2677 C C . VAL A 1 355 ? -36.270 -6.194 -10.542 1.00 80.94 355 VAL A C 1
ATOM 2679 O O . VAL A 1 355 ? -37.460 -6.403 -10.292 1.00 80.94 355 VAL A O 1
ATOM 2682 N N . PRO A 1 356 ? -35.318 -7.069 -10.163 1.00 84.12 356 PRO A N 1
ATOM 2683 C CA . PRO A 1 356 ? -35.624 -8.230 -9.339 1.00 84.12 356 PRO A CA 1
ATOM 2684 C C . PRO A 1 356 ? -36.210 -7.799 -7.986 1.00 84.12 356 PRO A C 1
ATOM 2686 O O . PRO A 1 356 ? -35.672 -6.885 -7.369 1.00 84.12 356 PRO A O 1
ATOM 2689 N N . PRO A 1 357 ? -37.221 -8.498 -7.439 1.00 78.00 357 PRO A N 1
ATOM 2690 C CA . PRO A 1 357 ? -37.867 -8.109 -6.177 1.00 78.00 357 PRO A CA 1
ATOM 2691 C C . PRO A 1 357 ? -36.919 -8.145 -4.966 1.00 78.00 357 PRO A C 1
ATOM 2693 O O . PRO A 1 357 ? -37.219 -7.593 -3.914 1.00 78.00 357 PRO A O 1
ATOM 2696 N N . GLU A 1 358 ? -35.766 -8.805 -5.092 1.00 77.56 358 GLU A N 1
ATOM 2697 C CA . GLU A 1 358 ? -34.726 -8.843 -4.060 1.00 77.56 358 GLU A CA 1
ATOM 2698 C C . GLU A 1 358 ? -33.965 -7.512 -3.927 1.00 77.56 358 GLU A C 1
ATOM 2700 O O . GLU A 1 358 ? -33.418 -7.228 -2.856 1.00 77.56 358 GLU A O 1
ATOM 2705 N N . VAL A 1 359 ? -33.955 -6.691 -4.987 1.00 79.69 359 VAL A N 1
ATOM 2706 C CA . VAL A 1 359 ? -33.317 -5.366 -5.028 1.00 79.69 359 VAL A CA 1
ATOM 2707 C C . VAL A 1 359 ? -33.993 -4.403 -4.065 1.00 79.69 359 VAL A C 1
ATOM 2709 O O . VAL A 1 359 ? -33.289 -3.647 -3.414 1.00 79.69 359 VAL A O 1
ATOM 2712 N N . ASP A 1 360 ? -35.305 -4.500 -3.869 1.00 73.31 360 ASP A N 1
ATOM 2713 C CA . ASP A 1 360 ? -36.050 -3.603 -2.972 1.00 73.31 360 ASP A CA 1
ATOM 2714 C C . ASP A 1 360 ? -35.912 -3.984 -1.490 1.00 73.31 360 ASP A C 1
ATOM 2716 O O . ASP A 1 360 ? -36.289 -3.229 -0.595 1.00 73.31 360 ASP A O 1
ATOM 2720 N N . VAL A 1 361 ? -35.378 -5.177 -1.207 1.00 75.38 361 VAL A N 1
ATOM 2721 C CA . VAL A 1 361 ? -35.375 -5.765 0.141 1.00 75.38 361 VAL A CA 1
ATOM 2722 C C . VAL A 1 361 ? -33.988 -5.732 0.781 1.00 75.38 361 VAL A C 1
ATOM 2724 O O . VAL A 1 361 ? -33.884 -5.668 2.006 1.00 75.38 361 VAL A O 1
ATOM 2727 N N . ARG A 1 362 ? -32.905 -5.779 -0.008 1.00 78.94 362 ARG A N 1
ATOM 2728 C CA . ARG A 1 362 ? -31.528 -5.829 0.517 1.00 78.94 362 ARG A CA 1
ATOM 2729 C C . ARG A 1 362 ? -30.599 -4.849 -0.185 1.00 78.94 362 ARG A C 1
ATOM 2731 O O . ARG A 1 362 ? -30.360 -4.972 -1.385 1.00 78.94 362 ARG A O 1
ATOM 2738 N N . ALA A 1 363 ? -29.939 -3.987 0.590 1.00 79.06 363 ALA A N 1
ATOM 2739 C CA . ALA A 1 363 ? -28.960 -3.023 0.077 1.00 79.06 363 ALA A CA 1
ATOM 2740 C C . ALA A 1 363 ? -27.838 -3.672 -0.751 1.00 79.06 363 ALA A C 1
ATOM 2742 O O . ALA A 1 363 ? -27.411 -3.134 -1.775 1.00 79.06 363 ALA A O 1
ATOM 2743 N N . LYS A 1 364 ? -27.391 -4.867 -0.342 1.00 80.94 364 LYS A N 1
ATOM 2744 C CA . LYS A 1 364 ? -26.370 -5.641 -1.060 1.00 80.94 364 LYS A CA 1
ATOM 2745 C C . LYS A 1 364 ? -26.863 -6.172 -2.410 1.00 80.94 364 LYS A C 1
ATOM 2747 O O . LYS A 1 364 ? -26.100 -6.144 -3.368 1.00 80.94 364 LYS A O 1
ATOM 2752 N N . ALA A 1 365 ? -28.114 -6.633 -2.492 1.00 81.06 365 ALA A N 1
ATOM 2753 C CA . ALA A 1 365 ? -28.704 -7.107 -3.746 1.00 81.06 365 ALA A CA 1
ATOM 2754 C C . ALA A 1 365 ? -28.916 -5.941 -4.721 1.00 81.06 365 ALA A C 1
ATOM 2756 O O . ALA A 1 365 ? -28.566 -6.052 -5.890 1.00 81.06 365 ALA A O 1
ATOM 2757 N N . CYS A 1 366 ? -29.380 -4.797 -4.211 1.00 81.31 366 CYS A N 1
ATOM 2758 C CA . CYS A 1 366 ? -29.495 -3.559 -4.973 1.00 81.31 366 CYS A CA 1
ATOM 2759 C C . CYS A 1 366 ? -28.143 -3.078 -5.511 1.00 81.31 366 CYS A C 1
ATOM 2761 O O . CYS A 1 366 ? -28.004 -2.841 -6.705 1.00 81.31 366 CYS A O 1
ATOM 2763 N N . SER A 1 367 ? -27.114 -3.024 -4.660 1.00 82.25 367 SER A N 1
ATOM 2764 C CA . SER A 1 367 ? -25.769 -2.610 -5.082 1.00 82.25 367 SER A CA 1
ATOM 2765 C C . SER A 1 367 ? -25.179 -3.562 -6.130 1.00 82.25 367 SER A C 1
ATOM 2767 O O . SER A 1 367 ? -24.654 -3.104 -7.137 1.00 82.25 367 SER A O 1
ATOM 2769 N N . ALA A 1 368 ? -25.335 -4.878 -5.946 1.00 84.38 368 ALA A N 1
ATOM 2770 C CA . ALA A 1 368 ? -24.875 -5.871 -6.917 1.00 84.38 368 ALA A CA 1
ATOM 2771 C C . ALA A 1 368 ? -25.606 -5.762 -8.266 1.00 84.38 368 ALA A C 1
ATOM 2773 O O . ALA A 1 368 ? -24.973 -5.855 -9.313 1.00 84.38 368 ALA A O 1
ATOM 2774 N N . PHE A 1 369 ? -26.920 -5.523 -8.249 1.00 85.00 369 PHE A N 1
ATOM 2775 C CA . PHE A 1 369 ? -27.717 -5.319 -9.458 1.00 85.00 369 PHE A CA 1
ATOM 2776 C C . PHE A 1 369 ? -27.320 -4.033 -10.193 1.00 85.00 369 PHE A C 1
ATOM 2778 O O . PHE A 1 369 ? -27.134 -4.036 -11.406 1.00 85.00 369 PHE A O 1
ATOM 2785 N N . ILE A 1 370 ? -27.102 -2.946 -9.452 1.00 84.62 370 ILE A N 1
ATOM 2786 C CA . ILE A 1 370 ? -26.580 -1.684 -9.980 1.00 84.62 370 ILE A CA 1
ATOM 2787 C C . ILE A 1 370 ? -25.199 -1.869 -10.635 1.00 84.62 370 ILE A C 1
ATOM 2789 O O . ILE A 1 370 ? -24.932 -1.260 -11.674 1.00 84.62 370 ILE A O 1
ATOM 2793 N N . ASP A 1 371 ? -24.320 -2.672 -10.032 1.00 84.56 371 ASP A N 1
ATOM 2794 C CA . ASP A 1 371 ? -22.991 -2.975 -10.572 1.00 84.56 371 ASP A CA 1
ATOM 2795 C C . ASP A 1 371 ? -23.076 -3.870 -11.823 1.00 84.56 371 ASP A C 1
ATOM 2797 O O . ASP A 1 371 ? -22.351 -3.642 -12.793 1.00 84.56 371 ASP A O 1
ATOM 2801 N N . GLU A 1 372 ? -23.999 -4.840 -11.844 1.00 84.44 372 GLU A N 1
ATOM 2802 C CA . GLU A 1 372 ? -24.275 -5.708 -12.999 1.00 84.44 372 GLU A CA 1
ATOM 2803 C C . GLU A 1 372 ? -24.840 -4.923 -14.189 1.00 84.44 372 GLU A C 1
ATOM 2805 O O . GLU A 1 372 ? -24.455 -5.183 -15.327 1.00 84.44 372 GLU A O 1
ATOM 2810 N N . LEU A 1 373 ? -25.725 -3.952 -13.935 1.00 82.12 373 LEU A N 1
ATOM 2811 C CA . LEU A 1 373 ? -26.286 -3.054 -14.952 1.00 82.12 373 LEU A CA 1
ATOM 2812 C C . LEU A 1 373 ? -25.315 -1.954 -15.390 1.00 82.12 373 LEU A C 1
ATOM 2814 O O . LEU A 1 373 ? -25.516 -1.324 -16.427 1.00 82.12 373 LEU A O 1
ATOM 2818 N N . ARG A 1 374 ? -24.208 -1.777 -14.661 1.00 78.38 374 ARG A N 1
ATOM 2819 C CA . ARG A 1 374 ? -23.080 -0.932 -15.062 1.00 78.38 374 ARG A CA 1
ATOM 2820 C C . ARG A 1 374 ? -21.812 -1.739 -15.367 1.00 78.38 374 ARG A C 1
ATOM 2822 O O . ARG A 1 374 ? -20.744 -1.394 -14.831 1.00 78.38 374 ARG A O 1
ATOM 2829 N N . PRO A 1 375 ? -21.832 -2.719 -16.298 1.00 54.84 375 PRO A N 1
ATOM 2830 C CA . PRO A 1 375 ? -20.629 -3.412 -16.733 1.00 54.84 375 PRO A CA 1
ATOM 2831 C C . PRO A 1 375 ? -19.872 -2.476 -17.684 1.00 54.84 375 PRO A C 1
ATOM 2833 O O . PRO A 1 375 ? -19.914 -2.573 -18.902 1.00 54.84 375 PRO A O 1
ATOM 2836 N N . GLY A 1 376 ? -19.247 -1.463 -17.101 1.00 50.56 376 GLY A N 1
ATOM 2837 C CA . GLY A 1 376 ? -18.717 -0.322 -17.828 1.00 50.56 376 GLY A CA 1
ATOM 2838 C C . GLY A 1 376 ? -18.306 0.799 -16.893 1.00 50.56 376 GLY A C 1
ATOM 2839 O O . GLY A 1 376 ? -17.258 1.382 -17.118 1.00 50.56 376 GLY A O 1
ATOM 2840 N N . GLN A 1 377 ? -19.021 1.025 -15.780 1.00 47.72 377 GLN A N 1
ATOM 2841 C CA . GLN A 1 377 ? -18.605 2.003 -14.766 1.00 47.72 377 GLN A CA 1
ATOM 2842 C C . GLN A 1 377 ? -17.799 1.408 -13.612 1.00 47.72 377 GLN A C 1
ATOM 2844 O O . GLN A 1 377 ? -17.080 2.160 -12.975 1.00 47.72 377 GLN A O 1
ATOM 2849 N N . ALA A 1 378 ? -17.834 0.096 -13.351 1.00 42.34 378 ALA A N 1
ATOM 2850 C CA . ALA A 1 378 ? -16.849 -0.549 -12.470 1.00 42.34 378 ALA A CA 1
ATOM 2851 C C . ALA A 1 378 ? -15.503 -0.733 -13.195 1.00 42.34 378 ALA A C 1
ATOM 2853 O O . ALA A 1 378 ? -14.446 -0.416 -12.657 1.00 42.34 378 ALA A O 1
ATOM 2854 N N . ALA A 1 379 ? -15.552 -1.123 -14.473 1.00 38.53 379 ALA A N 1
ATOM 2855 C CA . ALA A 1 379 ? -14.406 -1.088 -15.373 1.00 38.53 379 ALA A CA 1
ATOM 2856 C C . ALA A 1 379 ? -13.929 0.346 -15.647 1.00 38.53 379 ALA A C 1
ATOM 2858 O O . ALA A 1 379 ? -12.722 0.540 -15.716 1.00 38.53 379 ALA A O 1
ATOM 2859 N N . ALA A 1 380 ? -14.825 1.338 -15.750 1.00 37.56 380 ALA A N 1
ATOM 2860 C CA . ALA A 1 380 ? -14.424 2.738 -15.814 1.00 37.56 380 ALA A CA 1
ATOM 2861 C C . ALA A 1 380 ? -13.967 3.251 -14.455 1.00 37.56 380 ALA A C 1
ATOM 2863 O O . ALA A 1 380 ? -12.951 3.880 -14.464 1.00 37.56 380 ALA A O 1
ATOM 2864 N N . ARG A 1 381 ? -14.528 2.930 -13.285 1.00 38.59 381 ARG A N 1
ATOM 2865 C CA . ARG A 1 381 ? -13.976 3.365 -11.977 1.00 38.59 381 ARG A CA 1
ATOM 2866 C C . ARG A 1 381 ? -12.635 2.711 -11.652 1.00 38.59 381 ARG A C 1
ATOM 2868 O O . ARG A 1 381 ? -11.775 3.350 -11.060 1.00 38.59 381 ARG A O 1
ATOM 2875 N N . SER A 1 382 ? -12.421 1.475 -12.102 1.00 41.41 382 SER A N 1
ATOM 2876 C CA . SER A 1 382 ? -11.113 0.812 -12.077 1.00 41.41 382 SER A CA 1
ATOM 2877 C C . SER A 1 382 ? -10.160 1.318 -13.171 1.00 41.41 382 SER A C 1
ATOM 2879 O O . SER A 1 382 ? -8.954 1.133 -13.031 1.00 41.41 382 SER A O 1
ATOM 2881 N N . ARG A 1 383 ? -10.661 1.941 -14.252 1.00 38.50 383 ARG A N 1
ATOM 2882 C CA . ARG A 1 383 ? -9.853 2.596 -15.305 1.00 38.50 383 ARG A CA 1
ATOM 2883 C C . ARG A 1 383 ? -9.770 4.124 -15.171 1.00 38.50 383 ARG A C 1
ATOM 2885 O O . ARG A 1 383 ? -8.928 4.727 -15.813 1.00 38.50 383 ARG A O 1
ATOM 2892 N N . THR A 1 384 ? -10.556 4.747 -14.299 1.00 36.34 384 THR A N 1
ATOM 2893 C CA . THR A 1 384 ? -10.618 6.190 -14.016 1.00 36.34 384 THR A CA 1
ATOM 2894 C C . THR A 1 384 ? -10.077 6.509 -12.627 1.00 36.34 384 THR A C 1
ATOM 2896 O O . THR A 1 384 ? -9.944 7.675 -12.284 1.00 36.34 384 THR A O 1
ATOM 2899 N N . SER A 1 385 ? -9.624 5.503 -11.869 1.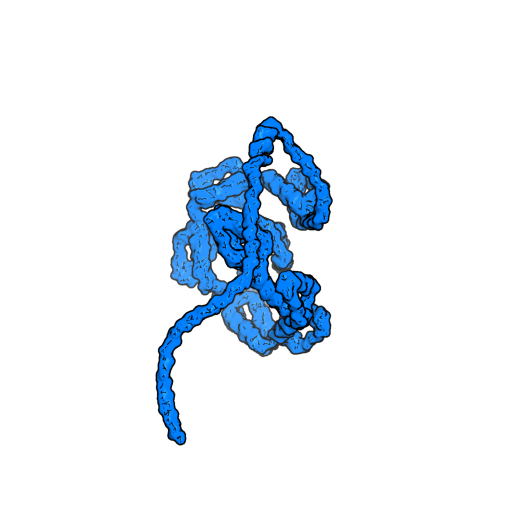00 39.91 385 SER A N 1
ATOM 2900 C CA . SER A 1 385 ? -8.531 5.681 -10.904 1.00 39.91 385 SER A CA 1
ATOM 2901 C C . SER A 1 385 ? -7.144 5.628 -11.562 1.00 39.91 385 SER A C 1
ATOM 2903 O O . SER A 1 385 ? -6.142 5.889 -10.903 1.00 39.91 385 SER A O 1
ATOM 2905 N N . LYS A 1 386 ? -7.077 5.362 -12.874 1.00 37.00 386 LYS A N 1
ATOM 2906 C CA . LYS A 1 386 ? -5.899 5.613 -13.707 1.00 37.00 386 LYS A CA 1
ATOM 2907 C C . LYS A 1 386 ? -6.188 6.752 -14.684 1.00 37.00 386 LYS A C 1
ATOM 2909 O O . LYS A 1 386 ? -6.026 6.611 -15.889 1.00 37.00 386 LYS A O 1
ATOM 2914 N N . VAL A 1 387 ? -6.600 7.904 -14.148 1.00 33.97 387 VAL A N 1
ATOM 2915 C CA . VAL A 1 387 ? -6.264 9.170 -14.806 1.00 33.97 387 VAL A CA 1
ATOM 2916 C C . VAL A 1 387 ? -4.746 9.282 -14.706 1.00 33.97 387 VAL A C 1
ATOM 2918 O O . VAL A 1 387 ? -4.184 9.645 -13.676 1.00 33.97 387 VAL A O 1
ATOM 2921 N N . SER A 1 388 ? -4.077 8.856 -15.772 1.00 43.44 388 SER A N 1
ATOM 2922 C CA . SER A 1 388 ? -2.691 9.184 -16.070 1.00 43.44 388 SER A CA 1
ATOM 2923 C C . SER A 1 388 ? -2.602 10.701 -16.223 1.00 43.44 388 SER A C 1
ATOM 2925 O O . SER A 1 388 ? -2.795 11.245 -17.306 1.00 43.44 388 SER A O 1
ATOM 2927 N N . GLY A 1 389 ? -2.409 11.382 -15.099 1.00 43.00 389 GLY A N 1
ATOM 2928 C CA . GLY A 1 389 ? -2.410 12.833 -15.026 1.00 43.00 389 GLY A CA 1
ATOM 2929 C C . GLY A 1 389 ? -2.398 13.309 -13.580 1.00 43.00 389 GLY A C 1
ATOM 2930 O O . GLY A 1 389 ? -3.443 13.464 -12.964 1.00 43.00 389 GLY A O 1
ATOM 2931 N N . ALA A 1 390 ? -1.193 13.530 -13.055 1.00 49.66 390 ALA A N 1
ATOM 2932 C CA . ALA A 1 390 ? -0.919 14.451 -11.950 1.00 49.66 390 ALA A CA 1
ATOM 2933 C C . ALA A 1 390 ? -1.732 14.273 -10.650 1.00 49.66 390 ALA A C 1
ATOM 2935 O O . ALA A 1 390 ? -2.136 15.255 -10.032 1.00 49.66 390 ALA A O 1
ATOM 2936 N N . SER A 1 391 ? -1.905 13.043 -10.156 1.00 62.03 391 SER A N 1
ATOM 2937 C CA . SER A 1 391 ? -2.184 12.912 -8.719 1.00 62.03 391 SER A CA 1
ATOM 2938 C C . SER A 1 391 ? -0.944 13.384 -7.948 1.00 62.03 391 SER A C 1
ATOM 2940 O O . SER A 1 391 ? 0.155 12.897 -8.242 1.00 62.03 391 SER A O 1
ATOM 2942 N N . PRO A 1 392 ? -1.063 14.343 -7.013 1.00 70.69 392 PRO A N 1
ATOM 2943 C CA . PRO A 1 392 ? 0.071 14.777 -6.218 1.00 70.69 392 PRO A CA 1
ATOM 2944 C C . PRO A 1 392 ? 0.573 13.599 -5.370 1.00 70.69 392 PRO A C 1
ATOM 2946 O O . PRO A 1 392 ? -0.225 12.781 -4.903 1.00 70.69 392 PRO A O 1
ATOM 2949 N N . PRO A 1 393 ? 1.892 13.479 -5.162 1.00 83.62 393 PRO A N 1
ATOM 2950 C CA . PRO A 1 393 ? 2.435 12.420 -4.332 1.00 83.62 393 PRO A CA 1
ATOM 2951 C C . PRO A 1 393 ? 1.882 12.526 -2.916 1.00 83.62 393 PRO A C 1
ATOM 2953 O O . PRO A 1 393 ? 1.778 13.621 -2.364 1.00 83.62 393 PRO A O 1
ATOM 2956 N N . THR A 1 394 ? 1.566 11.385 -2.309 1.00 84.44 394 THR A N 1
ATOM 2957 C CA . THR A 1 394 ? 1.116 11.375 -0.912 1.00 84.44 394 THR A CA 1
ATOM 2958 C C . THR A 1 394 ? 2.211 11.900 0.021 1.00 84.44 394 THR A C 1
ATOM 2960 O O . THR A 1 394 ? 3.398 11.658 -0.202 1.00 84.44 394 THR A O 1
ATOM 2963 N N . ASP A 1 395 ? 1.829 12.545 1.126 1.00 78.25 395 ASP A N 1
ATOM 2964 C CA . ASP A 1 395 ? 2.774 13.104 2.111 1.00 78.25 395 ASP A CA 1
ATOM 2965 C C . ASP A 1 395 ? 3.788 12.077 2.634 1.00 78.25 395 ASP A C 1
ATOM 2967 O O . ASP A 1 395 ? 4.932 12.406 2.949 1.00 78.25 395 ASP A O 1
ATOM 2971 N N . LYS A 1 396 ? 3.384 10.802 2.716 1.00 82.31 396 LYS A N 1
ATOM 2972 C CA . LYS A 1 396 ? 4.279 9.701 3.094 1.00 82.31 396 LYS A CA 1
ATOM 2973 C C . LYS A 1 396 ? 5.331 9.415 2.019 1.00 82.31 396 LYS A C 1
ATOM 2975 O O . LYS A 1 396 ? 6.461 9.098 2.376 1.00 82.31 396 LYS A O 1
ATOM 2980 N N . GLN A 1 397 ? 4.976 9.517 0.737 1.00 81.38 397 GLN A N 1
ATOM 2981 C CA . GLN A 1 397 ? 5.916 9.350 -0.374 1.00 81.38 397 GLN A CA 1
ATOM 2982 C C . GLN A 1 397 ? 6.899 10.520 -0.436 1.00 81.38 397 GLN A C 1
ATOM 2984 O O . GLN A 1 397 ? 8.095 10.274 -0.508 1.00 81.38 397 GLN A O 1
ATOM 2989 N N . LEU A 1 398 ? 6.439 11.765 -0.290 1.00 88.00 398 LEU A N 1
ATOM 2990 C CA . LEU A 1 398 ? 7.321 12.941 -0.302 1.00 88.00 398 LEU A CA 1
ATOM 2991 C C . LEU A 1 398 ? 8.328 12.938 0.834 1.00 88.00 398 LEU A C 1
ATOM 2993 O O . LEU A 1 398 ? 9.520 13.029 0.578 1.00 88.00 398 LEU A O 1
ATOM 2997 N N . LYS A 1 399 ? 7.876 12.714 2.073 1.00 86.94 399 LYS A N 1
ATOM 2998 C CA . LYS A 1 399 ? 8.787 12.611 3.224 1.00 86.94 399 LYS A CA 1
ATOM 2999 C C . LYS A 1 399 ? 9.823 11.504 3.043 1.00 86.94 399 LYS A C 1
ATOM 3001 O O . LYS A 1 399 ? 10.948 11.620 3.516 1.00 86.94 399 LYS A O 1
ATOM 3006 N N . PHE A 1 400 ? 9.448 10.413 2.377 1.00 87.38 400 PHE A N 1
ATOM 3007 C CA . PHE A 1 400 ? 10.368 9.318 2.090 1.00 87.38 400 PHE A CA 1
ATOM 3008 C C . PHE A 1 400 ? 11.348 9.656 0.956 1.00 87.38 400 PHE A C 1
ATOM 3010 O O . PHE A 1 400 ? 12.521 9.299 1.042 1.00 87.38 400 PHE A O 1
ATOM 3017 N N . ALA A 1 401 ? 10.890 10.362 -0.077 1.00 87.69 401 ALA A N 1
ATOM 3018 C CA . ALA A 1 401 ? 11.720 10.862 -1.163 1.00 87.69 401 ALA A CA 1
ATOM 3019 C C . ALA A 1 401 ? 12.719 11.923 -0.670 1.00 87.69 401 ALA A C 1
ATOM 3021 O O . ALA A 1 401 ? 13.898 11.832 -0.989 1.00 87.69 401 ALA A O 1
ATOM 3022 N N . GLU A 1 402 ? 12.286 12.859 0.175 1.00 85.69 402 GLU A N 1
ATOM 3023 C CA . GLU A 1 402 ? 13.132 13.880 0.806 1.00 85.69 402 GLU A CA 1
ATOM 3024 C C . GLU A 1 402 ? 14.187 13.258 1.730 1.00 85.69 402 GLU A C 1
ATOM 3026 O O . GLU A 1 402 ? 15.349 13.652 1.679 1.00 85.69 402 GLU A O 1
ATOM 3031 N N . ASP A 1 403 ? 13.833 12.237 2.524 1.00 87.19 403 ASP A N 1
ATOM 3032 C CA . ASP A 1 403 ? 14.803 11.495 3.347 1.00 87.19 403 ASP A CA 1
ATOM 3033 C C . ASP A 1 403 ? 15.846 10.770 2.473 1.00 87.19 403 ASP A C 1
ATOM 3035 O O . ASP A 1 403 ? 17.036 10.776 2.784 1.00 87.19 403 ASP A O 1
ATOM 3039 N N . LEU A 1 404 ? 15.436 10.180 1.343 1.00 86.44 404 LEU A N 1
ATOM 3040 C CA . LEU A 1 404 ? 16.367 9.564 0.388 1.00 86.44 404 LEU A CA 1
ATOM 3041 C C . LEU A 1 404 ? 17.270 10.598 -0.303 1.00 86.44 404 LEU A C 1
ATOM 3043 O O . LEU A 1 404 ? 18.470 10.354 -0.437 1.00 86.44 404 LEU A O 1
ATOM 3047 N N . ALA A 1 405 ? 16.712 11.739 -0.705 1.00 84.69 405 ALA A N 1
ATOM 3048 C CA . ALA A 1 405 ? 17.425 12.844 -1.339 1.00 84.69 405 ALA A CA 1
ATOM 3049 C C . ALA A 1 405 ? 18.460 13.453 -0.375 1.00 84.69 405 ALA A C 1
ATOM 3051 O O . ALA A 1 405 ? 19.646 13.541 -0.699 1.00 84.69 405 ALA A O 1
ATOM 3052 N N . GLY A 1 406 ? 18.046 13.732 0.867 1.00 84.50 406 GLY A N 1
ATOM 3053 C CA . GLY A 1 406 ? 18.907 14.249 1.930 1.00 84.50 406 GLY A CA 1
ATOM 3054 C C . GLY A 1 406 ? 20.051 13.301 2.294 1.00 84.50 406 GLY A C 1
ATOM 3055 O O . GLY A 1 406 ? 21.189 13.742 2.439 1.00 84.50 406 GLY A O 1
ATOM 3056 N N . ARG A 1 407 ? 19.798 11.986 2.362 1.00 80.62 407 ARG A N 1
ATOM 3057 C CA . ARG A 1 407 ? 20.856 10.979 2.591 1.00 80.62 407 ARG A CA 1
ATOM 3058 C C . ARG A 1 407 ? 21.857 10.879 1.446 1.00 80.62 407 ARG A C 1
ATOM 3060 O O . ARG A 1 407 ? 23.006 10.521 1.686 1.00 80.62 407 ARG A O 1
ATOM 3067 N N . ALA A 1 408 ? 21.426 11.159 0.222 1.00 77.25 408 ALA A N 1
ATOM 3068 C CA . ALA A 1 408 ? 22.293 11.165 -0.948 1.00 77.25 408 ALA A CA 1
ATOM 3069 C C . ALA A 1 408 ? 22.954 12.527 -1.214 1.00 77.25 408 ALA A C 1
ATOM 3071 O O . ALA A 1 408 ? 23.772 12.625 -2.124 1.00 77.25 408 ALA A O 1
ATOM 3072 N N . GLY A 1 409 ? 22.612 13.565 -0.441 1.00 82.19 409 GLY A N 1
ATOM 3073 C CA . GLY A 1 409 ? 23.104 14.929 -0.649 1.00 82.19 409 GLY A CA 1
ATOM 3074 C C . GLY A 1 409 ? 22.600 15.576 -1.943 1.00 82.19 409 GLY A C 1
ATOM 3075 O O . GLY A 1 409 ? 23.248 16.482 -2.460 1.00 82.19 409 GLY A O 1
ATOM 3076 N N . ILE A 1 410 ? 21.476 15.103 -2.485 1.00 79.81 410 ILE A N 1
ATOM 3077 C CA . ILE A 1 410 ? 20.872 15.585 -3.733 1.00 79.81 410 ILE A CA 1
ATOM 3078 C C . ILE A 1 410 ? 19.544 16.259 -3.379 1.00 79.81 410 ILE A C 1
ATOM 3080 O O . ILE A 1 410 ? 18.852 15.817 -2.465 1.00 79.81 410 ILE A O 1
ATOM 3084 N N . GLN A 1 411 ? 19.182 17.337 -4.074 1.00 77.94 411 GLN A N 1
ATOM 3085 C CA . GLN A 1 411 ? 17.864 17.947 -3.897 1.00 77.94 411 GLN A CA 1
ATOM 3086 C C . GLN A 1 411 ? 16.796 17.129 -4.619 1.00 77.94 411 GLN A C 1
ATOM 3088 O O . GLN A 1 411 ? 17.025 16.623 -5.718 1.00 77.94 411 GLN A O 1
ATOM 3093 N N . LEU A 1 412 ? 15.642 16.968 -3.974 1.00 81.19 412 LEU A N 1
ATOM 3094 C CA . LEU A 1 412 ? 14.525 16.236 -4.552 1.00 81.19 412 LEU A CA 1
ATOM 3095 C C . LEU A 1 412 ? 14.042 16.992 -5.809 1.00 81.19 412 LEU A C 1
ATOM 3097 O O . LEU A 1 412 ? 13.735 18.175 -5.696 1.00 81.19 412 LEU A O 1
ATOM 3101 N N . PRO A 1 413 ? 14.006 16.359 -6.997 1.00 81.75 413 PRO A N 1
ATOM 3102 C CA . PRO A 1 413 ? 13.594 17.028 -8.223 1.00 81.75 413 PRO A CA 1
ATOM 3103 C C . PRO A 1 413 ? 12.169 17.576 -8.134 1.00 81.75 413 PRO A C 1
ATOM 3105 O O . PRO A 1 413 ? 11.275 16.928 -7.587 1.00 81.75 413 PRO A O 1
ATOM 3108 N N . ASP A 1 414 ? 11.931 18.742 -8.729 1.00 73.50 414 ASP A N 1
ATOM 3109 C CA . ASP A 1 414 ? 10.633 19.426 -8.660 1.00 73.50 414 ASP A CA 1
ATOM 3110 C C . ASP A 1 414 ? 9.494 18.591 -9.265 1.00 73.50 414 ASP A C 1
ATOM 3112 O O . ASP A 1 414 ? 8.354 18.622 -8.791 1.00 73.50 414 ASP A O 1
ATOM 3116 N N . ASP A 1 415 ? 9.799 17.752 -10.262 1.00 76.56 415 ASP A N 1
ATOM 3117 C CA . ASP A 1 415 ? 8.814 16.836 -10.833 1.00 76.56 415 ASP A CA 1
ATOM 3118 C C . ASP A 1 415 ? 8.362 15.783 -9.809 1.00 76.56 415 ASP A C 1
ATOM 3120 O O . ASP A 1 415 ? 7.169 15.470 -9.746 1.00 76.56 415 ASP A O 1
ATOM 3124 N N . ALA A 1 416 ? 9.262 15.319 -8.935 1.00 81.50 416 ALA A N 1
ATOM 3125 C CA . ALA A 1 416 ? 8.957 14.437 -7.813 1.00 81.50 416 ALA A CA 1
ATOM 3126 C C . ALA A 1 416 ? 8.100 15.112 -6.730 1.00 81.50 416 ALA A C 1
ATOM 3128 O O . ALA A 1 416 ? 7.389 14.420 -5.999 1.00 81.50 416 ALA A O 1
ATOM 3129 N N . HIS A 1 417 ? 8.090 16.445 -6.654 1.00 71.62 417 HIS A N 1
ATOM 3130 C CA . HIS A 1 417 ? 7.143 17.181 -5.818 1.00 71.62 417 HIS A CA 1
ATOM 3131 C C . HIS A 1 417 ? 5.753 17.294 -6.452 1.00 71.62 417 HIS A C 1
ATOM 3133 O O . HIS A 1 417 ? 4.754 17.296 -5.722 1.00 71.62 417 HIS A O 1
ATOM 3139 N N . ALA A 1 418 ? 5.684 17.358 -7.780 1.00 72.44 418 ALA A N 1
ATOM 3140 C CA . ALA A 1 418 ? 4.464 17.639 -8.530 1.00 72.44 418 ALA A CA 1
ATOM 3141 C C . ALA A 1 418 ? 3.626 16.392 -8.854 1.00 72.44 418 ALA A C 1
ATOM 3143 O O . ALA A 1 418 ? 2.403 16.476 -8.923 1.00 72.44 418 ALA A O 1
ATOM 3144 N N . SER A 1 419 ? 4.253 15.225 -9.035 1.00 82.31 419 SER A N 1
ATOM 3145 C CA . SER A 1 419 ? 3.543 14.011 -9.450 1.00 82.31 419 SER A CA 1
ATOM 3146 C C . SER A 1 419 ? 3.879 12.815 -8.578 1.00 82.31 419 SER A C 1
ATOM 3148 O O . SER A 1 419 ? 5.044 12.492 -8.352 1.00 82.31 419 SER A O 1
ATOM 3150 N N . GLN A 1 420 ? 2.845 12.095 -8.150 1.00 81.00 420 GLN A N 1
ATOM 3151 C CA . GLN A 1 420 ? 2.974 10.821 -7.459 1.00 81.00 420 GLN A CA 1
ATOM 3152 C C . GLN A 1 420 ? 3.830 9.829 -8.244 1.00 81.00 420 GLN A C 1
ATOM 3154 O O . GLN A 1 420 ? 4.641 9.114 -7.653 1.00 81.00 420 GLN A O 1
ATOM 3159 N N . GLU A 1 421 ? 3.701 9.812 -9.568 1.00 81.25 421 GLU A N 1
ATOM 3160 C CA . GLU A 1 421 ? 4.498 8.953 -10.440 1.00 81.25 421 GLU A CA 1
ATOM 3161 C C . GLU A 1 421 ? 5.951 9.416 -10.517 1.00 81.25 421 GLU A C 1
ATOM 3163 O O . GLU A 1 421 ? 6.851 8.586 -10.512 1.00 81.25 421 GLU A O 1
ATOM 3168 N N . ALA A 1 422 ? 6.212 10.722 -10.573 1.00 81.44 422 ALA A N 1
ATOM 3169 C CA . ALA A 1 422 ? 7.576 11.251 -10.566 1.00 81.44 422 ALA A CA 1
ATOM 3170 C C . ALA A 1 422 ? 8.263 11.058 -9.204 1.00 81.44 422 ALA A C 1
ATOM 3172 O O . ALA A 1 422 ? 9.422 10.665 -9.159 1.00 81.44 422 ALA A O 1
ATOM 3173 N N . CYS A 1 423 ? 7.525 11.215 -8.103 1.00 83.19 423 CYS A N 1
ATOM 3174 C CA . CYS A 1 423 ? 7.999 10.928 -6.752 1.00 83.19 423 CYS A CA 1
ATOM 3175 C C . CYS A 1 423 ? 8.321 9.447 -6.582 1.00 83.19 423 CYS A C 1
ATOM 3177 O O . CYS A 1 423 ? 9.380 9.093 -6.076 1.00 83.19 423 CYS A O 1
ATOM 3179 N N . SER A 1 424 ? 7.431 8.572 -7.061 1.00 84.62 424 SER A N 1
ATOM 3180 C CA . SER A 1 424 ? 7.650 7.123 -7.030 1.00 84.62 424 SER A CA 1
ATOM 3181 C C . SER A 1 424 ? 8.838 6.732 -7.908 1.00 84.62 424 SER A C 1
ATOM 3183 O O . SER A 1 424 ? 9.700 5.992 -7.450 1.00 84.62 424 SER A O 1
ATOM 3185 N N . ARG A 1 425 ? 8.964 7.310 -9.112 1.00 86.44 425 ARG A N 1
ATOM 3186 C CA . ARG A 1 425 ? 10.129 7.113 -9.989 1.00 86.44 425 ARG A CA 1
ATOM 3187 C C . ARG A 1 425 ? 11.428 7.578 -9.337 1.00 86.44 425 ARG A C 1
ATOM 3189 O O . ARG A 1 425 ? 12.404 6.843 -9.406 1.00 86.44 425 ARG A O 1
ATOM 3196 N N . PHE A 1 426 ? 11.437 8.737 -8.681 1.00 86.75 426 PHE A N 1
ATOM 3197 C CA . PHE A 1 426 ? 12.599 9.222 -7.937 1.00 86.75 426 PHE A CA 1
ATOM 3198 C C . PHE A 1 426 ? 12.947 8.290 -6.771 1.00 86.75 426 PHE A C 1
ATOM 3200 O O . PHE A 1 426 ? 14.101 7.911 -6.605 1.00 86.75 426 PHE A O 1
ATOM 3207 N N . ILE A 1 427 ? 11.957 7.863 -5.982 1.00 87.56 427 ILE A N 1
ATOM 3208 C CA . ILE A 1 427 ? 12.160 6.903 -4.889 1.00 87.56 427 ILE A CA 1
ATOM 3209 C C . ILE A 1 427 ? 12.752 5.596 -5.426 1.00 87.56 427 ILE A C 1
ATOM 3211 O O . ILE A 1 427 ? 13.693 5.066 -4.834 1.00 87.56 427 ILE A O 1
ATOM 3215 N N . ASP A 1 428 ? 12.230 5.077 -6.534 1.00 82.38 428 ASP A N 1
ATOM 3216 C CA . ASP A 1 428 ? 12.701 3.838 -7.149 1.00 82.38 428 ASP A CA 1
ATOM 3217 C C . ASP A 1 428 ? 14.100 3.999 -7.759 1.00 82.38 428 ASP A C 1
ATOM 3219 O O . ASP A 1 428 ? 14.937 3.108 -7.619 1.00 82.38 428 ASP A O 1
ATOM 3223 N N . GLU A 1 429 ? 14.401 5.157 -8.349 1.00 81.62 429 GLU A N 1
ATOM 3224 C CA . GLU A 1 429 ? 15.725 5.515 -8.860 1.00 81.62 429 GLU A CA 1
ATOM 3225 C C . GLU A 1 429 ? 16.754 5.649 -7.735 1.00 81.62 429 GLU A C 1
ATOM 3227 O O . GLU A 1 429 ? 17.839 5.088 -7.839 1.00 81.62 429 GLU A O 1
ATOM 3232 N N . MET A 1 430 ? 16.406 6.279 -6.614 1.00 81.75 430 MET A N 1
ATOM 3233 C CA . MET A 1 430 ? 17.284 6.389 -5.445 1.00 81.75 430 MET A CA 1
ATOM 3234 C C . MET A 1 430 ? 17.459 5.048 -4.720 1.00 81.75 430 MET A C 1
ATOM 3236 O O . MET A 1 430 ? 18.533 4.750 -4.192 1.00 81.75 430 MET A O 1
ATOM 3240 N N . ARG A 1 431 ? 16.430 4.188 -4.725 1.00 77.75 431 ARG A N 1
ATOM 3241 C CA . ARG A 1 431 ? 16.520 2.818 -4.193 1.00 77.75 431 ARG A CA 1
ATOM 3242 C C . ARG A 1 431 ? 17.322 1.888 -5.106 1.00 77.75 431 ARG A C 1
ATOM 3244 O O . ARG A 1 431 ? 18.022 1.024 -4.582 1.00 77.75 431 ARG A O 1
ATOM 3251 N N . GLY A 1 432 ? 17.251 2.069 -6.425 1.00 58.31 432 GLY A N 1
ATOM 3252 C CA . GLY A 1 432 ? 18.032 1.326 -7.420 1.00 58.31 432 GLY A CA 1
ATOM 3253 C C . GLY A 1 432 ? 19.467 1.844 -7.593 1.00 58.31 432 GLY A C 1
ATOM 3254 O O . GLY A 1 432 ? 20.385 1.062 -7.828 1.00 58.31 432 GLY A O 1
ATOM 3255 N N . GLY A 1 433 ? 19.688 3.147 -7.403 1.00 49.84 433 GLY A N 1
ATOM 3256 C CA . GLY A 1 433 ? 20.983 3.827 -7.500 1.00 49.84 433 GLY A CA 1
ATOM 3257 C C . GLY A 1 433 ? 21.939 3.490 -6.358 1.00 49.84 433 GLY A C 1
ATOM 3258 O O . GLY A 1 433 ? 23.151 3.493 -6.552 1.00 49.84 433 GLY A O 1
ATOM 3259 N N . SER A 1 434 ? 21.422 3.057 -5.204 1.00 44.00 434 SER A N 1
ATOM 3260 C CA . SER A 1 434 ? 22.253 2.527 -4.114 1.00 44.00 434 SER A CA 1
ATOM 3261 C C . SER A 1 434 ? 22.992 1.222 -4.476 1.00 44.00 434 SER A C 1
ATOM 3263 O O . SER A 1 434 ? 23.877 0.822 -3.725 1.00 44.00 434 SER A O 1
ATOM 3265 N N . GLN A 1 435 ? 22.670 0.562 -5.602 1.00 41.16 435 GLN A N 1
ATOM 3266 C CA . GLN A 1 435 ? 23.457 -0.555 -6.158 1.00 41.16 435 GLN A CA 1
ATOM 3267 C C . GLN A 1 435 ? 24.489 -0.123 -7.219 1.00 41.16 435 GLN A C 1
ATOM 3269 O O . GLN A 1 435 ? 25.242 -0.956 -7.719 1.00 41.16 435 GLN A O 1
ATOM 3274 N N . ARG A 1 436 ? 24.568 1.169 -7.557 1.00 39.41 436 ARG A N 1
ATOM 3275 C CA . ARG A 1 436 ? 25.574 1.736 -8.465 1.00 39.41 436 ARG A CA 1
ATOM 3276 C C . ARG A 1 436 ? 26.348 2.866 -7.779 1.00 39.41 436 ARG A C 1
ATOM 3278 O O . ARG A 1 436 ? 26.251 4.026 -8.151 1.00 39.41 436 ARG A O 1
ATOM 3285 N N . ALA A 1 437 ? 27.183 2.499 -6.816 1.00 34.12 437 ALA A N 1
ATOM 3286 C CA . ALA A 1 437 ? 28.340 3.291 -6.396 1.00 34.12 437 ALA A CA 1
ATOM 3287 C C . ALA A 1 437 ? 29.546 2.337 -6.416 1.00 34.12 437 ALA A C 1
ATOM 3289 O O . ALA A 1 437 ? 29.448 1.237 -5.888 1.00 34.12 437 ALA A O 1
ATOM 3290 N N . ALA A 1 438 ? 30.696 2.591 -7.032 1.00 33.59 438 ALA A N 1
ATOM 3291 C CA . ALA A 1 438 ? 31.292 3.746 -7.693 1.00 33.59 438 ALA A CA 1
ATOM 3292 C C . ALA A 1 438 ? 32.304 3.201 -8.738 1.00 33.59 438 ALA A C 1
ATOM 3294 O O . ALA A 1 438 ? 32.681 2.026 -8.642 1.00 33.59 438 ALA A O 1
ATOM 3295 N N . PRO A 1 439 ? 32.807 3.985 -9.714 1.00 36.19 439 PRO A N 1
ATOM 3296 C CA . PRO A 1 439 ? 34.010 3.581 -10.434 1.00 36.19 439 PRO A CA 1
ATOM 3297 C C . PRO A 1 439 ? 35.153 3.452 -9.418 1.00 36.19 439 PRO A C 1
ATOM 3299 O O . PRO A 1 439 ? 35.539 4.422 -8.767 1.00 36.19 439 PRO A O 1
ATOM 3302 N N . ARG A 1 440 ? 35.659 2.227 -9.244 1.00 35.94 440 ARG A N 1
ATOM 3303 C CA . ARG A 1 440 ? 36.849 1.955 -8.436 1.00 35.94 440 ARG A CA 1
ATOM 3304 C C . ARG A 1 440 ? 38.003 2.751 -9.039 1.00 35.94 440 ARG A C 1
ATOM 3306 O O . ARG A 1 440 ? 38.462 2.427 -10.132 1.00 35.94 440 ARG A O 1
ATOM 3313 N N . LEU A 1 441 ? 38.468 3.782 -8.336 1.00 39.12 441 LEU A N 1
ATOM 3314 C CA . LEU A 1 441 ? 39.790 4.338 -8.601 1.00 39.12 441 LEU A CA 1
ATOM 3315 C C . LEU A 1 441 ? 40.808 3.197 -8.443 1.00 39.12 441 LEU A C 1
ATOM 3317 O O . LEU A 1 441 ? 40.704 2.432 -7.476 1.00 39.12 441 LEU A O 1
ATOM 3321 N N . PRO A 1 442 ? 41.750 3.028 -9.385 1.00 35.03 442 PRO A N 1
ATOM 3322 C CA . PRO A 1 442 ? 42.741 1.973 -9.291 1.00 35.03 442 PRO A CA 1
ATOM 3323 C C . PRO A 1 442 ? 43.595 2.197 -8.044 1.00 35.03 442 PRO A C 1
ATOM 3325 O O . PRO A 1 442 ? 44.222 3.237 -7.857 1.00 35.03 442 PRO A O 1
ATOM 3328 N N . TRP A 1 443 ? 43.576 1.197 -7.171 1.00 31.52 443 TRP A N 1
ATOM 3329 C CA . TRP A 1 443 ? 44.452 1.085 -6.019 1.00 31.52 443 TRP A CA 1
ATOM 3330 C C . TRP A 1 443 ? 45.903 0.974 -6.504 1.00 31.52 443 TRP A C 1
ATOM 3332 O O . TRP A 1 443 ? 46.258 0.002 -7.171 1.00 31.52 443 TRP A O 1
ATOM 3342 N N . SER A 1 444 ? 46.729 1.972 -6.180 1.00 36.59 444 SER A N 1
ATOM 3343 C CA . SER A 1 444 ? 48.186 1.919 -6.341 1.00 36.59 444 SER A CA 1
ATOM 3344 C C . SER A 1 444 ? 48.824 1.357 -5.067 1.00 36.59 444 SER A C 1
ATOM 3346 O O . SER A 1 444 ? 48.681 1.968 -4.005 1.00 36.59 444 SER A O 1
ATOM 3348 N N . PRO A 1 445 ? 49.559 0.235 -5.134 1.00 49.94 445 PRO A N 1
ATOM 3349 C CA . PRO A 1 445 ? 50.349 -0.257 -4.020 1.00 49.94 445 PRO A CA 1
ATOM 3350 C C . PRO A 1 445 ? 51.791 0.245 -4.150 1.00 49.94 445 PRO A C 1
ATOM 3352 O O . PRO A 1 445 ? 52.509 -0.204 -5.040 1.00 49.94 445 PRO A O 1
ATOM 3355 N N . SER A 1 446 ? 52.210 1.169 -3.279 1.00 40.66 446 SER A N 1
ATOM 3356 C CA . SER A 1 446 ? 53.591 1.389 -2.776 1.00 40.66 446 SER A CA 1
ATOM 3357 C C . SER A 1 446 ? 53.684 2.779 -2.120 1.00 40.66 446 SER A C 1
ATOM 3359 O O . SER A 1 446 ? 53.108 3.726 -2.631 1.00 40.66 446 SER A O 1
ATOM 3361 N N . GLY A 1 447 ? 54.380 2.994 -1.007 1.00 33.84 447 GLY A N 1
ATOM 3362 C CA . GLY A 1 447 ? 55.365 2.133 -0.380 1.00 33.84 447 GLY A CA 1
ATOM 3363 C C . GLY A 1 447 ? 55.677 2.550 1.054 1.00 33.84 447 GLY A C 1
ATOM 3364 O O . GLY A 1 447 ? 55.404 3.662 1.498 1.00 33.84 447 GLY A O 1
ATOM 3365 N N . LYS A 1 448 ? 56.264 1.583 1.754 1.00 42.06 448 LYS A N 1
ATOM 3366 C CA . LYS A 1 448 ? 57.161 1.810 2.876 1.00 42.06 448 LYS A CA 1
ATOM 3367 C C . LYS A 1 448 ? 58.404 2.525 2.344 1.00 42.06 448 LYS A C 1
ATOM 3369 O O . LYS A 1 448 ? 59.029 1.992 1.429 1.00 42.06 448 LYS A O 1
ATOM 3374 N N . GLN A 1 449 ? 58.769 3.645 2.950 1.00 39.25 449 GLN A N 1
ATOM 3375 C CA . GLN A 1 449 ? 60.051 3.834 3.635 1.00 39.25 449 GLN A CA 1
ATOM 3376 C C . GLN A 1 449 ? 59.971 5.078 4.506 1.00 39.25 449 GLN A C 1
ATOM 3378 O O . GLN A 1 449 ? 59.471 6.107 4.002 1.00 39.25 449 GLN A O 1
#

pLDDT: mean 72.61, std 19.23, range [30.12, 91.38]

Organism: NCBI:txid311494

Sequence (449 aa):
YSRDSAFPPTTVMQMRQQRPRGRLSRRRQQAPRALLVAAAALCAVVGLRWRCGGPAFGGPRWGTVYPTQKQIDFANSLAEENGVAIPEGLLEDRDKISEFIDEQIAIRGPSEKQLAFAQKLADRDGIKVPAEAMKSRIAISEFIDERIEKGGPVPPSERQISYAQNLATEAGIALPPEVRTDSGACSDFINRFGGTSGSHGAGEPSQKQLAFAERIAEATGKGLPAEAHKDRKLCAQFIDEGLASGKIPPSKRQLAFAERLAEETGQALPPDAANSAKRCSELIDEMLEAKPPSDKQLAFAESLAEAAGRKLPADVLNSSKRCSDFIDQLLATAPPTDSQIALAEDLAVEAGREVPPEVDVRAKACSAFIDELRPGQAAARSRTSKVSGASPPTDKQLKFAEDLAGRAGIQLPDDAHASQEACSRFIDEMRGGSQRAAPRLPWSPSGKQ

Radius of gyration: 35.46 Å; chains: 1; bounding box: 131×99×74 Å

Foldseek 3Di:
DDDDDDDDDDDDDDDDDDDDDDDDDPDDPDDDPDDPPPPPPPPDPDPDPDDDDDDDDDDPPPDQDFADVLLVVLLVVLCVVVVHDDDPPCRRHNVSSVVSNVVSLQQVFADPVLVVLLCLLCVQVVHHDDPVLRGGNVSSVVSNVVSPVPPPAAFADPVLLVLLCVLCVVVVHDRDPCLRHHNVVSVVSCVVSVVVCPPQPQFAADPVLVVLLCLLCVQVVNHDDPVNRGGNVSSVVSNVVSLVVQQRFADPVLVVLLVVLCVVQVHDDDVVLRGGNVSSVVSSVVSLQQDFADPVLVVLLCVLCVVVVHDDDPVNRGGNVSSVVSSVVSLQQDFADPVLVVLLVVLCVVVVHDDDPVLRGHNVSSVVSSVVSCPPVVVVVVVVVPPVDWDAADPVLVVLLCVLCVVVVHDRDVVLRGHNVSSVVSNVCSVVCVVDDDPDDDDDDDDDD

Secondary structure (DSSP, 8-state):
----------------------------------SSSSSSSSSSS--------------------PPPHHHHHHHHHHHHHHT-PPPTTGGG-HHHHHHHHHHHHHHS---HHHHHHHHHHHHHHT-PPPTTTTT-HHHHHHHHHHHHHHSSPPPPPHHHHHHHHHHHHHHT-PPPGGGGT-HHHHHHHHHHHHTT--S--SSPPPHHHHHHHHHHHHHHT-PPPGGGGT-HHHHHHHHHHHHHTS-SPPPHHHHHHHHHHHHHHTPPPPTTTTT-HHHHHHHHHHHHHTSPPPHHHHHHHHHHHHHTT-PPPTTGGG-HHHHHHHHHHHHHHSPPPHHHHHHHHHHHHHTT-PPPTTTTT-HHHHHHHHHHH-TTHHHHHHHHS---S-PPPPHHHHHHHHHHHHHHT-PPPHHHHH-HHHHHHHHHHHHHHTT--------------